Protein 3NIV (pdb70)

Foldseek 3Di:
DWEDELPDLLRLLLLLLCPVLVPDDDYHYDHDLPGWDADPNDIGGDNVSSVVCCVVRVSHQADPPPVSVLLVVLCLLVPLCVCLPPVNLVCCCVVPVQDPVRNLVSNLVSVCVSLVVLLVVLVVEDEPALESHYDDHHSNLSSLLSSVVVCVVSPHDPPRVSSVRNNVVVCPDCSNVCSHSVVVD/DEWADALLDLLRLLVLLLCLVLVPDYHYDDPPGWDQDPNDIDGGNVVSVVCCVVRVPAQADPPPVSVLLVVLCLQVPLVVCLDPVNLVVCCVVVVDDPVRNLVSNQVSVCVSLVVLLVSQVVEDDPALESHHDDHHSSLSSLLSSVVVCVVSPHDPPRVSSVRNNVVVCVDCSNVCSHSVVD/DEWADALLPLLQLLLLLLCLVLVPDYDYHYDDDPCQPGWDQDVNDIDDDNVSSVVCCVVRVVAQADPDPVSVLLVVLCLLVPLVVQLPPVNLVVCCVVPVDDPVRNLVSNLVSLCVSLVVVLVSQVVADDPALESHYDDHHSSLSSLQSSVVVCVVSPHDPPRVSSVRNNVVCCVDCSSVVSHSD/DEFAAELLDLLQLLLLLLCLQLVPDYHYDYDCSPRWDQDPNDIDHDNVVSVVCCVVRVSAQADPPPVSVLLVVLCLLRPLVVCLPPVNLVCCCVVVVDDPVRSLVSVQVSLCVSLVVLLVSQVVEDDPALESHYDDHHSNLSSLLSSVVVCVVSPHDPPRVSSVRNNVVVCVDCSSVCSHSVNVVD

CATH classification: 3.40.30.10 (+1 more: 1.20.1050.10)

Radius of gyration: 31.41 Å; Cα contacts (8 Å, |Δi|>4): 1091; chains: 4; bounding box: 71×65×87 Å

InterPro domains:
  IPR004045 Glutathione S-transferase, N-terminal [PF13417] (3-80)
  IPR004045 Glutathione S-transferase, N-terminal [PS50404] (1-82)
  IPR005955 Glutathione S-transferases, class Zeta [TIGR01262] (2-208)
  IPR010987 Glutathione S-transferase, C-terminal-like [PS50405] (87-212)
  IPR034330 Glutathione S-transferases, class Zeta , C-terminal [cd03191] (88-208)
  IPR034333 Glutathione S-transferases, class Zeta , N-terminal [cd03042] (1-75)
  IPR036249 Thioredoxin-like superfamily [SSF52833] (1-103)
  IPR036282 Glutathione S-transferase, C-terminal domain superfamily [SSF47616] (82-208)
  IPR040079 Glutathione transferase family [SFLDS00019] (1-189)

Solvent-accessible surface area: 33006 Å² total

Nearest PDB structures (foldseek):
  3niv-assembly1_B  TM=1.006E+00  e=6.495E-29  Legionella pneumophila subsp. pneumophila str. Philadelphia 1
  3niv-assembly2_D  TM=1.002E+00  e=9.962E-27  Legionella pneumophila subsp. pneumophila str. Philadelphia 1
  3niv-assembly2_C  TM=1.002E+00  e=4.136E-26  Legionella pneumophila subsp. pneumophila str. Philadelphia 1
  3niv-assembly1_A  TM=1.001E+00  e=1.203E-25  Legionella pneumophila subsp. pneumophila str. Philadelphia 1
  4pxo-assembly1_B  TM=9.476E-01  e=6.368E-14  Methylorubrum extorquens AM1

Organism: Legionella pneumophila subsp. pneumophila (strain Philadelphia 1 / ATCC 33152 / DSM 7513) (NCBI:txid272624)

B-factor: mean 34.85, std 8.25, range [18.04, 93.84]

Sequence (738 aa):
ILYDYFRSTACYRVRIALNLKKIAYEKIEVHLLVPSLDINGQILSQSAIIDYLEEIHHPEPLLPKDPFKATLKSALIVACDHPLNNLRVLNRLKEQFNANEEQVLEWYHHWLKTGFDAFEEKLGALERDKPVCFGSEVGLADVCLIPQVYNAHRFHFDASYPIINEINEYCLTLPAFHDAAPEAISLILYDYFRSTACYRVRIALNLKKIAYEKIEVVPSLDINGQILSQSAIIDYLEEIHPEPLLPKDPFKATLKSALIVACDHPLNNLRVLNRLKEQFNANEEQVLEWYHHWLKTGFDAFEEKLGALERDKPVCFGSEVGLADVCLIPQVYNAHRFHFDASYPIINEINEYCLTLPAFHDAAPEAILILYDYFRSTACYRVRIALNLKKIAYEKIEVHLVNLVPSLDINGQILSQSAIIDYLEEIHPEPLLPKDPFKATLKSALIVACDHPLNNLRVLNRLKEQFNANEEQVLEWYHHWLKTGFDAFEEKLGALERDKPVCFGSEVGLADVCLIPQVYNAHRFHFDASYPIINEINEYCLTLPAFHDAAPELILYDYFRSTACYRVRIALNLKKIAYEKIEVELVPSLDINGQILSQSAIIDYLEEIHHPEPLLPKDPFKATLKSALIVACDHPLNNLRVLNRLKEQFNANEEQVLEWYHHWLKTGFDAFEEKLGALERDKPVCFGSEVGLADVCLIPQVYNAHRFHFDASYPIINEINEYCLTLPAFHDAAPEAISS

Structure (mmCIF, N/CA/C/O backbone):
data_3NIV
#
_entry.id   3NIV
#
_cell.length_a   51.484
_cell.length_b   55.043
_cell.length_c   84.723
_cell.angle_alpha   71.99
_cell.angle_beta   84.33
_cell.angle_gamma   68.79
#
_symmetry.space_group_name_H-M   'P 1'
#
loop_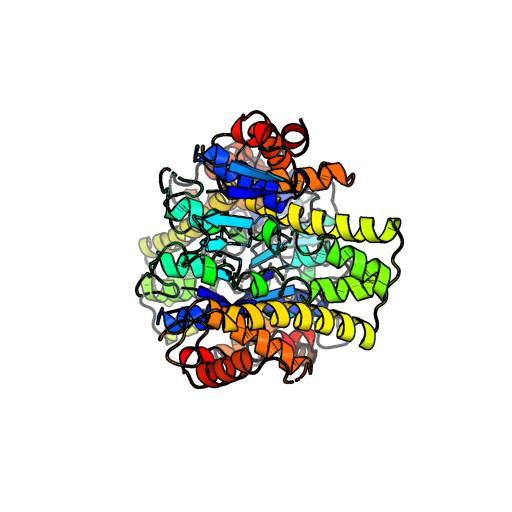
_entity.id
_entity.type
_entity.pdbx_description
1 polymer 'Glutathione S-transferase'
2 water water
#
loop_
_atom_site.group_PDB
_atom_site.id
_atom_site.type_symbol
_atom_site.label_atom_id
_atom_site.label_alt_id
_atom_site.label_comp_id
_atom_site.label_asym_id
_atom_site.label_entity_id
_atom_site.label_seq_id
_atom_site.pdbx_PDB_ins_code
_atom_site.Cartn_x
_atom_site.Cartn_y
_atom_site.Cartn_z
_atom_site.occupancy
_atom_site.B_iso_or_equiv
_atom_site.auth_seq_id
_atom_site.auth_comp_id
_atom_site.auth_asym_id
_atom_site.auth_atom_id
_atom_site.pdbx_PDB_model_num
ATOM 1 N N . ILE A 1 4 ? 10.158 32.654 42.669 1.00 44.10 2 ILE A N 1
ATOM 2 C CA . ILE A 1 4 ? 10.654 32.291 43.995 1.00 44.86 2 ILE A CA 1
ATOM 3 C C . ILE A 1 4 ? 11.832 31.318 43.984 1.00 40.45 2 ILE A C 1
ATOM 4 O O . ILE A 1 4 ? 11.683 30.153 43.624 1.00 42.14 2 ILE A O 1
ATOM 9 N N . LEU A 1 5 ? 12.998 31.798 44.402 1.00 42.15 3 LEU A N 1
ATOM 10 C CA . LEU A 1 5 ? 14.147 30.925 44.629 1.00 38.62 3 LEU A CA 1
ATOM 11 C C . LEU A 1 5 ? 14.237 30.544 46.104 1.00 37.02 3 LEU A C 1
ATOM 12 O O . LEU A 1 5 ? 14.198 31.414 46.971 1.00 37.54 3 LEU A O 1
ATOM 17 N N . TYR A 1 6 ? 14.333 29.250 46.390 1.00 35.51 4 TYR A N 1
ATOM 18 C CA . TYR A 1 6 ? 14.644 28.797 47.739 1.00 36.49 4 TYR A CA 1
ATOM 19 C C . TYR A 1 6 ? 16.154 28.631 47.833 1.00 38.42 4 TYR A C 1
ATOM 20 O O . TYR A 1 6 ? 16.770 27.939 47.018 1.00 35.83 4 TYR A O 1
ATOM 29 N N . ASP A 1 7 ? 16.747 29.294 48.820 1.00 37.84 5 ASP A N 1
ATOM 30 C CA . ASP A 1 7 ? 18.184 29.525 48.815 1.00 37.56 5 ASP A CA 1
ATOM 31 C C . ASP A 1 7 ? 18.886 29.183 50.130 1.00 36.74 5 ASP A C 1
ATOM 32 O O . ASP A 1 7 ? 18.415 29.528 51.216 1.00 35.62 5 ASP A O 1
ATOM 37 N N . TYR A 1 8 ? 20.022 28.503 50.007 1.00 35.89 6 TYR A N 1
ATOM 38 C CA . TYR A 1 8 ? 20.935 28.308 51.121 1.00 35.52 6 TYR A CA 1
ATOM 39 C C . TYR A 1 8 ? 22.255 29.018 50.840 1.00 39.33 6 TYR A C 1
ATOM 40 O O . TYR A 1 8 ? 22.900 28.771 49.818 1.00 37.22 6 TYR A O 1
ATOM 49 N N . PHE A 1 9 ? 22.673 29.888 51.749 1.00 37.00 7 PHE A N 1
ATOM 50 C CA . PHE A 1 9 ? 23.756 30.803 51.419 1.00 37.51 7 PHE A CA 1
ATOM 51 C C . PHE A 1 9 ? 25.131 30.133 51.313 1.00 36.74 7 PHE A C 1
ATOM 52 O O . PHE A 1 9 ? 26.022 30.634 50.637 1.00 35.81 7 PHE A O 1
ATOM 60 N N . ARG A 1 10 ? 25.296 28.988 51.957 1.00 37.12 8 ARG A N 1
ATOM 61 C CA . ARG A 1 10 ? 26.564 28.268 51.873 1.00 38.94 8 ARG A CA 1
ATOM 62 C C . ARG A 1 10 ? 26.627 27.288 50.700 1.00 37.07 8 ARG A C 1
ATOM 63 O O . ARG A 1 10 ? 27.610 26.554 50.545 1.00 36.37 8 ARG A O 1
ATOM 71 N N . SER A 1 11 ? 25.579 27.263 49.882 1.00 32.27 9 SER A N 1
ATOM 72 C CA . SER A 1 11 ? 25.503 26.285 48.814 1.00 28.46 9 SER A CA 1
ATOM 73 C C . SER A 1 11 ? 26.149 26.775 47.522 1.00 27.33 9 SER A C 1
ATOM 74 O O . SER A 1 11 ? 25.789 27.826 47.008 1.00 27.77 9 SER A O 1
ATOM 77 N N . THR A 1 12 ? 27.087 25.994 46.996 1.00 26.85 10 THR A N 1
ATOM 78 C CA . THR A 1 12 ? 27.678 26.247 45.682 1.00 26.56 10 THR A CA 1
ATOM 79 C C . THR A 1 12 ? 26.620 26.212 44.580 1.00 29.21 10 THR A C 1
ATOM 80 O O . THR A 1 12 ? 26.523 27.124 43.771 1.00 29.70 10 THR A O 1
ATOM 84 N N . ALA A 1 13 ? 25.832 25.145 44.546 1.00 27.00 11 ALA A N 1
ATOM 85 C CA . ALA A 1 13 ? 24.743 25.040 43.593 1.00 25.70 11 ALA A CA 1
ATOM 86 C C . ALA A 1 13 ? 23.924 26.322 43.609 1.00 28.99 11 ALA A C 1
ATOM 87 O O . ALA A 1 13 ? 23.608 26.874 42.552 1.00 29.92 11 ALA A O 1
ATOM 89 N N . CYS A 1 14 ? 23.596 26.805 44.807 1.00 26.59 12 CYS A N 1
ATOM 90 C CA . CYS A 1 14 ? 22.781 28.013 44.946 1.00 28.61 12 CYS A CA 1
ATOM 91 C C . CYS A 1 14 ? 23.494 29.256 44.435 1.00 29.06 12 CYS A C 1
ATOM 92 O O . CYS A 1 14 ? 22.868 30.204 43.972 1.00 29.35 12 CYS A O 1
ATOM 95 N N . TYR A 1 15 ? 24.811 29.255 44.546 1.00 29.42 13 TYR A N 1
ATOM 96 C CA . TYR A 1 15 ? 25.620 30.370 44.066 1.00 29.55 13 TYR A CA 1
ATOM 97 C C . TYR A 1 15 ? 25.482 30.453 42.539 1.00 26.93 13 TYR A C 1
ATOM 98 O O . TYR A 1 15 ? 25.202 31.512 41.990 1.00 28.29 13 TYR A O 1
ATOM 107 N N . ARG A 1 16 ? 25.621 29.323 41.857 1.00 28.75 14 ARG A N 1
ATOM 108 C CA . ARG A 1 16 ? 25.396 29.283 40.407 1.00 30.03 14 ARG A CA 1
ATOM 109 C C . ARG A 1 16 ? 24.062 29.896 40.023 1.00 29.08 14 ARG A C 1
ATOM 110 O O . ARG A 1 16 ? 23.986 30.777 39.166 1.00 29.29 14 ARG A O 1
ATOM 118 N N . VAL A 1 17 ? 22.998 29.395 40.635 1.00 26.24 15 VAL A N 1
ATOM 119 C CA . VAL A 1 17 ? 21.683 29.911 40.330 1.00 27.04 15 VAL A CA 1
ATOM 120 C C . VAL A 1 17 ? 21.618 31.412 40.552 1.00 26.86 15 VAL A C 1
ATOM 121 O O . VAL A 1 17 ? 21.114 32.135 39.711 1.00 31.18 15 VAL A O 1
ATOM 125 N N . ARG A 1 18 ? 22.136 31.882 41.680 1.00 30.32 16 ARG A N 1
ATOM 126 C CA . ARG A 1 18 ? 22.093 33.312 41.977 1.00 31.04 16 ARG A CA 1
ATOM 127 C C . ARG A 1 18 ? 22.771 34.155 40.902 1.00 31.12 16 ARG A C 1
ATOM 128 O O . ARG A 1 18 ? 22.208 35.161 40.469 1.00 32.40 16 ARG A O 1
ATOM 136 N N . ILE A 1 19 ? 23.955 33.735 40.453 1.00 30.41 17 ILE A N 1
ATOM 137 C CA . ILE A 1 19 ? 24.632 34.399 39.332 1.00 30.32 17 ILE A CA 1
ATOM 138 C C . ILE A 1 19 ? 23.787 34.393 38.048 1.00 32.92 17 ILE A C 1
ATOM 139 O O . ILE A 1 19 ? 23.609 35.424 37.396 1.00 32.87 17 ILE A O 1
ATOM 144 N N . ALA A 1 20 ? 23.287 33.217 37.682 1.00 31.75 18 ALA A N 1
ATOM 145 C CA . ALA A 1 20 ? 22.486 33.071 36.477 1.00 32.72 18 ALA A CA 1
ATOM 146 C C . ALA A 1 20 ? 21.307 34.034 36.482 1.00 34.71 18 ALA A C 1
ATOM 147 O O . ALA A 1 20 ? 20.990 34.643 35.460 1.00 34.13 18 ALA A O 1
ATOM 149 N N . LEU A 1 21 ? 20.650 34.158 37.631 1.00 29.96 19 LEU A N 1
ATOM 150 C CA . LEU A 1 21 ? 19.480 35.020 37.726 1.00 32.89 19 LEU A CA 1
ATOM 151 C C . LEU A 1 21 ? 19.846 36.490 37.531 1.00 34.54 19 LEU A C 1
ATOM 152 O O . LEU A 1 21 ? 19.071 37.265 36.972 1.00 39.67 19 LEU A O 1
ATOM 157 N N . ASN A 1 22 ? 21.033 36.868 37.982 1.00 32.35 20 ASN A N 1
ATOM 158 C CA . ASN A 1 22 ? 21.475 38.243 37.845 1.00 36.44 20 ASN A CA 1
ATOM 159 C C . ASN A 1 22 ? 21.875 38.535 36.412 1.00 38.68 20 ASN A C 1
ATOM 160 O O . ASN A 1 22 ? 21.370 39.469 35.803 1.00 43.75 20 ASN A O 1
ATOM 165 N N . LEU A 1 23 ? 22.788 37.729 35.883 1.00 37.10 21 LEU A N 1
ATOM 166 C CA . LEU A 1 23 ? 23.299 37.922 34.535 1.00 39.32 21 LEU A CA 1
ATOM 167 C C . LEU A 1 23 ? 22.204 38.224 33.513 1.00 43.05 21 LEU A C 1
ATOM 168 O O . LEU A 1 23 ? 22.327 39.156 32.711 1.00 49.66 21 LEU A O 1
ATOM 173 N N . LYS A 1 24 ? 21.136 37.441 33.542 1.00 39.55 22 LYS A N 1
ATOM 174 C CA . LYS A 1 24 ? 20.062 37.612 32.574 1.00 44.58 22 LYS A CA 1
ATOM 175 C C . LYS A 1 24 ? 18.977 38.512 33.146 1.00 40.48 22 LYS A C 1
ATOM 176 O O . LYS A 1 24 ? 17.848 38.532 32.670 1.00 41.68 22 LYS A O 1
ATOM 178 N N . LYS A 1 25 ? 19.341 39.250 34.184 1.00 42.49 23 LYS A N 1
ATOM 179 C CA . LYS A 1 25 ? 18.479 40.277 34.764 1.00 45.59 23 LYS A CA 1
ATOM 180 C C . LYS A 1 25 ? 17.040 39.823 34.964 1.00 45.82 23 LYS A C 1
ATOM 181 O O . LYS A 1 25 ? 16.102 40.569 34.690 1.00 47.43 23 LYS A O 1
ATOM 187 N N . ILE A 1 26 ? 16.868 38.607 35.460 1.00 44.51 24 ILE A N 1
ATOM 188 C CA . ILE A 1 26 ? 15.536 38.112 35.751 1.00 42.59 24 ILE A CA 1
ATOM 189 C C . ILE A 1 26 ? 15.080 38.562 37.125 1.00 45.63 24 ILE A C 1
ATOM 190 O O . ILE A 1 26 ? 15.768 38.345 38.114 1.00 45.95 24 ILE A O 1
ATOM 195 N N . ALA A 1 27 ? 13.906 39.178 37.183 1.00 48.40 25 ALA A N 1
ATOM 196 C CA . ALA A 1 27 ? 13.277 39.512 38.456 1.00 49.71 25 ALA A CA 1
ATOM 197 C C . ALA A 1 27 ? 12.789 38.257 39.173 1.00 51.71 25 ALA A C 1
ATOM 198 O O . ALA A 1 27 ? 11.935 37.516 38.665 1.00 47.42 25 ALA A O 1
ATOM 200 N N . TYR A 1 28 ? 13.335 38.025 40.360 1.00 48.04 26 TYR A N 1
ATOM 201 C CA . TYR A 1 28 ? 12.882 36.919 41.185 1.00 46.93 26 TYR A CA 1
ATOM 202 C C . TYR A 1 28 ? 12.760 37.326 42.634 1.00 52.20 26 TYR A C 1
ATOM 203 O O . TYR A 1 28 ? 12.768 38.506 42.963 1.00 56.37 26 TYR A O 1
ATOM 212 N N . GLU A 1 29 ? 12.679 36.322 43.498 1.00 57.76 27 GLU A N 1
ATOM 213 C CA . GLU A 1 29 ? 12.365 36.532 44.898 1.00 53.34 27 GLU A CA 1
ATOM 214 C C . GLU A 1 29 ? 12.977 35.426 45.750 1.00 50.10 27 GLU A C 1
ATOM 215 O O . GLU A 1 29 ? 12.637 34.248 45.599 1.00 48.05 27 GLU A O 1
ATOM 221 N N . LYS A 1 30 ? 13.871 35.822 46.650 1.00 47.05 28 LYS A N 1
ATOM 222 C CA . LYS A 1 30 ? 14.703 34.889 47.401 1.00 42.40 28 LYS A CA 1
ATOM 223 C C . LYS A 1 30 ? 14.052 34.455 48.714 1.00 40.41 28 LYS A C 1
ATOM 224 O O . LYS A 1 30 ? 13.320 35.214 49.341 1.00 43.29 28 LYS A O 1
ATOM 230 N N . ILE A 1 31 ? 14.317 33.218 49.109 1.00 38.13 29 ILE A N 1
ATOM 231 C CA . ILE A 1 31 ? 13.806 32.668 50.352 1.00 38.20 29 ILE A CA 1
ATOM 232 C C . ILE A 1 31 ? 14.905 31.874 51.037 1.00 37.08 29 ILE A C 1
ATOM 233 O O . ILE A 1 31 ? 15.215 30.754 50.631 1.00 34.60 29 ILE A O 1
ATOM 238 N N . GLU A 1 32 ? 15.486 32.456 52.080 1.00 36.56 30 GLU A N 1
ATOM 239 C CA . GLU A 1 32 ? 16.639 31.853 52.740 1.00 35.81 30 GLU A CA 1
ATOM 240 C C . GLU A 1 32 ? 16.250 30.808 53.763 1.00 34.67 30 GLU A C 1
ATOM 241 O O . GLU A 1 32 ? 15.523 31.096 54.709 1.00 35.12 30 GLU A O 1
ATOM 247 N N . VAL A 1 33 ? 16.746 29.592 53.555 1.00 37.64 31 VAL A N 1
ATOM 248 C CA . VAL A 1 33 ? 16.489 28.468 54.441 1.00 33.85 31 VAL A CA 1
ATOM 249 C C . VAL A 1 33 ? 17.793 27.781 54.828 1.00 34.88 31 VAL A C 1
ATOM 250 O O . VAL A 1 33 ? 18.864 28.191 54.392 1.00 32.18 31 VAL A O 1
ATOM 254 N N . HIS A 1 34 ? 17.689 26.719 55.625 1.00 39.10 32 HIS A N 1
ATOM 255 C CA . HIS A 1 34 ? 18.853 25.945 56.060 1.00 41.48 32 HIS A CA 1
ATOM 256 C C . HIS A 1 34 ? 19.156 24.715 55.194 1.00 41.96 32 HIS A C 1
ATOM 257 O O . HIS A 1 34 ? 19.537 24.848 54.035 1.00 48.35 32 HIS A O 1
ATOM 264 N N . LEU A 1 35 ? 18.998 23.521 55.753 1.00 48.14 33 LEU A N 1
ATOM 265 C CA . LEU A 1 35 ? 19.387 22.305 55.042 1.00 49.63 33 LEU A CA 1
ATOM 266 C C . LEU A 1 35 ? 18.458 21.117 55.302 1.00 52.19 33 LEU A C 1
ATOM 267 O O . LEU A 1 35 ? 17.892 20.976 56.388 1.00 54.06 33 LEU A O 1
ATOM 272 N N . LEU A 1 55 ? 14.845 20.940 49.146 1.00 37.67 53 LEU A N 1
ATOM 273 C CA . LEU A 1 55 ? 15.890 20.936 48.129 1.00 37.53 53 LEU A CA 1
ATOM 274 C C . LEU A 1 55 ? 16.371 22.339 47.777 1.00 36.28 53 LEU A C 1
ATOM 275 O O . LEU A 1 55 ? 15.577 23.221 47.439 1.00 33.78 53 LEU A O 1
ATOM 280 N N . VAL A 1 56 ? 17.681 22.536 47.876 1.00 32.89 54 VAL A N 1
ATOM 281 C CA . VAL A 1 56 ? 18.296 23.783 47.457 1.00 31.64 54 VAL A CA 1
ATOM 282 C C . VAL A 1 56 ? 19.410 23.475 46.468 1.00 31.66 54 VAL A C 1
ATOM 283 O O . VAL A 1 56 ? 20.175 22.531 46.658 1.00 31.67 54 VAL A O 1
ATOM 287 N N . PRO A 1 57 ? 19.483 24.255 45.386 1.00 31.37 55 PRO A N 1
ATOM 288 C CA . PRO A 1 57 ? 18.461 25.264 45.111 1.00 32.78 55 PRO A CA 1
ATOM 289 C C . PRO A 1 57 ? 17.207 24.615 44.554 1.00 31.36 55 PRO A C 1
ATOM 290 O O . PRO A 1 57 ? 17.247 23.506 44.034 1.00 33.00 55 PRO A O 1
ATOM 294 N N . SER A 1 58 ? 16.089 25.299 44.697 1.00 32.74 56 SER A N 1
ATOM 295 C CA . SER A 1 58 ? 14.872 24.884 44.037 1.00 34.06 56 SER A CA 1
ATOM 296 C C . SER A 1 58 ? 14.075 26.125 43.695 1.00 36.97 56 SER A C 1
ATOM 297 O O . SER A 1 58 ? 14.068 27.108 44.436 1.00 39.97 56 SER A O 1
ATOM 300 N N . LEU A 1 59 ? 13.422 26.078 42.548 1.00 36.02 57 LEU A N 1
ATOM 301 C CA . LEU A 1 59 ? 12.677 27.206 42.040 1.00 38.04 57 LEU A CA 1
ATOM 302 C C . LEU A 1 59 ? 11.187 26.902 42.142 1.00 40.79 57 LEU A C 1
ATOM 303 O O . LEU A 1 59 ? 10.742 25.823 41.756 1.00 40.45 57 LEU A O 1
ATOM 308 N N . ASP A 1 60 ? 10.418 27.832 42.694 1.00 42.04 58 ASP A N 1
ATOM 309 C CA . ASP A 1 60 ? 8.976 27.679 42.676 1.00 41.83 58 ASP A CA 1
ATOM 310 C C . ASP A 1 60 ? 8.374 28.573 41.616 1.00 43.75 58 ASP A C 1
ATOM 311 O O . ASP A 1 60 ? 8.531 29.790 41.657 1.00 42.42 58 ASP A O 1
ATOM 316 N N . ILE A 1 61 ? 7.678 27.942 40.675 1.00 47.82 59 ILE A N 1
ATOM 317 C CA . ILE A 1 61 ? 7.057 28.612 39.543 1.00 46.53 59 ILE A CA 1
ATOM 318 C C . ILE A 1 61 ? 5.546 28.453 39.645 1.00 49.29 59 ILE A C 1
ATOM 319 O O . ILE A 1 61 ? 4.978 27.472 39.163 1.00 46.38 59 ILE A O 1
ATOM 324 N N . ASN A 1 62 ? 4.902 29.422 40.287 1.00 47.93 60 ASN A N 1
ATOM 325 C CA . ASN A 1 62 ? 3.469 29.366 40.510 1.00 48.27 60 ASN A CA 1
ATOM 326 C C . ASN A 1 62 ? 3.037 28.003 41.043 1.00 53.58 60 ASN A C 1
ATOM 327 O O . ASN A 1 62 ? 2.153 27.353 40.480 1.00 50.90 60 ASN A O 1
ATOM 332 N N . GLY A 1 63 ? 3.668 27.567 42.128 1.00 51.76 61 GLY A N 1
ATOM 333 C CA . GLY A 1 63 ? 3.291 26.319 42.761 1.00 46.22 61 GLY A CA 1
ATOM 334 C C . GLY A 1 63 ? 4.135 25.159 42.280 1.00 50.91 61 GLY A C 1
ATOM 335 O O . GLY A 1 63 ? 4.331 24.183 43.008 1.00 50.33 61 GLY A O 1
ATOM 336 N N . GLN A 1 64 ? 4.644 25.264 41.053 1.00 51.25 62 GLN A N 1
ATOM 337 C CA . GLN A 1 64 ? 5.461 24.195 40.477 1.00 51.90 62 GLN A CA 1
ATOM 338 C C . GLN A 1 64 ? 6.940 24.306 40.863 1.00 49.88 62 GLN A C 1
ATOM 339 O O . GLN A 1 64 ? 7.595 25.309 40.577 1.00 44.79 62 GLN A O 1
ATOM 345 N N . ILE A 1 65 ? 7.455 23.262 41.508 1.00 47.50 63 ILE A N 1
ATOM 346 C CA . ILE A 1 65 ? 8.813 23.277 42.031 1.00 43.63 63 ILE A CA 1
ATOM 347 C C . ILE A 1 65 ? 9.798 22.508 41.161 1.00 41.57 63 ILE A C 1
ATOM 348 O O . ILE A 1 65 ? 9.510 21.403 40.706 1.00 39.63 63 ILE A O 1
ATOM 353 N N . LEU A 1 66 ? 10.970 23.109 40.962 1.00 39.01 64 LEU A N 1
ATOM 354 C CA . LEU A 1 66 ? 12.014 22.559 40.109 1.00 36.84 64 LEU A CA 1
ATOM 355 C C . LEU A 1 66 ? 13.392 22.583 40.789 1.00 34.89 64 LEU A C 1
ATOM 356 O O . LEU A 1 66 ? 13.846 23.625 41.255 1.00 35.31 64 LEU A O 1
ATOM 361 N N . SER A 1 67 ? 14.054 21.429 40.818 1.00 31.86 65 SER A N 1
ATOM 362 C CA . SER A 1 67 ? 15.354 21.271 41.457 1.00 30.04 65 SER A CA 1
ATOM 363 C C . SER A 1 67 ? 16.471 21.111 40.440 1.00 31.92 65 SER A C 1
ATOM 364 O O . SER A 1 67 ? 16.227 21.036 39.233 1.00 29.97 65 SER A O 1
ATOM 367 N N . GLN A 1 68 ? 17.693 21.022 40.963 1.00 30.35 66 GLN A N 1
ATOM 368 C CA . GLN A 1 68 ? 18.906 20.803 40.184 1.00 28.35 66 GLN A CA 1
ATOM 369 C C . GLN A 1 68 ? 19.350 22.075 39.480 1.00 29.92 66 GLN A C 1
ATOM 370 O O . GLN A 1 68 ? 18.735 22.513 38.507 1.00 32.25 66 GLN A O 1
ATOM 376 N N . SER A 1 69 ? 20.438 22.648 39.977 1.00 28.91 67 SER A N 1
ATOM 377 C CA . SER A 1 69 ? 20.934 23.937 39.506 1.00 26.68 67 SER A CA 1
ATOM 378 C C . SER A 1 69 ? 21.130 24.016 37.993 1.00 26.57 67 SER A C 1
ATOM 379 O O . SER A 1 69 ? 20.756 25.015 37.379 1.00 29.90 67 SER A O 1
ATOM 390 N N . ALA A 1 71 ? 19.580 22.180 35.741 1.00 26.67 69 ALA A N 1
ATOM 391 C CA . ALA A 1 71 ? 18.227 22.139 35.207 1.00 28.53 69 ALA A CA 1
ATOM 392 C C . ALA A 1 71 ? 17.530 23.472 35.384 1.00 28.21 69 ALA A C 1
ATOM 393 O O . ALA A 1 71 ? 16.863 23.948 34.480 1.00 27.91 69 ALA A O 1
ATOM 395 N N . ILE A 1 72 ? 17.675 24.063 36.564 1.00 29.34 70 ILE A N 1
ATOM 396 C CA . ILE A 1 72 ? 17.093 25.373 36.852 1.00 28.36 70 ILE A CA 1
ATOM 397 C C . ILE A 1 72 ? 17.594 26.422 35.862 1.00 29.06 70 ILE A C 1
ATOM 398 O O . ILE A 1 72 ? 16.826 27.234 35.330 1.00 28.57 70 ILE A O 1
ATOM 403 N N . ILE A 1 73 ? 18.889 26.384 35.601 1.00 26.27 71 ILE A N 1
ATOM 404 C CA . ILE A 1 73 ? 19.500 27.385 34.746 1.00 30.93 71 ILE A CA 1
ATOM 405 C C . ILE A 1 73 ? 19.012 27.251 33.303 1.00 33.25 71 ILE A C 1
ATOM 406 O O . ILE A 1 73 ? 18.696 28.247 32.649 1.00 33.24 71 ILE A O 1
ATOM 411 N N . ASP A 1 74 ? 18.926 26.015 32.825 1.00 32.61 72 ASP A N 1
ATOM 412 C CA . ASP A 1 74 ? 18.460 25.750 31.469 1.00 34.10 72 ASP A CA 1
ATOM 413 C C . ASP A 1 74 ? 17.012 26.199 31.269 1.00 34.10 72 ASP A C 1
ATOM 414 O O . ASP A 1 74 ? 16.641 26.674 30.194 1.00 36.33 72 ASP A O 1
ATOM 419 N N . TYR A 1 75 ? 16.205 26.059 32.316 1.00 35.69 73 TYR A N 1
ATOM 420 C CA . TYR A 1 75 ? 14.835 26.567 32.312 1.00 37.29 73 TYR A CA 1
ATOM 421 C C . TYR A 1 75 ? 14.840 28.084 32.122 1.00 34.89 73 TYR A C 1
ATOM 422 O O . TYR A 1 75 ? 14.202 28.609 31.214 1.00 37.00 73 TYR A O 1
ATOM 431 N N . LEU A 1 76 ? 15.572 28.785 32.977 1.00 33.81 74 LEU A N 1
ATOM 432 C CA . LEU A 1 76 ? 15.679 30.228 32.854 1.00 35.24 74 LEU A CA 1
ATOM 433 C C . LEU A 1 76 ? 16.090 30.577 31.436 1.00 37.92 74 LEU A C 1
ATOM 434 O O . LEU A 1 76 ? 15.433 31.365 30.765 1.00 41.43 74 LEU A O 1
ATOM 439 N N . GLU A 1 77 ? 17.173 29.962 30.985 1.00 36.76 75 GLU A N 1
ATOM 440 C CA . GLU A 1 77 ? 17.690 30.158 29.640 1.00 37.11 75 GLU A CA 1
ATOM 441 C C . GLU A 1 77 ? 16.613 29.986 28.558 1.00 40.84 75 GLU A C 1
ATOM 442 O O . GLU A 1 77 ? 16.652 30.648 27.524 1.00 41.85 75 GLU A O 1
ATOM 448 N N . GLU A 1 78 ? 15.651 29.106 28.807 1.00 38.97 76 GLU A N 1
ATOM 449 C CA . GLU A 1 78 ? 14.615 28.810 27.823 1.00 39.28 76 GLU A CA 1
ATOM 450 C C . GLU A 1 78 ? 13.479 29.836 27.834 1.00 40.32 76 GLU A C 1
ATOM 451 O O . GLU A 1 78 ? 13.046 30.302 26.780 1.00 37.17 76 GLU A O 1
ATOM 457 N N . ILE A 1 79 ? 13.011 30.202 29.024 1.00 40.20 77 ILE A N 1
ATOM 458 C CA . ILE A 1 79 ? 11.937 31.183 29.137 1.00 38.13 77 ILE A CA 1
ATOM 459 C C . ILE A 1 79 ? 12.461 32.619 29.012 1.00 42.33 77 ILE A C 1
ATOM 460 O O . ILE A 1 79 ? 11.713 33.532 28.652 1.00 45.32 77 ILE A O 1
ATOM 465 N N . HIS A 1 80 ? 13.741 32.822 29.309 1.00 39.28 78 HIS A N 1
ATOM 466 C CA A HIS A 1 80 ? 14.349 34.142 29.166 0.57 40.25 78 HIS A CA 1
ATOM 467 C CA B HIS A 1 80 ? 14.357 34.140 29.181 0.43 40.19 78 HIS A CA 1
ATOM 468 C C . HIS A 1 80 ? 15.599 34.055 28.302 1.00 41.18 78 HIS A C 1
ATOM 469 O O . HIS A 1 80 ? 16.723 34.138 28.801 1.00 38.10 78 HIS A O 1
ATOM 482 N N . PRO A 1 81 ? 15.395 33.884 26.986 1.00 43.30 79 PRO A N 1
ATOM 483 C CA . PRO A 1 81 ? 16.437 33.736 25.965 1.00 42.13 79 PRO A CA 1
ATOM 484 C C . PRO A 1 81 ? 17.384 34.928 25.900 1.00 42.44 79 PRO A C 1
ATOM 485 O O . PRO A 1 81 ? 18.521 34.752 25.466 1.00 42.63 79 PRO A O 1
ATOM 489 N N . GLU A 1 82 ? 16.926 36.111 26.305 1.00 42.49 80 GLU A N 1
ATOM 490 C CA . GLU A 1 82 ? 17.789 37.292 26.330 1.00 49.10 80 GLU A CA 1
ATOM 491 C C . GLU A 1 82 ? 18.919 37.103 27.335 1.00 44.60 80 GLU A C 1
ATOM 492 O O . GLU A 1 82 ? 18.763 36.375 28.318 1.00 45.44 80 GLU A O 1
ATOM 506 N N . PRO A 1 84 ? 21.883 35.574 26.614 1.00 43.15 82 PRO A N 1
ATOM 507 C CA . PRO A 1 84 ? 22.215 34.158 26.451 1.00 38.50 82 PRO A CA 1
ATOM 508 C C . PRO A 1 84 ? 23.434 33.804 27.289 1.00 39.23 82 PRO A C 1
ATOM 509 O O . PRO A 1 84 ? 24.406 34.566 27.332 1.00 33.22 82 PRO A O 1
ATOM 513 N N . LEU A 1 85 ? 23.378 32.656 27.952 1.00 37.55 83 LEU A N 1
ATOM 514 C CA . LEU A 1 85 ? 24.528 32.162 28.696 1.00 37.94 83 LEU A CA 1
ATOM 515 C C . LEU A 1 85 ? 25.350 31.222 27.828 1.00 37.40 83 LEU A C 1
ATOM 516 O O . LEU A 1 85 ? 26.385 30.708 28.243 1.00 34.86 83 LEU A O 1
ATOM 521 N N . LEU A 1 86 ? 24.888 31.024 26.600 1.00 41.00 84 LEU A N 1
ATOM 522 C CA . LEU A 1 86 ? 25.578 30.149 25.667 1.00 41.51 84 LEU A CA 1
ATOM 523 C C . LEU A 1 86 ? 25.555 30.700 24.251 1.00 39.35 84 LEU A C 1
ATOM 524 O O . LEU A 1 86 ? 24.580 31.332 23.845 1.00 42.98 84 LEU A O 1
ATOM 529 N N . PRO A 1 87 ? 26.625 30.436 23.489 1.00 36.50 85 PRO A N 1
ATOM 530 C CA . PRO A 1 87 ? 26.731 30.781 22.065 1.00 40.17 85 PRO A CA 1
ATOM 531 C C . PRO A 1 87 ? 25.644 30.092 21.226 1.00 42.82 85 PRO A C 1
ATOM 532 O O . PRO A 1 87 ? 24.979 29.167 21.706 1.00 43.35 85 PRO A O 1
ATOM 536 N N . LYS A 1 88 ? 25.469 30.531 19.983 1.00 44.77 86 LYS A N 1
ATOM 537 C CA . LYS A 1 88 ? 24.513 29.878 19.089 1.00 44.25 86 LYS A CA 1
ATOM 538 C C . LYS A 1 88 ? 25.071 28.610 18.432 1.00 40.05 86 LYS A C 1
ATOM 539 O O . LYS A 1 88 ? 24.370 27.606 18.320 1.00 39.23 86 LYS A O 1
ATOM 545 N N . ASP A 1 89 ? 26.330 28.657 18.010 1.00 40.97 87 ASP A N 1
ATOM 546 C CA . ASP A 1 89 ? 26.971 27.499 17.388 1.00 37.35 87 ASP A CA 1
ATOM 547 C C . ASP A 1 89 ? 26.780 26.228 18.222 1.00 37.55 87 ASP A C 1
ATOM 548 O O . ASP A 1 89 ? 27.304 26.111 19.334 1.00 35.64 87 ASP A O 1
ATOM 553 N N . PRO A 1 90 ? 26.022 25.269 17.682 1.00 39.96 88 PRO A N 1
ATOM 554 C CA . PRO A 1 90 ? 25.699 24.025 18.377 1.00 36.54 88 PRO A CA 1
ATOM 555 C C . PRO A 1 90 ? 26.917 23.353 18.987 1.00 35.75 88 PRO A C 1
ATOM 556 O O . PRO A 1 90 ? 26.808 22.818 20.079 1.00 33.45 88 PRO A O 1
ATOM 560 N N . PHE A 1 91 ? 28.054 23.375 18.303 1.00 33.48 89 PHE A N 1
ATOM 561 C CA . PHE A 1 91 ? 29.245 22.739 18.847 1.00 34.32 89 PHE A CA 1
ATOM 562 C C . PHE A 1 91 ? 29.858 23.513 20.028 1.00 37.10 89 PHE A C 1
ATOM 563 O O . PHE A 1 91 ? 30.207 22.922 21.054 1.00 32.30 89 PHE A O 1
ATOM 579 N N . LYS A 1 93 ? 28.307 25.641 21.910 1.00 33.82 91 LYS A N 1
ATOM 580 C CA . LYS A 1 93 ? 27.344 25.568 22.985 1.00 32.98 91 LYS A CA 1
ATOM 581 C C . LYS A 1 93 ? 27.567 24.296 23.786 1.00 32.79 91 LYS A C 1
ATOM 582 O O . LYS A 1 93 ? 27.600 24.328 25.012 1.00 31.95 91 LYS A O 1
ATOM 588 N N . ALA A 1 94 ? 27.740 23.179 23.091 1.00 31.49 92 ALA A N 1
ATOM 589 C CA . ALA A 1 94 ? 27.924 21.902 23.764 1.00 31.37 92 ALA A CA 1
ATOM 590 C C . ALA A 1 94 ? 29.280 21.850 24.467 1.00 30.64 92 ALA A C 1
ATOM 591 O O . ALA A 1 94 ? 29.445 21.197 25.498 1.00 27.93 92 ALA A O 1
ATOM 593 N N . THR A 1 95 ? 30.255 22.535 23.891 1.00 29.98 93 THR A N 1
ATOM 594 C CA . THR A 1 95 ? 31.609 22.493 24.406 1.00 29.71 93 THR A CA 1
ATOM 595 C C . THR A 1 95 ? 31.703 23.230 25.734 1.00 31.33 93 THR A C 1
ATOM 596 O O . THR A 1 95 ? 32.334 22.761 26.681 1.00 29.77 93 THR A O 1
ATOM 600 N N . LEU A 1 96 ? 31.071 24.395 25.788 1.00 29.25 94 LEU A N 1
ATOM 601 C CA . LEU A 1 96 ? 31.000 25.160 27.014 1.00 30.45 94 LEU A CA 1
ATOM 602 C C . LEU A 1 96 ? 30.208 24.403 28.087 1.00 27.62 94 LEU A C 1
ATOM 603 O O . LEU A 1 96 ? 30.594 24.356 29.252 1.00 28.40 94 LEU A O 1
ATOM 608 N N . LYS A 1 97 ? 29.107 23.798 27.672 1.00 30.60 95 LYS A N 1
ATOM 609 C CA . LYS A 1 97 ? 28.275 22.984 28.554 1.00 29.51 95 LYS A CA 1
ATOM 610 C C . LYS A 1 97 ? 29.090 21.909 29.245 1.00 25.69 95 LYS A C 1
ATOM 611 O O . LYS A 1 97 ? 28.998 21.720 30.459 1.00 26.00 95 LYS A O 1
ATOM 617 N N . SER A 1 98 ? 29.893 21.199 28.467 1.00 24.07 96 SER A N 1
ATOM 618 C CA . SER A 1 98 ? 30.666 20.108 29.016 1.00 25.96 96 SER A CA 1
ATOM 619 C C . SER A 1 98 ? 31.706 20.626 30.020 1.00 27.81 96 SER A C 1
ATOM 620 O O . SER A 1 98 ? 32.173 19.892 30.901 1.00 26.04 96 SER A O 1
ATOM 631 N N . ALA A 1 100 ? 31.121 23.268 32.034 1.00 24.84 98 ALA A N 1
ATOM 632 C CA . ALA A 1 100 ? 30.296 23.458 33.206 1.00 25.10 98 ALA A CA 1
ATOM 633 C C . ALA A 1 100 ? 30.027 22.113 33.895 1.00 25.63 98 ALA A C 1
ATOM 634 O O . ALA A 1 100 ? 29.914 22.050 35.110 1.00 25.33 98 ALA A O 1
ATOM 636 N N . LEU A 1 101 ? 29.947 21.039 33.117 1.00 23.62 99 LEU A N 1
ATOM 637 C CA . LEU A 1 101 ? 29.719 19.709 33.681 1.00 25.41 99 LEU A CA 1
ATOM 638 C C . LEU A 1 101 ? 30.951 19.178 34.407 1.00 26.50 99 LEU A C 1
ATOM 639 O O . LEU A 1 101 ? 30.846 18.479 35.419 1.00 23.63 99 LEU A O 1
ATOM 644 N N . ILE A 1 102 ? 32.125 19.507 33.883 1.00 25.20 100 ILE A N 1
ATOM 645 C CA . ILE A 1 102 ? 33.357 19.136 34.556 1.00 26.25 100 ILE A CA 1
ATOM 646 C C . ILE A 1 102 ? 33.308 19.581 36.022 1.00 26.40 100 ILE A C 1
ATOM 647 O O . ILE A 1 102 ? 33.776 18.885 36.910 1.00 25.20 100 ILE A O 1
ATOM 652 N N . VAL A 1 103 ? 32.725 20.747 36.261 1.00 22.87 101 VAL A N 1
ATOM 653 C CA . VAL A 1 103 ? 32.655 21.297 37.604 1.00 26.06 101 VAL A CA 1
ATOM 654 C C . VAL A 1 103 ? 31.507 20.657 38.340 1.00 26.95 101 VAL A C 1
ATOM 655 O O . VAL A 1 103 ? 31.660 20.161 39.441 1.00 29.48 101 VAL A O 1
ATOM 659 N N . ALA A 1 104 ? 30.350 20.660 37.699 1.00 27.75 102 ALA A N 1
ATOM 660 C CA . ALA A 1 104 ? 29.127 20.204 38.321 1.00 29.09 102 ALA A CA 1
ATOM 661 C C . ALA A 1 104 ? 28.986 18.679 38.394 1.00 29.11 102 ALA A C 1
ATOM 662 O O . ALA A 1 104 ? 28.148 18.187 39.133 1.00 32.63 102 ALA A O 1
ATOM 664 N N . CYS A 1 105 ? 29.794 17.937 37.645 1.00 27.13 103 CYS A N 1
ATOM 665 C CA . CYS A 1 105 ? 29.702 16.470 37.652 1.00 32.03 103 CYS A CA 1
ATOM 666 C C . CYS A 1 105 ? 30.972 15.805 38.143 1.00 33.68 103 CYS A C 1
ATOM 667 O O . CYS A 1 105 ? 30.920 14.801 38.845 1.00 33.70 103 CYS A O 1
ATOM 670 N N . ASP A 1 106 ? 32.114 16.360 37.750 1.00 31.31 104 ASP A N 1
ATOM 671 C CA . ASP A 1 106 ? 33.399 15.732 38.030 1.00 31.67 104 ASP A CA 1
ATOM 672 C C . ASP A 1 106 ? 34.114 16.366 39.202 1.00 29.41 104 ASP A C 1
ATOM 673 O O . ASP A 1 106 ? 35.236 15.980 39.510 1.00 33.71 104 ASP A O 1
ATOM 686 N N . HIS A 1 108 ? 32.227 19.077 41.994 1.00 28.04 106 HIS A N 1
ATOM 687 C CA . HIS A 1 108 ? 31.387 19.397 43.131 1.00 29.23 106 HIS A CA 1
ATOM 688 C C . HIS A 1 108 ? 30.801 18.176 43.849 1.00 30.16 106 HIS A C 1
ATOM 689 O O . HIS A 1 108 ? 30.885 18.093 45.065 1.00 29.35 106 HIS A O 1
ATOM 696 N N . PRO A 1 109 ? 30.212 17.226 43.101 1.00 31.16 107 PRO A N 1
ATOM 697 C CA . PRO A 1 109 ? 29.596 16.073 43.775 1.00 29.43 107 PRO A CA 1
ATOM 698 C C . PRO A 1 109 ? 30.524 15.389 44.773 1.00 29.05 107 PRO A C 1
ATOM 699 O O . PRO A 1 109 ? 30.075 15.010 45.858 1.00 27.45 107 PRO A O 1
ATOM 703 N N . LEU A 1 110 ? 31.796 15.238 44.413 1.00 29.09 108 LEU A N 1
ATOM 704 C CA . LEU A 1 110 ? 32.777 14.587 45.289 1.00 27.46 108 LEU A CA 1
ATOM 705 C C . LEU A 1 110 ? 33.047 15.320 46.613 1.00 27.03 108 LEU A C 1
ATOM 706 O O . LEU A 1 110 ? 33.438 14.693 47.596 1.00 26.34 108 LEU A O 1
ATOM 711 N N . ASN A 1 111 ? 32.860 16.637 46.630 1.00 25.97 109 ASN A N 1
ATOM 712 C CA . ASN A 1 111 ? 33.235 17.459 47.785 1.00 27.28 109 ASN A CA 1
ATOM 713 C C . ASN A 1 111 ? 32.050 17.989 48.585 1.00 27.90 109 ASN A C 1
ATOM 714 O O . ASN A 1 111 ? 32.211 18.768 49.531 1.00 29.24 109 ASN A O 1
ATOM 719 N N . ASN A 1 112 ? 30.857 17.575 48.193 1.00 29.41 110 ASN A N 1
ATOM 720 C CA . ASN A 1 112 ? 29.654 17.964 48.902 1.00 31.15 110 ASN A CA 1
ATOM 721 C C . ASN A 1 112 ? 29.774 17.566 50.368 1.00 30.89 110 ASN A C 1
ATOM 722 O O . ASN A 1 112 ? 30.433 16.581 50.693 1.00 28.95 110 ASN A O 1
ATOM 727 N N . LEU A 1 113 ? 29.143 18.343 51.243 1.00 30.55 111 LEU A N 1
ATOM 728 C CA . LEU A 1 113 ? 29.229 18.116 52.675 1.00 30.56 111 LEU A CA 1
ATOM 729 C C . LEU A 1 113 ? 28.900 16.667 52.995 1.00 30.25 111 LEU A C 1
ATOM 730 O O . LEU A 1 113 ? 29.564 16.038 53.822 1.00 28.98 111 LEU A O 1
ATOM 735 N N . ARG A 1 114 ? 27.887 16.152 52.300 1.00 29.18 112 ARG A N 1
ATOM 736 C CA . ARG A 1 114 ? 27.387 14.799 52.484 1.00 29.72 112 ARG A CA 1
ATOM 737 C C . ARG A 1 114 ? 28.486 13.784 52.218 1.00 28.57 112 ARG A C 1
ATOM 738 O O . ARG A 1 114 ? 28.539 12.736 52.857 1.00 29.55 112 ARG A O 1
ATOM 746 N N . VAL A 1 115 ? 29.367 14.085 51.273 1.00 25.44 113 VAL A N 1
ATOM 747 C CA . VAL A 1 115 ? 30.445 13.156 50.964 1.00 26.45 113 VAL A CA 1
ATOM 748 C C . VAL A 1 115 ? 31.557 13.229 52.008 1.00 30.77 113 VAL A C 1
ATOM 749 O O . VAL A 1 115 ? 32.114 12.212 52.422 1.00 30.44 113 VAL A O 1
ATOM 753 N N . LEU A 1 116 ? 31.865 14.440 52.453 1.00 29.73 114 LEU A N 1
ATOM 754 C CA . LEU A 1 116 ? 32.889 14.602 53.450 1.00 30.89 114 LEU A CA 1
ATOM 755 C C . LEU A 1 116 ? 32.457 13.887 54.722 1.00 31.46 114 LEU A C 1
ATOM 756 O O . LEU A 1 116 ? 33.274 13.286 55.410 1.00 32.76 114 LEU A O 1
ATOM 761 N N . ASN A 1 117 ? 31.167 13.944 55.020 1.00 28.37 115 ASN A N 1
ATOM 762 C CA . ASN A 1 117 ? 30.640 13.300 56.217 1.00 31.23 115 ASN A CA 1
ATOM 763 C C . ASN A 1 117 ? 30.654 11.779 56.129 1.00 33.50 115 ASN A C 1
ATOM 764 O O . ASN A 1 117 ? 30.861 11.095 57.126 1.00 34.50 115 ASN A O 1
ATOM 769 N N . ARG A 1 118 ? 30.437 11.252 54.933 1.00 31.83 116 ARG A N 1
ATOM 770 C CA . ARG A 1 118 ? 30.539 9.818 54.734 1.00 33.73 116 ARG A CA 1
ATOM 771 C C . ARG A 1 118 ? 31.973 9.351 54.971 1.00 34.13 116 ARG A C 1
ATOM 772 O O . ARG A 1 118 ? 32.200 8.256 55.479 1.00 35.74 116 ARG A O 1
ATOM 780 N N . LEU A 1 119 ? 32.942 10.174 54.585 1.00 32.49 117 LEU A N 1
ATOM 781 C CA . LEU A 1 119 ? 34.340 9.824 54.802 1.00 34.77 117 LEU A CA 1
ATOM 782 C C . LEU A 1 119 ? 34.617 9.767 56.289 1.00 34.84 117 LEU A C 1
ATOM 783 O O . LEU A 1 119 ? 35.342 8.903 56.764 1.00 33.28 117 LEU A O 1
ATOM 788 N N . LYS A 1 120 ? 34.016 10.697 57.019 1.00 36.11 118 LYS A N 1
ATOM 789 C CA . LYS A 1 120 ? 34.168 10.753 58.463 1.00 37.69 118 LYS A CA 1
ATOM 790 C C . LYS A 1 120 ? 33.434 9.602 59.158 1.00 38.93 118 LYS A C 1
ATOM 791 O O . LYS A 1 120 ? 33.979 8.974 60.058 1.00 40.73 118 LYS A O 1
ATOM 797 N N . GLU A 1 121 ? 32.209 9.318 58.739 1.00 35.56 119 GLU A N 1
ATOM 798 C CA . GLU A 1 121 ? 31.481 8.200 59.306 1.00 36.06 119 GLU A CA 1
ATOM 799 C C . GLU A 1 121 ? 32.210 6.888 58.996 1.00 40.19 119 GLU A C 1
ATOM 800 O O . GLU A 1 121 ? 32.762 6.244 59.886 1.00 43.01 119 GLU A O 1
ATOM 806 N N . GLN A 1 122 ? 32.224 6.506 57.725 1.00 39.91 120 GLN A N 1
ATOM 807 C CA . GLN A 1 122 ? 32.780 5.226 57.312 1.00 36.05 120 GLN A CA 1
ATOM 808 C C . GLN A 1 122 ? 34.236 5.056 57.669 1.00 36.22 120 GLN A C 1
ATOM 809 O O . GLN A 1 122 ? 34.678 3.954 57.993 1.00 36.60 120 GLN A O 1
ATOM 815 N N . PHE A 1 123 ? 35.000 6.131 57.564 1.00 35.76 121 PHE A N 1
ATOM 816 C CA . PHE A 1 123 ? 36.445 5.987 57.610 1.00 37.15 121 PHE A CA 1
ATOM 817 C C . PHE A 1 123 ? 37.077 6.840 58.700 1.00 36.81 121 PHE A C 1
ATOM 818 O O . PHE A 1 123 ? 38.297 6.868 58.845 1.00 40.58 121 PHE A O 1
ATOM 826 N N . ASN A 1 124 ? 36.240 7.516 59.477 1.00 37.20 122 ASN A N 1
ATOM 827 C CA . ASN A 1 124 ? 36.728 8.406 60.512 1.00 37.77 122 ASN A CA 1
ATOM 828 C C . ASN A 1 124 ? 37.858 9.252 59.971 1.00 38.89 122 ASN A C 1
ATOM 829 O O . ASN A 1 124 ? 38.898 9.383 60.612 1.00 41.39 122 ASN A O 1
ATOM 834 N N . ALA A 1 125 ? 37.666 9.801 58.776 1.00 36.71 123 ALA A N 1
ATOM 835 C CA . ALA A 1 125 ? 38.652 10.698 58.182 1.00 38.85 123 ALA A CA 1
ATOM 836 C C . ALA A 1 125 ? 38.995 11.880 59.106 1.00 36.17 123 ALA A C 1
ATOM 837 O O . ALA A 1 125 ? 38.111 12.620 59.548 1.00 34.26 123 ALA A O 1
ATOM 839 N N . ASN A 1 126 ? 40.279 12.039 59.409 1.00 34.16 124 ASN A N 1
ATOM 840 C CA . ASN A 1 126 ? 40.740 13.180 60.180 1.00 35.27 124 ASN A CA 1
ATOM 841 C C . ASN A 1 126 ? 40.765 14.388 59.256 1.00 36.00 124 ASN A C 1
ATOM 842 O O . ASN A 1 126 ? 40.490 14.266 58.064 1.00 38.00 124 ASN A O 1
ATOM 847 N N . GLU A 1 127 ? 41.120 15.545 59.798 1.00 35.98 125 GLU A N 1
ATOM 848 C CA . GLU A 1 127 ? 41.084 16.777 59.034 1.00 34.64 125 GLU A CA 1
ATOM 849 C C . GLU A 1 127 ? 42.033 16.798 57.829 1.00 37.12 125 GLU A C 1
ATOM 850 O O . GLU A 1 127 ? 41.639 17.232 56.753 1.00 38.58 125 GLU A O 1
ATOM 856 N N . GLU A 1 128 ? 43.264 16.319 57.979 1.00 35.70 126 GLU A N 1
ATOM 857 C CA . GLU A 1 128 ? 44.189 16.301 56.841 1.00 35.57 126 GLU A CA 1
ATOM 858 C C . GLU A 1 128 ? 43.698 15.379 55.728 1.00 40.47 126 GLU A C 1
ATOM 859 O O . GLU A 1 128 ? 43.923 15.639 54.538 1.00 39.07 126 GLU A O 1
ATOM 865 N N . GLN A 1 129 ? 43.017 14.305 56.120 1.00 40.66 127 GLN A N 1
ATOM 866 C CA . GLN A 1 129 ? 42.466 13.363 55.162 1.00 37.44 127 GLN A CA 1
ATOM 867 C C . GLN A 1 129 ? 41.346 13.993 54.337 1.00 36.18 127 GLN A C 1
ATOM 868 O O . GLN A 1 129 ? 41.350 13.912 53.111 1.00 36.92 127 GLN A O 1
ATOM 874 N N . VAL A 1 130 ? 40.393 14.636 54.996 1.00 34.03 128 VAL A N 1
ATOM 875 C CA . VAL A 1 130 ? 39.346 15.305 54.247 1.00 32.00 128 VAL A CA 1
ATOM 876 C C . VAL A 1 130 ? 39.943 16.342 53.291 1.00 35.52 128 VAL A C 1
ATOM 877 O O . VAL A 1 130 ? 39.474 16.494 52.162 1.00 32.93 128 VAL A O 1
ATOM 881 N N . LEU A 1 131 ? 40.987 17.037 53.733 1.00 34.55 129 LEU A N 1
ATOM 882 C CA . LEU A 1 131 ? 41.637 18.039 52.895 1.00 34.87 129 LEU A CA 1
ATOM 883 C C . LEU A 1 131 ? 42.354 17.444 51.691 1.00 35.30 129 LEU A C 1
ATOM 884 O O . LEU A 1 131 ? 42.348 18.020 50.600 1.00 33.65 129 LEU A O 1
ATOM 889 N N . GLU A 1 132 ? 42.995 16.302 51.892 1.00 34.40 130 GLU A N 1
ATOM 890 C CA . GLU A 1 132 ? 43.708 15.653 50.803 1.00 37.43 130 GLU A CA 1
ATOM 891 C C . GLU A 1 132 ? 42.737 15.157 49.723 1.00 36.14 130 GLU A C 1
ATOM 892 O O . GLU A 1 132 ? 42.966 15.348 48.529 1.00 32.48 130 GLU A O 1
ATOM 898 N N . TRP A 1 133 ? 41.653 14.525 50.163 1.00 33.72 131 TRP A N 1
ATOM 899 C CA . TRP A 1 133 ? 40.556 14.137 49.293 1.00 31.74 131 TRP A CA 1
ATOM 900 C C . TRP A 1 133 ? 40.056 15.359 48.535 1.00 31.48 131 TRP A C 1
ATOM 901 O O . TRP A 1 133 ? 40.039 15.391 47.294 1.00 28.56 131 TRP A O 1
ATOM 912 N N . TYR A 1 134 ? 39.656 16.364 49.301 1.00 28.92 132 TYR A N 1
ATOM 913 C CA . TYR A 1 134 ? 39.030 17.555 48.759 1.00 27.49 132 TYR A CA 1
ATOM 914 C C . TYR A 1 134 ? 39.925 18.236 47.726 1.00 29.88 132 TYR A C 1
ATOM 915 O O . TYR A 1 134 ? 39.459 18.679 46.671 1.00 26.46 132 TYR A O 1
ATOM 924 N N . HIS A 1 135 ? 41.214 18.299 48.034 1.00 29.69 133 HIS A N 1
ATOM 925 C CA . HIS A 1 135 ? 42.190 18.939 47.162 1.00 31.41 133 HIS A CA 1
ATOM 926 C C . HIS A 1 135 ? 42.454 18.087 45.927 1.00 30.30 133 HIS A C 1
ATOM 927 O O . HIS A 1 135 ? 42.794 18.603 44.851 1.00 28.42 133 HIS A O 1
ATOM 934 N N . HIS A 1 136 ? 42.298 16.777 46.087 1.00 29.77 134 HIS A N 1
ATOM 935 C CA . HIS A 1 136 ? 42.509 15.854 44.976 1.00 30.97 134 HIS A CA 1
ATOM 936 C C . HIS A 1 136 ? 41.557 16.115 43.809 1.00 29.25 134 HIS A C 1
ATOM 937 O O . HIS A 1 136 ? 41.966 16.129 42.653 1.00 26.89 134 HIS A O 1
ATOM 944 N N . TRP A 1 137 ? 40.284 16.325 44.116 1.00 27.95 135 TRP A N 1
ATOM 945 C CA . TRP A 1 137 ? 39.305 16.517 43.060 1.00 28.62 135 TRP A CA 1
ATOM 946 C C . TRP A 1 137 ? 39.412 17.925 42.518 1.00 27.93 135 TRP A C 1
ATOM 947 O O . TRP A 1 137 ? 39.071 18.175 41.358 1.00 27.34 135 TRP A O 1
ATOM 958 N N . LEU A 1 138 ? 39.906 18.845 43.342 1.00 28.93 136 LEU A N 1
ATOM 959 C CA . LEU A 1 138 ? 40.156 20.193 42.840 1.00 28.46 136 LEU A CA 1
ATOM 960 C C . LEU A 1 138 ? 41.228 20.154 41.749 1.00 27.57 136 LEU A C 1
ATOM 961 O O . LEU A 1 138 ? 41.029 20.694 40.659 1.00 30.00 136 LEU A O 1
ATOM 966 N N . LYS A 1 139 ? 42.330 19.464 42.018 1.00 26.58 137 LYS A N 1
ATOM 967 C CA . LYS A 1 139 ? 43.419 19.384 41.054 1.00 28.25 137 LYS A CA 1
ATOM 968 C C . LYS A 1 139 ? 42.940 18.743 39.758 1.00 31.39 137 LYS A C 1
ATOM 969 O O . LYS A 1 139 ? 43.188 19.258 38.669 1.00 30.99 137 LYS A O 1
ATOM 975 N N . THR A 1 140 ? 42.257 17.611 39.880 1.00 30.14 138 THR A N 1
ATOM 976 C CA . THR A 1 140 ? 41.803 16.885 38.710 1.00 29.29 138 THR A CA 1
ATOM 977 C C . THR A 1 140 ? 40.855 17.728 37.869 1.00 27.90 138 THR A C 1
ATOM 978 O O . THR A 1 140 ? 40.993 17.789 36.650 1.00 29.04 138 THR A O 1
ATOM 982 N N . GLY A 1 141 ? 39.902 18.376 38.536 1.00 26.11 139 GLY A N 1
ATOM 983 C CA . GLY A 1 141 ? 38.918 19.217 37.883 1.00 26.49 139 GLY A CA 1
ATOM 984 C C . GLY A 1 141 ? 39.471 20.493 37.277 1.00 28.96 139 GLY A C 1
ATOM 985 O O . GLY A 1 141 ? 39.076 20.899 36.187 1.00 27.52 139 GLY A O 1
ATOM 986 N N . PHE A 1 142 ? 40.394 21.139 37.973 1.00 29.66 140 PHE A N 1
ATOM 987 C CA . PHE A 1 142 ? 40.975 22.362 37.428 1.00 29.53 140 PHE A CA 1
ATOM 988 C C . PHE A 1 142 ? 41.979 22.070 36.308 1.00 29.95 140 PHE A C 1
ATOM 989 O O . PHE A 1 142 ? 42.075 22.828 35.349 1.00 29.17 140 PHE A O 1
ATOM 997 N N . ASP A 1 143 ? 42.711 20.967 36.425 1.00 30.05 141 ASP A N 1
ATOM 998 C CA . ASP A 1 143 ? 43.576 20.534 35.342 1.00 30.18 141 ASP A CA 1
ATOM 999 C C . ASP A 1 143 ? 42.733 20.439 34.077 1.00 33.51 141 ASP A C 1
ATOM 1000 O O . ASP A 1 143 ? 43.049 21.051 33.054 1.00 34.90 141 ASP A O 1
ATOM 1005 N N . ALA A 1 144 ? 41.649 19.671 34.147 1.00 30.58 142 ALA A N 1
ATOM 1006 C CA . ALA A 1 144 ? 40.848 19.413 32.957 1.00 31.59 142 ALA A CA 1
ATOM 1007 C C . ALA A 1 144 ? 40.247 20.708 32.438 1.00 34.00 142 ALA A C 1
ATOM 1008 O O . ALA A 1 144 ? 40.240 20.970 31.238 1.00 35.85 142 ALA A O 1
ATOM 1010 N N . PHE A 1 145 ? 39.757 21.531 33.352 1.00 32.60 143 PHE A N 1
ATOM 1011 C CA . PHE A 1 145 ? 39.129 22.784 32.964 1.00 31.12 143 PHE A CA 1
ATOM 1012 C C . PHE A 1 145 ? 40.099 23.766 32.285 1.00 32.33 143 PHE A C 1
ATOM 1013 O O . PHE A 1 145 ? 39.754 24.411 31.300 1.00 34.49 143 PHE A O 1
ATOM 1021 N N . GLU A 1 146 ? 41.307 23.884 32.819 1.00 33.84 144 GLU A N 1
ATOM 1022 C CA . GLU A 1 146 ? 42.264 24.852 32.303 1.00 33.28 144 GLU A CA 1
ATOM 1023 C C . GLU A 1 146 ? 42.775 24.360 30.961 1.00 38.64 144 GLU A C 1
ATOM 1024 O O . GLU A 1 146 ? 43.088 25.145 30.060 1.00 39.78 144 GLU A O 1
ATOM 1030 N N . GLU A 1 147 ? 42.851 23.042 30.852 1.00 38.10 145 GLU A N 1
ATOM 1031 C CA . GLU A 1 147 ? 43.127 22.359 29.602 1.00 40.54 145 GLU A CA 1
ATOM 1032 C C . GLU A 1 147 ? 42.270 22.870 28.450 1.00 39.67 145 GLU A C 1
ATOM 1033 O O . GLU A 1 147 ? 42.773 23.451 27.490 1.00 38.77 145 GLU A O 1
ATOM 1039 N N . LYS A 1 148 ? 40.970 22.628 28.537 1.00 39.12 146 LYS A N 1
ATOM 1040 C CA . LYS A 1 148 ? 40.080 22.973 27.440 1.00 39.08 146 LYS A CA 1
ATOM 1041 C C . LYS A 1 148 ? 40.043 24.490 27.303 1.00 39.08 146 LYS A C 1
ATOM 1042 O O . LYS A 1 148 ? 39.833 25.036 26.222 1.00 37.21 146 LYS A O 1
ATOM 1048 N N . LEU A 1 149 ? 40.280 25.162 28.418 1.00 36.28 147 LEU A N 1
ATOM 1049 C CA . LEU A 1 149 ? 40.330 26.611 28.453 1.00 37.57 147 LEU A CA 1
ATOM 1050 C C . LEU A 1 149 ? 41.389 27.086 27.459 1.00 37.31 147 LEU A C 1
ATOM 1051 O O . LEU A 1 149 ? 41.179 28.041 26.694 1.00 31.25 147 LEU A O 1
ATOM 1056 N N . GLY A 1 150 ? 42.519 26.382 27.469 1.00 36.49 148 GLY A N 1
ATOM 1057 C CA . GLY A 1 150 ? 43.648 26.709 26.625 1.00 36.13 148 GLY A CA 1
ATOM 1058 C C . GLY A 1 150 ? 43.440 26.521 25.132 1.00 39.23 148 GLY A C 1
ATOM 1059 O O . GLY A 1 150 ? 44.302 26.899 24.346 1.00 45.70 148 GLY A O 1
ATOM 1060 N N . ALA A 1 151 ? 42.315 25.942 24.726 1.00 36.22 149 ALA A N 1
ATOM 1061 C CA . ALA A 1 151 ? 42.064 25.739 23.300 1.00 39.44 149 ALA A CA 1
ATOM 1062 C C . ALA A 1 151 ? 41.089 26.778 22.748 1.00 39.54 149 ALA A C 1
ATOM 1063 O O . ALA A 1 151 ? 40.806 26.800 21.546 1.00 40.72 149 ALA A O 1
ATOM 1065 N N . LEU A 1 152 ? 40.586 27.642 23.626 1.00 35.00 150 LEU A N 1
ATOM 1066 C CA . LEU A 1 152 ? 39.625 28.658 23.218 1.00 35.49 150 LEU A CA 1
ATOM 1067 C C . LEU A 1 152 ? 40.223 30.067 23.188 1.00 38.58 150 LEU A C 1
ATOM 1068 O O . LEU A 1 152 ? 41.243 30.356 23.824 1.00 39.82 150 LEU A O 1
ATOM 1073 N N . GLU A 1 153 ? 39.560 30.944 22.450 1.00 37.75 151 GLU A N 1
ATOM 1074 C CA . GLU A 1 153 ? 39.982 32.323 22.326 1.00 42.31 151 GLU A CA 1
ATOM 1075 C C . GLU A 1 153 ? 38.963 33.194 23.026 1.00 40.92 151 GLU A C 1
ATOM 1076 O O . GLU A 1 153 ? 37.784 32.829 23.120 1.00 39.31 151 GLU A O 1
ATOM 1082 N N . ARG A 1 154 ? 39.418 34.339 23.521 1.00 35.32 152 ARG A N 1
ATOM 1083 C CA . ARG A 1 154 ? 38.572 35.241 24.289 1.00 33.86 152 ARG A CA 1
ATOM 1084 C C . ARG A 1 154 ? 39.057 36.677 24.089 1.00 35.97 152 ARG A C 1
ATOM 1085 O O . ARG A 1 154 ? 40.216 36.894 23.745 1.00 29.42 152 ARG A O 1
ATOM 1093 N N . ASP A 1 155 ? 38.162 37.640 24.295 1.00 37.43 153 ASP A N 1
ATOM 1094 C CA . ASP A 1 155 ? 38.483 39.061 24.198 1.00 43.59 153 ASP A CA 1
ATOM 1095 C C . ASP A 1 155 ? 38.750 39.645 25.577 1.00 46.24 153 ASP A C 1
ATOM 1096 O O . ASP A 1 155 ? 39.334 40.727 25.714 1.00 46.86 153 ASP A O 1
ATOM 1101 N N . LYS A 1 156 ? 38.302 38.918 26.592 1.00 39.59 154 LYS A N 1
ATOM 1102 C CA . LYS A 1 156 ? 38.494 39.304 27.977 1.00 41.29 154 LYS A CA 1
ATOM 1103 C C . LYS A 1 156 ? 38.711 38.039 28.790 1.00 41.52 154 LYS A C 1
ATOM 1104 O O . LYS A 1 156 ? 38.786 36.948 28.220 1.00 37.12 154 LYS A O 1
ATOM 1110 N N . PRO A 1 157 ? 38.848 38.177 30.119 1.00 40.33 155 PRO A N 1
ATOM 1111 C CA . PRO A 1 157 ? 38.948 36.996 30.986 1.00 38.41 155 PRO A CA 1
ATOM 1112 C C . PRO A 1 157 ? 37.578 36.373 31.301 1.00 37.28 155 PRO A C 1
ATOM 1113 O O . PRO A 1 157 ? 37.077 36.448 32.425 1.00 37.65 155 PRO A O 1
ATOM 1117 N N . VAL A 1 158 ? 36.983 35.783 30.272 1.00 36.23 156 VAL A N 1
ATOM 1118 C CA . VAL A 1 158 ? 35.836 34.899 30.393 1.00 33.39 156 VAL A CA 1
ATOM 1119 C C . VAL A 1 158 ? 36.250 33.590 29.737 1.00 32.86 156 VAL A C 1
ATOM 1120 O O . VAL A 1 158 ? 37.324 33.512 29.127 1.00 28.04 156 VAL A O 1
ATOM 1124 N N . CYS A 1 159 ? 35.412 32.565 29.869 1.00 29.97 157 CYS A N 1
ATOM 1125 C CA . CYS A 1 159 ? 35.775 31.233 29.407 1.00 28.08 157 CYS A CA 1
ATOM 1126 C C . CYS A 1 159 ? 35.980 31.207 27.898 1.00 27.77 157 CYS A C 1
ATOM 1127 O O . CYS A 1 159 ? 36.925 30.594 27.384 1.00 23.27 157 CYS A O 1
ATOM 1130 N N . PHE A 1 160 ? 35.093 31.899 27.193 1.00 31.05 158 PHE A N 1
ATOM 1131 C CA . PHE A 1 160 ? 35.108 31.902 25.743 1.00 31.24 158 PHE A CA 1
ATOM 1132 C C . PHE A 1 160 ? 34.461 33.157 25.172 1.00 32.58 158 PHE A C 1
ATOM 1133 O O . PHE A 1 160 ? 33.359 33.526 25.560 1.00 34.17 158 PHE A O 1
ATOM 1141 N N . GLY A 1 161 ? 35.136 33.801 24.230 1.00 32.65 159 GLY A N 1
ATOM 1142 C CA . GLY A 1 161 ? 34.517 34.896 23.515 1.00 34.04 159 GLY A CA 1
ATOM 1143 C C . GLY A 1 161 ? 34.625 36.217 24.238 1.00 38.68 159 GLY A C 1
ATOM 1144 O O . GLY A 1 161 ? 35.673 36.551 24.769 1.00 36.24 159 GLY A O 1
ATOM 1145 N N . SER A 1 162 ? 33.527 36.964 24.262 1.00 45.31 160 SER A N 1
ATOM 1146 C CA . SER A 1 162 ? 33.538 38.332 24.768 1.00 46.61 160 SER A CA 1
ATOM 1147 C C . SER A 1 162 ? 32.362 38.566 25.709 1.00 49.78 160 SER A C 1
ATOM 1148 O O . SER A 1 162 ? 32.108 39.691 26.145 1.00 49.56 160 SER A O 1
ATOM 1151 N N . GLU A 1 163 ? 31.627 37.501 25.999 1.00 46.70 161 GLU A N 1
ATOM 1152 C CA . GLU A 1 163 ? 30.609 37.563 27.037 1.00 48.57 161 GLU A CA 1
ATOM 1153 C C . GLU A 1 163 ? 30.744 36.426 28.040 1.00 42.07 161 GLU A C 1
ATOM 1154 O O . GLU A 1 163 ? 31.231 35.337 27.725 1.00 40.96 161 GLU A O 1
ATOM 1160 N N . VAL A 1 164 ? 30.325 36.706 29.262 1.00 41.43 162 VAL A N 1
ATOM 1161 C CA . VAL A 1 164 ? 30.314 35.713 30.318 1.00 36.21 162 VAL A CA 1
ATOM 1162 C C . VAL A 1 164 ? 29.238 34.665 30.024 1.00 33.49 162 VAL A C 1
ATOM 1163 O O . VAL A 1 164 ? 28.173 34.992 29.490 1.00 31.69 162 VAL A O 1
ATOM 1167 N N . GLY A 1 165 ? 29.513 33.407 30.356 1.00 30.70 163 GLY A N 1
ATOM 1168 C CA . GLY A 1 165 ? 28.563 32.355 30.053 1.00 32.00 163 GLY A CA 1
ATOM 1169 C C . GLY A 1 165 ? 28.393 31.309 31.133 1.00 34.06 163 GLY A C 1
ATOM 1170 O O . GLY A 1 165 ? 28.870 31.478 32.268 1.00 31.41 163 GLY A O 1
ATOM 1171 N N . LEU A 1 166 ? 27.715 30.221 30.765 1.00 28.94 164 LEU A N 1
ATOM 1172 C CA . LEU A 1 166 ? 27.431 29.112 31.666 1.00 29.04 164 LEU A CA 1
ATOM 1173 C C . LEU A 1 166 ? 28.677 28.562 32.339 1.00 28.30 164 LEU A C 1
ATOM 1174 O O . LEU A 1 166 ? 28.661 28.282 33.523 1.00 30.59 164 LEU A O 1
ATOM 1179 N N . ALA A 1 167 ? 29.748 28.383 31.581 1.00 25.63 165 ALA A N 1
ATOM 1180 C CA . ALA A 1 167 ? 30.997 27.911 32.155 1.00 27.34 165 ALA A CA 1
ATOM 1181 C C . ALA A 1 167 ? 31.521 28.866 33.232 1.00 31.66 165 ALA A C 1
ATOM 1182 O O . ALA A 1 167 ? 32.035 28.422 34.263 1.00 33.69 165 ALA A O 1
ATOM 1184 N N . ASP A 1 168 ? 31.411 30.172 32.999 1.00 28.35 166 ASP A N 1
ATOM 1185 C CA . ASP A 1 168 ? 31.886 31.138 33.990 1.00 30.65 166 ASP A CA 1
ATOM 1186 C C . ASP A 1 168 ? 30.971 31.087 35.218 1.00 30.04 166 ASP A C 1
ATOM 1187 O O . ASP A 1 168 ? 31.422 31.158 36.362 1.00 27.87 166 ASP A O 1
ATOM 1192 N N . VAL A 1 169 ? 29.676 30.951 34.962 1.00 29.55 167 VAL A N 1
ATOM 1193 C CA . VAL A 1 169 ? 28.700 30.872 36.027 1.00 28.42 167 VAL A CA 1
ATOM 1194 C C . VAL A 1 169 ? 29.013 29.711 36.974 1.00 30.76 167 VAL A C 1
ATOM 1195 O O . VAL A 1 169 ? 28.836 29.834 38.184 1.00 31.20 167 VAL A O 1
ATOM 1199 N N . CYS A 1 170 ? 29.487 28.593 36.430 1.00 28.05 168 CYS A N 1
ATOM 1200 C CA . CYS A 1 170 ? 29.809 27.434 37.263 1.00 29.67 168 CYS A CA 1
ATOM 1201 C C . CYS A 1 170 ? 31.220 27.490 37.836 1.00 26.31 168 CYS A C 1
ATOM 1202 O O . CYS A 1 170 ? 31.495 26.899 38.875 1.00 25.30 168 CYS A O 1
ATOM 1205 N N . LEU A 1 171 ? 32.106 28.209 37.157 1.00 25.86 169 LEU A N 1
ATOM 1206 C CA . LEU A 1 171 ? 33.511 28.279 37.553 1.00 25.30 169 LEU A CA 1
ATOM 1207 C C . LEU A 1 171 ? 33.731 29.090 38.827 1.00 26.76 169 LEU A C 1
ATOM 1208 O O . LEU A 1 171 ? 34.448 28.660 39.733 1.00 24.32 169 LEU A O 1
ATOM 1213 N N . ILE A 1 172 ? 33.111 30.262 38.895 1.00 25.08 170 ILE A N 1
ATOM 1214 C CA . ILE A 1 172 ? 33.321 31.153 40.030 1.00 24.76 170 ILE A CA 1
ATOM 1215 C C . ILE A 1 172 ? 33.018 30.486 41.381 1.00 24.46 170 ILE A C 1
ATOM 1216 O O . ILE A 1 172 ? 33.856 30.499 42.269 1.00 23.33 170 ILE A O 1
ATOM 1221 N N . PRO A 1 173 ? 31.833 29.870 41.529 1.00 27.75 171 PRO A N 1
ATOM 1222 C CA . PRO A 1 173 ? 31.551 29.170 42.794 1.00 26.11 171 PRO A CA 1
ATOM 1223 C C . PRO A 1 173 ? 32.564 28.062 43.115 1.00 25.31 171 PRO A C 1
ATOM 1224 O O . PRO A 1 173 ? 32.961 27.920 44.267 1.00 29.37 171 PRO A O 1
ATOM 1228 N N . GLN A 1 174 ? 33.007 27.314 42.116 1.00 23.43 172 GLN A N 1
ATOM 1229 C CA . GLN A 1 174 ? 34.008 26.279 42.355 1.00 25.89 172 GLN A CA 1
ATOM 1230 C C . GLN A 1 174 ? 35.338 26.831 42.891 1.00 26.41 172 GLN A C 1
ATOM 1231 O O . GLN A 1 174 ? 35.967 26.224 43.749 1.00 25.36 172 GLN A O 1
ATOM 1237 N N . VAL A 1 175 ? 35.761 27.977 42.364 1.00 26.13 173 VAL A N 1
ATOM 1238 C CA . VAL A 1 175 ? 37.017 28.595 42.751 1.00 23.86 173 VAL A CA 1
ATOM 1239 C C . VAL A 1 175 ? 36.887 29.159 44.170 1.00 28.47 173 VAL A C 1
ATOM 1240 O O . VAL A 1 175 ? 37.815 29.094 44.967 1.00 27.16 173 VAL A O 1
ATOM 1244 N N . TYR A 1 176 ? 35.715 29.694 44.477 1.00 26.06 174 TYR A N 1
ATOM 1245 C CA . TYR A 1 176 ? 35.385 30.111 45.826 1.00 28.42 174 TYR A CA 1
ATOM 1246 C C . TYR A 1 176 ? 35.630 28.971 46.832 1.00 32.13 174 TYR A C 1
ATOM 1247 O O . TYR A 1 176 ? 36.320 29.156 47.839 1.00 32.70 174 TYR A O 1
ATOM 1256 N N . ASN A 1 177 ? 35.073 27.794 46.548 1.00 32.16 175 ASN A N 1
ATOM 1257 C CA . ASN A 1 177 ? 35.302 26.607 47.370 1.00 29.82 175 ASN A CA 1
ATOM 1258 C C . ASN A 1 177 ? 36.773 26.280 47.567 1.00 29.01 175 ASN A C 1
ATOM 1259 O O . ASN A 1 177 ? 37.195 25.881 48.652 1.00 29.23 175 ASN A O 1
ATOM 1264 N N . ALA A 1 178 ? 37.546 26.434 46.498 1.00 28.54 176 ALA A N 1
ATOM 1265 C CA . ALA A 1 178 ? 38.962 26.095 46.511 1.00 29.12 176 ALA A CA 1
ATOM 1266 C C . ALA A 1 178 ? 39.764 26.967 47.498 1.00 33.76 176 ALA A C 1
ATOM 1267 O O . ALA A 1 178 ? 40.576 26.458 48.277 1.00 32.68 176 ALA A O 1
ATOM 1269 N N . HIS A 1 179 ? 39.533 28.275 47.463 1.00 28.94 177 HIS A N 1
ATOM 1270 C CA . HIS A 1 179 ? 40.228 29.171 48.373 1.00 36.93 177 HIS A CA 1
ATOM 1271 C C . HIS A 1 179 ? 39.787 28.868 49.796 1.00 35.19 177 HIS A C 1
ATOM 1272 O O . HIS A 1 179 ? 40.604 28.747 50.702 1.00 37.07 177 HIS A O 1
ATOM 1279 N N . ARG A 1 180 ? 38.481 28.731 49.970 1.00 35.71 178 ARG A N 1
ATOM 1280 C CA . ARG A 1 180 ? 37.898 28.326 51.239 1.00 37.96 178 ARG A CA 1
ATOM 1281 C C . ARG A 1 180 ? 38.567 27.086 51.846 1.00 36.90 178 ARG A C 1
ATOM 1282 O O . ARG A 1 180 ? 38.664 26.962 53.063 1.00 38.89 178 ARG A O 1
ATOM 1290 N N . PHE A 1 181 ? 39.014 26.162 51.006 1.00 35.56 179 PHE A N 1
ATOM 1291 C CA . PHE A 1 181 ? 39.707 24.980 51.499 1.00 32.49 179 PHE A CA 1
ATOM 1292 C C . PHE A 1 181 ? 41.183 25.128 51.233 1.00 34.76 179 PHE A C 1
ATOM 1293 O O . PHE A 1 181 ? 41.944 24.153 51.249 1.00 32.12 179 PHE A O 1
ATOM 1301 N N . HIS A 1 182 ? 41.559 26.385 51.005 1.00 32.77 180 HIS A N 1
ATOM 1302 C CA . HIS A 1 182 ? 42.934 26.815 50.752 1.00 35.44 180 HIS A CA 1
ATOM 1303 C C . HIS A 1 182 ? 43.744 25.912 49.824 1.00 34.93 180 HIS A C 1
ATOM 1304 O O . HIS A 1 182 ? 44.870 25.527 50.120 1.00 35.39 180 HIS A O 1
ATOM 1311 N N . PHE A 1 183 ? 43.146 25.594 48.688 1.00 33.42 181 PHE A N 1
ATOM 1312 C CA . PHE A 1 183 ? 43.850 24.928 47.619 1.00 34.19 181 PHE A CA 1
ATOM 1313 C C . PHE A 1 183 ? 44.605 26.014 46.862 1.00 32.76 181 PHE A C 1
ATOM 1314 O O . PHE A 1 183 ? 44.094 27.114 46.680 1.00 33.37 181 PHE A O 1
ATOM 1322 N N . ASP A 1 184 ? 45.820 25.716 46.423 1.00 34.17 182 ASP A N 1
ATOM 1323 C CA . ASP A 1 184 ? 46.638 26.724 45.762 1.00 35.64 182 ASP A CA 1
ATOM 1324 C C . ASP A 1 184 ? 46.397 26.743 44.269 1.00 32.16 182 ASP A C 1
ATOM 1325 O O . ASP A 1 184 ? 46.648 25.759 43.592 1.00 33.31 182 ASP A O 1
ATOM 1338 N N . ALA A 1 186 ? 47.897 28.425 41.867 1.00 35.15 184 ALA A N 1
ATOM 1339 C CA . ALA A 1 186 ? 49.032 28.828 41.026 1.00 35.57 184 ALA A CA 1
ATOM 1340 C C . ALA A 1 186 ? 49.054 28.177 39.634 1.00 36.06 184 ALA A C 1
ATOM 1341 O O . ALA A 1 186 ? 49.435 28.804 38.646 1.00 37.01 184 ALA A O 1
ATOM 1343 N N . SER A 1 187 ? 48.641 26.920 39.567 1.00 34.82 185 SER A N 1
ATOM 1344 C CA . SER A 1 187 ? 48.741 26.132 38.344 1.00 32.80 185 SER A CA 1
ATOM 1345 C C . SER A 1 187 ? 47.741 26.546 37.256 1.00 35.11 185 SER A C 1
ATOM 1346 O O . SER A 1 187 ? 47.839 26.095 36.111 1.00 32.65 185 SER A O 1
ATOM 1349 N N . TYR A 1 188 ? 46.806 27.424 37.606 1.00 33.09 186 TYR A N 1
ATOM 1350 C CA . TYR A 1 188 ? 45.675 27.719 36.736 1.00 33.14 186 TYR A CA 1
ATOM 1351 C C . TYR A 1 188 ? 45.510 29.202 36.395 1.00 36.33 186 TYR A C 1
ATOM 1352 O O . TYR A 1 188 ? 44.522 29.827 36.792 1.00 35.36 186 TYR A O 1
ATOM 1361 N N . PRO A 1 189 ? 46.467 29.760 35.633 1.00 35.64 187 PRO A N 1
ATOM 1362 C CA . PRO A 1 189 ? 46.520 31.192 35.312 1.00 34.23 187 PRO A CA 1
ATOM 1363 C C . PRO A 1 189 ? 45.262 31.712 34.610 1.00 33.48 187 PRO A C 1
ATOM 1364 O O . PRO A 1 189 ? 44.733 32.752 35.005 1.00 30.60 187 PRO A O 1
ATOM 1368 N N . ILE A 1 190 ? 44.797 31.006 33.580 1.00 33.86 188 ILE A N 1
ATOM 1369 C CA . ILE A 1 190 ? 43.641 31.478 32.823 1.00 33.37 188 ILE A CA 1
ATOM 1370 C C . ILE A 1 190 ? 42.426 31.518 33.726 1.00 31.10 188 ILE A C 1
ATOM 1371 O O . ILE A 1 190 ? 41.638 32.469 33.700 1.00 31.12 188 ILE A O 1
ATOM 1376 N N . ILE A 1 191 ? 42.288 30.474 34.533 1.00 30.01 189 ILE A N 1
ATOM 1377 C CA . ILE A 1 191 ? 41.203 30.400 35.498 1.00 33.24 189 ILE A CA 1
ATOM 1378 C C . ILE A 1 191 ? 41.304 31.518 36.529 1.00 29.86 189 ILE A C 1
ATOM 1379 O O . ILE A 1 191 ? 40.319 32.199 36.830 1.00 27.99 189 ILE A O 1
ATOM 1384 N N . ASN A 1 192 ? 42.502 31.696 37.069 1.00 30.32 190 ASN A N 1
ATOM 1385 C CA . ASN A 1 192 ? 42.755 32.772 38.021 1.00 34.35 190 ASN A CA 1
ATOM 1386 C C . ASN A 1 192 ? 42.385 34.144 37.443 1.00 33.41 190 ASN A C 1
ATOM 1387 O O . ASN A 1 192 ? 41.828 34.982 38.150 1.00 34.52 190 ASN A O 1
ATOM 1392 N N . GLU A 1 193 ? 42.667 34.352 36.156 1.00 33.67 191 GLU A N 1
ATOM 1393 C CA . GLU A 1 193 ? 42.307 35.598 35.479 1.00 33.76 191 GLU A CA 1
ATOM 1394 C C . GLU A 1 193 ? 40.806 35.760 35.339 1.00 35.26 191 GLU A C 1
ATOM 1395 O O . GLU A 1 193 ? 40.271 36.837 35.624 1.00 37.28 191 GLU A O 1
ATOM 1401 N N . ILE A 1 194 ? 40.138 34.703 34.870 1.00 31.67 192 ILE A N 1
ATOM 1402 C CA . ILE A 1 194 ? 38.695 34.738 34.635 1.00 30.77 192 ILE A CA 1
ATOM 1403 C C . ILE A 1 194 ? 37.947 35.008 35.924 1.00 31.63 192 ILE A C 1
ATOM 1404 O O . ILE A 1 194 ? 37.060 35.861 35.976 1.00 30.11 192 ILE A O 1
ATOM 1409 N N . ASN A 1 195 ? 38.307 34.263 36.968 1.00 33.96 193 ASN A N 1
ATOM 1410 C CA . ASN A 1 195 ? 37.722 34.465 38.289 1.00 32.58 193 ASN A CA 1
ATOM 1411 C C . ASN A 1 195 ? 37.880 35.905 38.763 1.00 33.92 193 ASN A C 1
ATOM 1412 O O . ASN A 1 195 ? 36.922 36.530 39.223 1.00 34.60 193 ASN A O 1
ATOM 1417 N N . GLU A 1 196 ? 39.098 36.423 38.656 1.00 33.47 194 GLU A N 1
ATOM 1418 C CA . GLU A 1 196 ? 39.361 37.813 39.021 1.00 37.42 194 GLU A CA 1
ATOM 1419 C C . GLU A 1 196 ? 38.451 38.744 38.238 1.00 36.75 194 GLU A C 1
ATOM 1420 O O . GLU A 1 196 ? 37.724 39.556 38.811 1.00 36.44 194 GLU A O 1
ATOM 1426 N N . TYR A 1 197 ? 38.494 38.626 36.919 1.00 35.05 195 TYR A N 1
ATOM 1427 C CA . TYR A 1 197 ? 37.615 39.443 36.098 1.00 35.89 195 TYR A CA 1
ATOM 1428 C C . TYR A 1 197 ? 36.163 39.351 36.565 1.00 36.78 195 TYR A C 1
ATOM 1429 O O . TYR A 1 197 ? 35.598 40.334 37.048 1.00 38.62 195 TYR A O 1
ATOM 1438 N N . CYS A 1 198 ? 35.564 38.171 36.434 1.00 34.33 196 CYS A N 1
ATOM 1439 C CA . CYS A 1 198 ? 34.168 37.997 36.794 1.00 30.97 196 CYS A CA 1
ATOM 1440 C C . CYS A 1 198 ? 33.824 38.606 38.141 1.00 31.18 196 CYS A C 1
ATOM 1441 O O . CYS A 1 198 ? 32.734 39.149 38.319 1.00 31.55 196 CYS A O 1
ATOM 1444 N N . LEU A 1 199 ? 34.750 38.531 39.092 1.00 33.13 197 LEU A N 1
ATOM 1445 C CA . LEU A 1 199 ? 34.453 38.993 40.443 1.00 31.64 197 LEU A CA 1
ATOM 1446 C C . LEU A 1 199 ? 34.212 40.499 40.556 1.00 33.55 197 LEU A C 1
ATOM 1447 O O . LEU A 1 199 ? 33.822 40.996 41.613 1.00 35.75 197 LEU A O 1
ATOM 1452 N N . THR A 1 200 ? 34.415 41.216 39.457 1.00 33.63 198 THR A N 1
ATOM 1453 C CA . THR A 1 200 ? 34.199 42.659 39.439 1.00 35.45 198 THR A CA 1
ATOM 1454 C C . THR A 1 200 ? 32.812 43.047 38.909 1.00 41.08 198 THR A C 1
ATOM 1455 O O . THR A 1 200 ? 32.412 44.212 38.986 1.00 44.70 198 THR A O 1
ATOM 1459 N N . LEU A 1 201 ? 32.082 42.079 38.364 1.00 37.30 199 LEU A N 1
ATOM 1460 C CA . LEU A 1 201 ? 30.719 42.332 37.920 1.00 34.64 199 LEU A CA 1
ATOM 1461 C C . LEU A 1 201 ? 29.750 42.221 39.100 1.00 38.46 199 LEU A C 1
ATOM 1462 O O . LEU A 1 201 ? 29.887 41.333 39.943 1.00 36.90 199 LEU A O 1
ATOM 1467 N N . PRO A 1 202 ? 28.784 43.150 39.178 1.00 38.61 200 PRO A N 1
ATOM 1468 C CA . PRO A 1 202 ? 27.716 43.124 40.178 1.00 36.93 200 PRO A CA 1
ATOM 1469 C C . PRO A 1 202 ? 26.982 41.789 40.184 1.00 42.55 200 PRO A C 1
ATOM 1470 O O . PRO A 1 202 ? 26.693 41.246 41.260 1.00 45.28 200 PRO A O 1
ATOM 1474 N N . ALA A 1 203 ? 26.674 41.269 38.998 1.00 40.39 201 ALA A N 1
ATOM 1475 C CA . ALA A 1 203 ? 25.950 40.007 38.888 1.00 38.57 201 ALA A CA 1
ATOM 1476 C C . ALA A 1 203 ? 26.666 38.898 39.654 1.00 37.90 201 ALA A C 1
ATOM 1477 O O . ALA A 1 203 ? 26.027 38.103 40.352 1.00 38.16 201 ALA A O 1
ATOM 1479 N N . PHE A 1 204 ? 27.989 38.849 39.538 1.00 34.91 202 PHE A N 1
ATOM 1480 C CA . PHE A 1 204 ? 28.762 37.881 40.316 1.00 36.15 202 PHE A CA 1
ATOM 1481 C C . PHE A 1 204 ? 28.887 38.318 41.768 1.00 36.13 202 PHE A C 1
ATOM 1482 O O . PHE A 1 204 ? 28.573 37.559 42.689 1.00 35.76 202 PHE A O 1
ATOM 1490 N N . HIS A 1 205 ? 29.331 39.554 41.960 1.00 38.81 203 HIS A N 1
ATOM 1491 C CA . HIS A 1 205 ? 29.607 40.084 43.287 1.00 37.86 203 HIS A CA 1
ATOM 1492 C C . HIS A 1 205 ? 28.411 39.957 44.228 1.00 39.86 203 HIS A C 1
ATOM 1493 O O . HIS A 1 205 ? 28.547 39.481 45.358 1.00 38.53 203 HIS A O 1
ATOM 1500 N N . ASP A 1 206 ? 27.238 40.362 43.748 1.00 41.00 204 ASP A N 1
ATOM 1501 C CA . ASP A 1 206 ? 26.030 40.408 44.576 1.00 40.98 204 ASP A CA 1
ATOM 1502 C C . ASP A 1 206 ? 25.448 39.027 44.884 1.00 38.36 204 ASP A C 1
ATOM 1503 O O . ASP A 1 206 ? 24.588 38.883 45.748 1.00 37.94 204 ASP A O 1
ATOM 1508 N N . ALA A 1 207 ? 25.926 38.015 44.172 1.00 39.43 205 ALA A N 1
ATOM 1509 C CA . ALA A 1 207 ? 25.435 36.657 44.342 1.00 33.61 205 ALA A CA 1
ATOM 1510 C C . ALA A 1 207 ? 26.315 35.881 45.313 1.00 34.26 205 ALA A C 1
ATOM 1511 O O . ALA A 1 207 ? 25.991 34.752 45.692 1.00 35.40 205 ALA A O 1
ATOM 1513 N N . ALA A 1 208 ? 27.436 36.482 45.700 1.00 31.98 206 ALA A N 1
ATOM 1514 C CA . ALA A 1 208 ? 28.369 35.843 46.625 1.00 33.16 206 ALA A CA 1
ATOM 1515 C C . ALA A 1 208 ? 27.663 35.546 47.928 1.00 30.97 206 ALA A C 1
ATOM 1516 O O . ALA A 1 208 ? 26.750 36.271 48.310 1.00 33.25 206 ALA A O 1
ATOM 1518 N N . PRO A 1 209 ? 28.076 34.470 48.609 1.00 30.71 207 PRO A N 1
A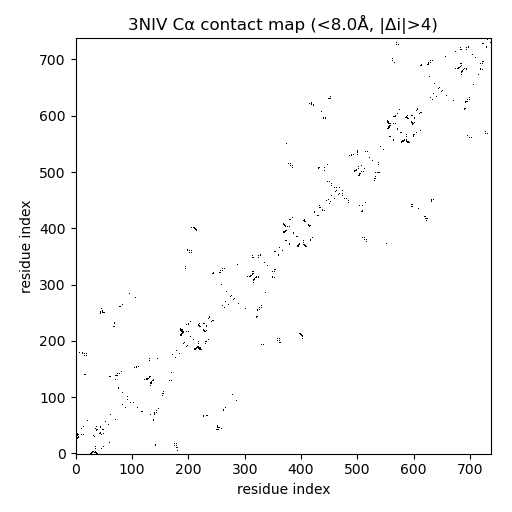TOM 1519 C CA . PRO A 1 209 ? 27.489 34.098 49.900 1.00 36.13 207 PRO A CA 1
ATOM 1520 C C . PRO A 1 209 ? 27.609 35.219 50.929 1.00 37.00 207 PRO A C 1
ATOM 1521 O O . PRO A 1 209 ? 26.696 35.407 51.730 1.00 35.22 207 PRO A O 1
ATOM 1525 N N . GLU A 1 210 ? 28.715 35.959 50.889 1.00 39.04 208 GLU A N 1
ATOM 1526 C CA . GLU A 1 210 ? 28.952 37.049 51.830 1.00 38.39 208 GLU A CA 1
ATOM 1527 C C . GLU A 1 210 ? 27.931 38.152 51.621 1.00 38.70 208 GLU A C 1
ATOM 1528 O O . GLU A 1 210 ? 27.509 38.808 52.572 1.00 40.74 208 GLU A O 1
ATOM 1534 N N . ALA A 1 211 ? 27.531 38.355 50.374 1.00 33.31 209 ALA A N 1
ATOM 1535 C CA . ALA A 1 211 ? 26.538 39.370 50.069 1.00 34.73 209 ALA A CA 1
ATOM 1536 C C . ALA A 1 211 ? 25.204 39.055 50.747 1.00 38.35 209 ALA A C 1
ATOM 1537 O O . ALA A 1 211 ? 24.435 39.961 51.083 1.00 37.23 209 ALA A O 1
ATOM 1539 N N . ILE A 1 212 ? 24.944 37.768 50.959 1.00 36.42 210 ILE A N 1
ATOM 1540 C CA . ILE A 1 212 ? 23.680 37.315 51.528 1.00 36.13 210 ILE A CA 1
ATOM 1541 C C . ILE A 1 212 ? 23.499 37.780 52.971 1.00 35.99 210 ILE A C 1
ATOM 1542 O O . ILE A 1 212 ? 22.427 38.252 53.347 1.00 38.36 210 ILE A O 1
ATOM 1547 N N . SER A 1 213 ? 24.547 37.640 53.778 1.00 38.69 211 SER A N 1
ATOM 1548 C CA . SER A 1 213 ? 24.534 38.157 55.154 1.00 41.42 211 SER A CA 1
ATOM 1549 C C . SER A 1 213 ? 25.146 39.560 55.246 1.00 40.99 211 SER A C 1
ATOM 1550 O O . SER A 1 213 ? 24.675 40.409 56.011 1.00 41.52 211 SER A O 1
ATOM 1553 N N . LEU B 1 3 ? 31.624 11.118 11.777 1.00 35.87 1 LEU B N 1
ATOM 1554 C CA . LEU B 1 3 ? 31.110 11.156 13.145 1.00 40.26 1 LEU B CA 1
ATOM 1555 C C . LEU B 1 3 ? 31.541 9.944 13.987 1.00 38.07 1 LEU B C 1
ATOM 1556 O O . LEU B 1 3 ? 31.036 8.833 13.794 1.00 38.33 1 LEU B O 1
ATOM 1561 N N . ILE B 1 4 ? 32.463 10.160 14.928 1.00 35.97 2 ILE B N 1
ATOM 1562 C CA . ILE B 1 4 ? 33.042 9.044 15.668 1.00 36.55 2 ILE B CA 1
ATOM 1563 C C . ILE B 1 4 ? 32.804 9.072 17.173 1.00 38.50 2 ILE B C 1
ATOM 1564 O O . ILE B 1 4 ? 32.890 10.117 17.810 1.00 37.29 2 ILE B O 1
ATOM 1569 N N . LEU B 1 5 ? 32.531 7.895 17.728 1.00 35.17 3 LEU B N 1
ATOM 1570 C CA . LEU B 1 5 ? 32.303 7.735 19.148 1.00 33.33 3 LEU B CA 1
ATOM 1571 C C . LEU B 1 5 ? 33.360 6.839 19.772 1.00 35.48 3 LEU B C 1
ATOM 1572 O O . LEU B 1 5 ? 33.411 5.634 19.523 1.00 35.00 3 LEU B O 1
ATOM 1577 N N . TYR B 1 6 ? 34.210 7.443 20.587 1.00 36.14 4 TYR B N 1
ATOM 1578 C CA . TYR B 1 6 ? 35.143 6.688 21.388 1.00 35.87 4 TYR B CA 1
ATOM 1579 C C . TYR B 1 6 ? 34.361 6.128 22.551 1.00 32.61 4 TYR B C 1
ATOM 1580 O O . TYR B 1 6 ? 33.758 6.867 23.327 1.00 33.42 4 TYR B O 1
ATOM 1589 N N . ASP B 1 7 ? 34.375 4.810 22.661 1.00 33.17 5 ASP B N 1
ATOM 1590 C CA . ASP B 1 7 ? 33.390 4.115 23.464 1.00 35.60 5 ASP B CA 1
ATOM 1591 C C . ASP B 1 7 ? 34.003 2.992 24.260 1.00 36.00 5 ASP B C 1
ATOM 1592 O O . ASP B 1 7 ? 34.940 2.339 23.814 1.00 36.52 5 ASP B O 1
ATOM 1597 N N . TYR B 1 8 ? 33.458 2.778 25.449 1.00 37.94 6 TYR B N 1
ATOM 1598 C CA . TYR B 1 8 ? 33.762 1.596 26.236 1.00 39.27 6 TYR B CA 1
ATOM 1599 C C . TYR B 1 8 ? 32.452 0.900 26.568 1.00 34.75 6 TYR B C 1
ATOM 1600 O O . TYR B 1 8 ? 31.515 1.535 27.042 1.00 31.72 6 TYR B O 1
ATOM 1609 N N . PHE B 1 9 ? 32.398 -0.406 26.327 1.00 38.91 7 PHE B N 1
ATOM 1610 C CA . PHE B 1 9 ? 31.137 -1.141 26.377 1.00 38.20 7 PHE B CA 1
ATOM 1611 C C . PHE B 1 9 ? 30.480 -1.161 27.748 1.00 35.58 7 PHE B C 1
ATOM 1612 O O . PHE B 1 9 ? 29.256 -1.211 27.836 1.00 35.93 7 PHE B O 1
ATOM 1620 N N . ARG B 1 10 ? 31.268 -1.117 28.819 1.00 33.90 8 ARG B N 1
ATOM 1621 C CA . ARG B 1 10 ? 30.656 -1.209 30.151 1.00 36.63 8 ARG B CA 1
ATOM 1622 C C . ARG B 1 10 ? 30.645 0.110 30.929 1.00 36.51 8 ARG B C 1
ATOM 1623 O O . ARG B 1 10 ? 30.286 0.149 32.112 1.00 37.53 8 ARG B O 1
ATOM 1631 N N . SER B 1 11 ? 31.026 1.187 30.247 1.00 33.89 9 SER B N 1
ATOM 1632 C CA . SER B 1 11 ? 30.905 2.529 30.786 1.00 28.50 9 SER B CA 1
ATOM 1633 C C . SER B 1 11 ? 29.472 3.025 30.636 1.00 29.86 9 SER B C 1
ATOM 1634 O O . SER B 1 11 ? 28.972 3.178 29.516 1.00 32.08 9 SER B O 1
ATOM 1637 N N . THR B 1 12 ? 28.818 3.292 31.762 1.00 28.98 10 THR B N 1
ATOM 1638 C CA . THR B 1 12 ? 27.417 3.713 31.764 1.00 27.54 10 THR B CA 1
ATOM 1639 C C . THR B 1 12 ? 27.198 5.089 31.116 1.00 28.90 10 THR B C 1
ATOM 1640 O O . THR B 1 12 ? 26.118 5.379 30.589 1.00 26.25 10 THR B O 1
ATOM 1644 N N . ALA B 1 13 ? 28.230 5.930 31.145 1.00 27.35 11 ALA B N 1
ATOM 1645 C CA . ALA B 1 13 ? 28.184 7.203 30.450 1.00 25.58 11 ALA B CA 1
ATOM 1646 C C . ALA B 1 13 ? 28.104 6.979 28.941 1.00 25.36 11 ALA B C 1
ATOM 1647 O O . ALA B 1 13 ? 27.308 7.610 28.257 1.00 23.77 11 ALA B O 1
ATOM 1649 N N . CYS B 1 14 ? 28.928 6.078 28.420 1.00 27.53 12 CYS B N 1
ATOM 1650 C CA . CYS B 1 14 ? 28.853 5.735 27.004 1.00 28.67 12 CYS B CA 1
ATOM 1651 C C . CYS B 1 14 ? 27.540 5.037 26.682 1.00 28.78 12 CYS B C 1
ATOM 1652 O O . CYS B 1 14 ? 26.989 5.198 25.588 1.00 28.53 12 CYS B O 1
ATOM 1655 N N . TYR B 1 15 ? 27.050 4.239 27.626 1.00 28.51 13 TYR B N 1
ATOM 1656 C CA . TYR B 1 15 ? 25.785 3.535 27.437 1.00 27.97 13 TYR B CA 1
ATOM 1657 C C . TYR B 1 15 ? 24.701 4.584 27.179 1.00 26.53 13 TYR B C 1
ATOM 1658 O O . TYR B 1 15 ? 23.929 4.477 26.218 1.00 26.51 13 TYR B O 1
ATOM 1667 N N . ARG B 1 16 ? 24.663 5.615 28.017 1.00 24.71 14 ARG B N 1
ATOM 1668 C CA . ARG B 1 16 ? 23.735 6.722 27.786 1.00 26.07 14 ARG B CA 1
ATOM 1669 C C . ARG B 1 16 ? 23.824 7.249 26.365 1.00 25.36 14 ARG B C 1
ATOM 1670 O O . ARG B 1 16 ? 22.809 7.477 25.711 1.00 27.62 14 ARG B O 1
ATOM 1678 N N . VAL B 1 17 ? 25.040 7.462 25.885 1.00 23.18 15 VAL B N 1
ATOM 1679 C CA . VAL B 1 17 ? 25.202 8.036 24.561 1.00 23.46 15 VAL B CA 1
ATOM 1680 C C . VAL B 1 17 ? 24.791 7.055 23.450 1.00 24.66 15 VAL B C 1
ATOM 1681 O O . VAL B 1 17 ? 24.108 7.431 22.497 1.00 25.01 15 VAL B O 1
ATOM 1685 N N . ARG B 1 18 ? 25.215 5.803 23.567 1.00 24.36 16 ARG B N 1
ATOM 1686 C CA . ARG B 1 18 ? 24.823 4.794 22.593 1.00 27.25 16 ARG B CA 1
ATOM 1687 C C . ARG B 1 18 ? 23.301 4.775 22.414 1.00 25.45 16 ARG B C 1
ATOM 1688 O O . ARG B 1 18 ? 22.795 4.761 21.299 1.00 26.36 16 ARG B O 1
ATOM 1696 N N . ILE B 1 19 ? 22.578 4.809 23.523 1.00 27.00 17 ILE B N 1
ATOM 1697 C CA . ILE B 1 19 ? 21.123 4.798 23.489 1.00 24.07 17 ILE B CA 1
ATOM 1698 C C . ILE B 1 19 ? 20.591 5.958 22.648 1.00 27.34 17 ILE B C 1
ATOM 1699 O O . ILE B 1 19 ? 19.834 5.756 21.689 1.00 28.93 17 ILE B O 1
ATOM 1704 N N . ALA B 1 20 ? 21.004 7.174 22.986 1.00 24.52 18 ALA B N 1
ATOM 1705 C CA . ALA B 1 20 ? 20.465 8.353 22.315 1.00 24.57 18 ALA B CA 1
ATOM 1706 C C . ALA B 1 20 ? 20.739 8.327 20.810 1.00 24.78 18 ALA B C 1
ATOM 1707 O O . ALA B 1 20 ? 19.919 8.750 20.015 1.00 26.34 18 ALA B O 1
ATOM 1709 N N . LEU B 1 21 ? 21.900 7.824 20.428 1.00 25.26 19 LEU B N 1
ATOM 1710 C CA . LEU B 1 21 ? 22.239 7.683 19.028 1.00 27.29 19 LEU B CA 1
ATOM 1711 C C . LEU B 1 21 ? 21.254 6.735 18.350 1.00 29.34 19 LEU B C 1
ATOM 1712 O O . LEU B 1 21 ? 20.864 6.950 17.209 1.00 28.31 19 LEU B O 1
ATOM 1717 N N . ASN B 1 22 ? 20.846 5.696 19.073 1.00 30.24 20 ASN B N 1
ATOM 1718 C CA . ASN B 1 22 ? 19.906 4.718 18.552 1.00 28.46 20 ASN B CA 1
ATOM 1719 C C . ASN B 1 22 ? 18.504 5.284 18.462 1.00 29.64 20 ASN B C 1
ATOM 1720 O O . ASN B 1 22 ? 17.827 5.094 17.464 1.00 30.43 20 ASN B O 1
ATOM 1725 N N . LEU B 1 23 ? 18.070 5.967 19.516 1.00 30.17 21 LEU B N 1
ATOM 1726 C CA . LEU B 1 23 ? 16.737 6.552 19.531 1.00 29.42 21 LEU B CA 1
ATOM 1727 C C . LEU B 1 23 ? 16.615 7.553 18.399 1.00 29.28 21 LEU B C 1
ATOM 1728 O O . LEU B 1 23 ? 15.552 7.725 17.813 1.00 33.27 21 LEU B O 1
ATOM 1733 N N . LYS B 1 24 ? 17.711 8.219 18.084 1.00 30.74 22 LYS B N 1
ATOM 1734 C CA . LYS B 1 24 ? 17.663 9.242 17.057 1.00 34.53 22 LYS B CA 1
ATOM 1735 C C . LYS B 1 24 ? 18.055 8.660 15.719 1.00 33.84 22 LYS B C 1
ATOM 1736 O O . LYS B 1 24 ? 18.141 9.384 14.733 1.00 34.30 22 LYS B O 1
ATOM 1742 N N . LYS B 1 25 ? 18.302 7.352 15.708 1.00 28.63 23 LYS B N 1
ATOM 1743 C CA . LYS B 1 25 ? 18.775 6.639 14.519 1.00 34.71 23 LYS B CA 1
ATOM 1744 C C . LYS B 1 25 ? 19.910 7.353 13.775 1.00 33.52 23 LYS B C 1
ATOM 1745 O O . LYS B 1 25 ? 19.943 7.388 12.554 1.00 34.57 23 LYS B O 1
ATOM 1751 N N . ILE B 1 26 ? 20.848 7.912 14.526 1.00 33.82 24 ILE B N 1
ATOM 1752 C CA . ILE B 1 26 ? 22.013 8.549 13.930 1.00 34.86 24 ILE B CA 1
ATOM 1753 C C . ILE B 1 26 ? 23.117 7.528 13.642 1.00 35.77 24 ILE B C 1
ATOM 1754 O O . ILE B 1 26 ? 23.513 6.756 14.508 1.00 37.10 24 ILE B O 1
ATOM 1759 N N . ALA B 1 27 ? 23.582 7.504 12.400 1.00 36.26 25 ALA B N 1
ATOM 1760 C CA . ALA B 1 27 ? 24.661 6.611 12.016 1.00 35.10 25 ALA B CA 1
ATOM 1761 C C . ALA B 1 27 ? 25.995 7.188 12.476 1.00 35.79 25 ALA B C 1
ATOM 1762 O O . ALA B 1 27 ? 26.208 8.408 12.461 1.00 34.36 25 ALA B O 1
ATOM 1764 N N . TYR B 1 28 ? 26.896 6.310 12.887 1.00 32.97 26 TYR B N 1
ATOM 1765 C CA . TYR B 1 28 ? 28.166 6.770 13.402 1.00 35.45 26 TYR B CA 1
ATOM 1766 C C . TYR B 1 28 ? 29.162 5.634 13.458 1.00 37.25 26 TYR B C 1
ATOM 1767 O O . TYR B 1 28 ? 28.788 4.464 13.539 1.00 35.83 26 TYR B O 1
ATOM 1776 N N . GLU B 1 29 ? 30.440 5.990 13.426 1.00 39.81 27 GLU B N 1
ATOM 1777 C CA . GLU B 1 29 ? 31.491 5.000 13.592 1.00 40.75 27 GLU B CA 1
ATOM 1778 C C . GLU B 1 29 ? 31.879 4.861 15.059 1.00 36.88 27 GLU B C 1
ATOM 1779 O O . GLU B 1 29 ? 32.080 5.851 15.757 1.00 37.08 27 GLU B O 1
ATOM 1785 N N . LYS B 1 30 ? 31.939 3.620 15.526 1.00 38.70 28 LYS B N 1
ATOM 1786 C CA . LYS B 1 30 ? 32.189 3.339 16.928 1.00 36.53 28 LYS B CA 1
ATOM 1787 C C . LYS B 1 30 ? 33.569 2.740 17.079 1.00 39.38 28 LYS B C 1
ATOM 1788 O O . LYS B 1 30 ? 33.913 1.804 16.354 1.00 37.72 28 LYS B O 1
ATOM 1794 N N . ILE B 1 31 ? 34.354 3.286 18.008 1.00 38.62 29 ILE B N 1
ATOM 1795 C CA . ILE B 1 31 ? 35.673 2.756 18.310 1.00 37.23 29 ILE B CA 1
ATOM 1796 C C . ILE B 1 31 ? 35.793 2.406 19.777 1.00 37.36 29 ILE B C 1
ATOM 1797 O O . ILE B 1 31 ? 35.663 3.275 20.646 1.00 35.36 29 ILE B O 1
ATOM 1802 N N . GLU B 1 32 ? 36.061 1.131 20.039 1.00 38.88 30 GLU B N 1
ATOM 1803 C CA . GLU B 1 32 ? 36.192 0.614 21.395 1.00 39.32 30 GLU B CA 1
ATOM 1804 C C . GLU B 1 32 ? 37.597 0.803 21.933 1.00 44.97 30 GLU B C 1
ATOM 1805 O O . GLU B 1 32 ? 38.492 0.016 21.625 1.00 50.01 30 GLU B O 1
ATOM 1811 N N . VAL B 1 33 ? 37.793 1.840 22.738 1.00 44.28 31 VAL B N 1
ATOM 1812 C CA . VAL B 1 33 ? 39.079 2.069 23.385 1.00 43.99 31 VAL B CA 1
ATOM 1813 C C . VAL B 1 33 ? 39.414 0.914 24.322 1.00 45.34 31 VAL B C 1
ATOM 1814 O O . VAL B 1 33 ? 38.583 0.030 24.543 1.00 48.67 31 VAL B O 1
ATOM 1818 N N . VAL B 1 56 ? 36.558 8.663 27.340 1.00 36.75 54 VAL B N 1
ATOM 1819 C CA . VAL B 1 56 ? 35.260 8.170 26.907 1.00 38.47 54 VAL B CA 1
ATOM 1820 C C . VAL B 1 56 ? 34.177 8.508 27.914 1.00 37.73 54 VAL B C 1
ATOM 1821 O O . VAL B 1 56 ? 34.424 8.535 29.123 1.00 30.14 54 VAL B O 1
ATOM 1825 N N . PRO B 1 57 ? 32.971 8.773 27.403 1.00 33.09 55 PRO B N 1
ATOM 1826 C CA . PRO B 1 57 ? 32.783 8.819 25.949 1.00 32.40 55 PRO B CA 1
ATOM 1827 C C . PRO B 1 57 ? 33.250 10.144 25.339 1.00 33.58 55 PRO B C 1
ATOM 1828 O O . PRO B 1 57 ? 33.217 11.179 26.012 1.00 31.84 55 PRO B O 1
ATOM 1832 N N . SER B 1 58 ? 33.693 10.105 24.085 1.00 32.85 56 SER B N 1
ATOM 1833 C CA . SER B 1 58 ? 33.951 11.323 23.317 1.00 35.96 56 SER B CA 1
ATOM 1834 C C . SER B 1 58 ? 33.319 11.212 21.933 1.00 35.02 56 SER B C 1
ATOM 1835 O O . SER B 1 58 ? 33.441 10.191 21.262 1.00 32.10 56 SER B O 1
ATOM 1838 N N . LEU B 1 59 ? 32.640 12.274 21.522 1.00 35.16 57 LEU B N 1
ATOM 1839 C CA . LEU B 1 59 ? 32.097 12.368 20.176 1.00 34.58 57 LEU B CA 1
ATOM 1840 C C . LEU B 1 59 ? 33.028 13.210 19.314 1.00 38.69 57 LEU B C 1
ATOM 1841 O O . LEU B 1 59 ? 33.395 14.323 19.699 1.00 36.18 57 LEU B O 1
ATOM 1846 N N . ASP B 1 60 ? 33.419 12.664 18.163 1.00 40.97 58 ASP B N 1
ATOM 1847 C CA . ASP B 1 60 ? 34.334 13.333 17.244 1.00 39.28 58 ASP B CA 1
ATOM 1848 C C . ASP B 1 60 ? 33.576 13.772 15.998 1.00 40.83 58 ASP B C 1
ATOM 1849 O O . ASP B 1 60 ? 33.298 12.968 15.109 1.00 41.29 58 ASP B O 1
ATOM 1854 N N . ILE B 1 61 ? 33.230 15.052 15.953 1.00 43.51 59 ILE B N 1
ATOM 1855 C CA . ILE B 1 61 ? 32.500 15.613 14.834 1.00 44.03 59 ILE B CA 1
ATOM 1856 C C . ILE B 1 61 ? 33.474 16.283 13.876 1.00 47.70 59 ILE B C 1
ATOM 1857 O O . ILE B 1 61 ? 33.992 17.365 14.155 1.00 47.80 59 ILE B O 1
ATOM 1862 N N . ASN B 1 62 ? 33.730 15.627 12.750 1.00 50.50 60 ASN B N 1
ATOM 1863 C CA . ASN B 1 62 ? 34.627 16.167 11.741 1.00 49.71 60 ASN B CA 1
ATOM 1864 C C . ASN B 1 62 ? 35.904 16.702 12.366 1.00 51.09 60 ASN B C 1
ATOM 1865 O O . ASN B 1 62 ? 36.205 17.891 12.240 1.00 51.35 60 ASN B O 1
ATOM 1870 N N . GLY B 1 63 ? 36.642 15.835 13.052 1.00 50.92 61 GLY B N 1
ATOM 1871 C CA . GLY B 1 63 ? 37.894 16.235 13.681 1.00 51.76 61 GLY B CA 1
ATOM 1872 C C . GLY B 1 63 ? 37.750 17.030 14.972 1.00 47.75 61 GLY B C 1
ATOM 1873 O O . GLY B 1 63 ? 38.672 17.063 15.785 1.00 49.45 61 GLY B O 1
ATOM 1874 N N . GLN B 1 64 ? 36.604 17.680 15.159 1.00 46.71 62 GLN B N 1
ATOM 1875 C CA . GLN B 1 64 ? 36.312 18.374 16.415 1.00 51.41 62 GLN B CA 1
ATOM 1876 C C . GLN B 1 64 ? 35.757 17.399 17.467 1.00 47.64 62 GLN B C 1
ATOM 1877 O O . GLN B 1 64 ? 34.800 16.666 17.197 1.00 44.05 62 GLN B O 1
ATOM 1883 N N . ILE B 1 65 ? 36.344 17.394 18.662 1.00 44.49 63 ILE B N 1
ATOM 1884 C CA . ILE B 1 65 ? 35.926 16.444 19.695 1.00 45.17 63 ILE B CA 1
ATOM 1885 C C . ILE B 1 65 ? 35.178 17.080 20.870 1.00 40.66 63 ILE B C 1
ATOM 1886 O O . ILE B 1 65 ? 35.507 18.173 21.323 1.00 41.61 63 ILE B O 1
ATOM 1891 N N . LEU B 1 66 ? 34.160 16.376 21.347 1.00 36.66 64 LEU B N 1
ATOM 1892 C CA . LEU B 1 66 ? 33.300 16.851 22.423 1.00 34.76 64 LEU B CA 1
ATOM 1893 C C . LEU B 1 66 ? 33.183 15.739 23.472 1.00 32.10 64 LEU B C 1
ATOM 1894 O O . LEU B 1 66 ? 33.079 14.561 23.110 1.00 33.28 64 LEU B O 1
ATOM 1899 N N . SER B 1 67 ? 33.178 16.097 24.759 1.00 31.54 65 SER B N 1
ATOM 1900 C CA . SER B 1 67 ? 33.516 15.116 25.794 1.00 27.20 65 SER B CA 1
ATOM 1901 C C . SER B 1 67 ? 32.567 14.834 26.955 1.00 30.77 65 SER B C 1
ATOM 1902 O O . SER B 1 67 ? 32.821 13.906 27.727 1.00 33.62 65 SER B O 1
ATOM 1905 N N . GLN B 1 68 ? 31.512 15.592 27.173 1.00 26.56 66 GLN B N 1
ATOM 1906 C CA . GLN B 1 68 ? 30.716 15.196 28.353 1.00 27.15 66 GLN B CA 1
ATOM 1907 C C . GLN B 1 68 ? 29.429 14.494 27.945 1.00 25.78 66 GLN B C 1
ATOM 1908 O O . GLN B 1 68 ? 28.689 15.041 27.141 1.00 23.55 66 GLN B O 1
ATOM 1914 N N . SER B 1 69 ? 29.163 13.297 28.485 1.00 25.52 67 SER B N 1
ATOM 1915 C CA . SER B 1 69 ? 28.003 12.520 28.034 1.00 23.17 67 SER B CA 1
ATOM 1916 C C . SER B 1 69 ? 26.729 13.363 27.983 1.00 24.22 67 SER B C 1
ATOM 1917 O O . SER B 1 69 ? 25.969 13.282 27.022 1.00 25.07 67 SER B O 1
ATOM 1928 N N . ALA B 1 71 ? 26.639 16.627 27.707 1.00 20.31 69 ALA B N 1
ATOM 1929 C CA . ALA B 1 71 ? 26.886 17.660 26.702 1.00 27.21 69 ALA B CA 1
ATOM 1930 C C . ALA B 1 71 ? 26.672 17.105 25.296 1.00 25.49 69 ALA B C 1
ATOM 1931 O O . ALA B 1 71 ? 26.077 17.753 24.440 1.00 27.17 69 ALA B O 1
ATOM 1933 N N . ILE B 1 72 ? 27.187 15.901 25.081 1.00 26.64 70 ILE B N 1
ATOM 1934 C CA . ILE B 1 72 ? 27.066 15.186 23.823 1.00 26.48 70 ILE B CA 1
ATOM 1935 C C . ILE B 1 72 ? 25.610 14.991 23.426 1.00 26.95 70 ILE B C 1
ATOM 1936 O O . ILE B 1 72 ? 25.214 15.292 22.309 1.00 28.21 70 ILE B O 1
ATOM 1941 N N . ILE B 1 73 ? 24.808 14.498 24.358 1.00 27.71 71 ILE B N 1
ATOM 1942 C CA . ILE B 1 73 ? 23.405 14.272 24.080 1.00 26.71 71 ILE B CA 1
ATOM 1943 C C . ILE B 1 73 ? 22.707 15.580 23.742 1.00 29.43 71 ILE B C 1
ATOM 1944 O O . ILE B 1 73 ? 21.969 15.649 22.764 1.00 34.70 71 ILE B O 1
ATOM 1949 N N . ASP B 1 74 ? 22.960 16.625 24.521 1.00 28.24 72 ASP B N 1
ATOM 1950 C CA . ASP B 1 74 ? 22.396 17.941 24.215 1.00 30.99 72 ASP B CA 1
ATOM 1951 C C . ASP B 1 74 ? 22.790 18.400 22.817 1.00 31.45 72 ASP B C 1
ATOM 1952 O O . ASP B 1 74 ? 22.031 19.107 22.140 1.00 26.39 72 ASP B O 1
ATOM 1957 N N . TYR B 1 75 ? 23.987 18.001 22.401 1.00 28.18 73 TYR B N 1
ATOM 1958 C CA . TYR B 1 75 ? 24.475 18.305 21.070 1.00 28.58 73 TYR B CA 1
ATOM 1959 C C . TYR B 1 75 ? 23.673 17.523 20.028 1.00 33.96 73 TYR B C 1
ATOM 1960 O O . TYR B 1 75 ? 23.264 18.072 19.002 1.00 34.58 73 TYR B O 1
ATOM 1969 N N . LEU B 1 76 ? 23.438 16.242 20.303 1.00 28.99 74 LEU B N 1
ATOM 1970 C CA . LEU B 1 76 ? 22.614 15.424 19.421 1.00 33.10 74 LEU B CA 1
ATOM 1971 C C . LEU B 1 76 ? 21.207 15.991 19.303 1.00 33.01 74 LEU B C 1
ATOM 1972 O O . LEU B 1 76 ? 20.634 16.001 18.216 1.00 32.72 74 LEU B O 1
ATOM 1977 N N . GLU B 1 77 ? 20.661 16.462 20.424 1.00 32.76 75 GLU B N 1
ATOM 1978 C CA . GLU B 1 77 ? 19.305 17.011 20.457 1.00 33.14 75 GLU B CA 1
ATOM 1979 C C . GLU B 1 77 ? 19.200 18.358 19.733 1.00 34.70 75 GLU B C 1
ATOM 1980 O O . GLU B 1 77 ? 18.149 18.707 19.197 1.00 33.58 75 GLU B O 1
ATOM 1986 N N . GLU B 1 78 ? 20.276 19.133 19.707 1.00 35.10 76 GLU B N 1
ATOM 1987 C CA . GLU B 1 78 ? 20.191 20.378 18.965 1.00 36.53 76 GLU B CA 1
ATOM 1988 C C . GLU B 1 78 ? 20.405 20.099 17.486 1.00 35.67 76 GLU B C 1
ATOM 1989 O O . GLU B 1 78 ? 19.651 20.562 16.635 1.00 34.62 76 GLU B O 1
ATOM 1995 N N . ILE B 1 79 ? 21.423 19.308 17.199 1.00 31.77 77 ILE B N 1
ATOM 1996 C CA . ILE B 1 79 ? 21.765 18.973 15.833 1.00 34.34 77 ILE B CA 1
ATOM 1997 C C . ILE B 1 79 ? 20.699 18.074 15.163 1.00 38.47 77 ILE B C 1
ATOM 1998 O O . ILE B 1 79 ? 20.455 18.165 13.958 1.00 37.55 77 ILE B O 1
ATOM 2003 N N . HIS B 1 80 ? 20.056 17.224 15.951 1.00 34.11 78 HIS B N 1
ATOM 2004 C CA . HIS B 1 80 ? 19.034 16.333 15.428 1.00 30.24 78 HIS B CA 1
ATOM 2005 C C . HIS B 1 80 ? 17.784 16.447 16.279 1.00 30.40 78 HIS B C 1
ATOM 2006 O O . HIS B 1 80 ? 17.500 15.578 17.083 1.00 32.96 78 HIS B O 1
ATOM 2013 N N . PRO B 1 81 ? 17.042 17.549 16.111 1.00 35.70 79 PRO B N 1
ATOM 2014 C CA . PRO B 1 81 ? 15.809 17.881 16.837 1.00 34.97 79 PRO B CA 1
ATOM 2015 C C . PRO B 1 81 ? 14.751 16.776 16.826 1.00 34.67 79 PRO B C 1
ATOM 2016 O O . PRO B 1 81 ? 13.994 16.639 17.784 1.00 34.22 79 PRO B O 1
ATOM 2020 N N . GLU B 1 82 ? 14.681 16.018 15.739 1.00 39.02 80 GLU B N 1
ATOM 2021 C CA . GLU B 1 82 ? 13.647 14.994 15.590 1.00 37.82 80 GLU B CA 1
ATOM 2022 C C . GLU B 1 82 ? 13.896 13.820 16.522 1.00 34.53 80 GLU B C 1
ATOM 2023 O O . GLU B 1 82 ? 15.029 13.533 16.874 1.00 35.88 80 GLU B O 1
ATOM 2037 N N . PRO B 1 84 ? 12.640 13.788 19.630 1.00 34.31 82 PRO B N 1
ATOM 2038 C CA . PRO B 1 84 ? 13.027 14.623 20.771 1.00 34.28 82 PRO B CA 1
ATOM 2039 C C . PRO B 1 84 ? 13.174 13.791 22.033 1.00 31.69 82 PRO B C 1
ATOM 2040 O O . PRO B 1 84 ? 12.336 12.936 22.311 1.00 30.74 82 PRO B O 1
ATOM 2044 N N . LEU B 1 85 ? 14.226 14.045 22.798 1.00 31.58 83 LEU B N 1
ATOM 2045 C CA . LEU B 1 85 ? 14.408 13.324 24.049 1.00 29.90 83 LEU B CA 1
ATOM 2046 C C . LEU B 1 85 ? 13.726 14.016 25.209 1.00 29.52 83 LEU B C 1
ATOM 2047 O O . LEU B 1 85 ? 13.741 13.507 26.332 1.00 32.44 83 LEU B O 1
ATOM 2052 N N . LEU B 1 86 ? 13.127 15.171 24.938 1.00 29.08 84 LEU B N 1
ATOM 2053 C CA . LEU B 1 86 ? 12.429 15.926 25.971 1.00 31.28 84 LEU B CA 1
ATOM 2054 C C . LEU B 1 86 ? 11.209 16.612 25.386 1.00 33.07 84 LEU B C 1
ATOM 2055 O O . LEU B 1 86 ? 11.207 16.972 24.212 1.00 32.88 84 LEU B O 1
ATOM 2060 N N . PRO B 1 87 ? 10.185 16.833 26.221 1.00 32.79 85 PRO B N 1
ATOM 2061 C CA . PRO B 1 87 ? 8.925 17.469 25.832 1.00 31.77 85 PRO B CA 1
ATOM 2062 C C . PRO B 1 87 ? 9.116 18.941 25.512 1.00 34.44 85 PRO B C 1
ATOM 2063 O O . PRO B 1 87 ? 10.181 19.497 25.785 1.00 37.83 85 PRO B O 1
ATOM 2067 N N . LYS B 1 88 ? 8.089 19.569 24.950 1.00 31.93 86 LYS B N 1
ATOM 2068 C CA . LYS B 1 88 ? 8.181 20.971 24.570 1.00 35.11 86 LYS B CA 1
ATOM 2069 C C . LYS B 1 88 ? 7.928 21.897 25.744 1.00 34.86 86 LYS B C 1
ATOM 2070 O O . LYS B 1 88 ? 8.553 22.948 25.843 1.00 39.78 86 LYS B O 1
ATOM 2076 N N . ASP B 1 89 ? 7.013 21.524 26.634 1.00 37.18 87 ASP B N 1
ATOM 2077 C CA . ASP B 1 89 ? 6.785 22.357 27.815 1.00 39.54 87 ASP B CA 1
ATOM 2078 C C . ASP B 1 89 ? 8.109 22.608 28.530 1.00 33.85 87 ASP B C 1
ATOM 2079 O O . ASP B 1 89 ? 8.841 21.676 28.842 1.00 32.78 87 ASP B O 1
ATOM 2084 N N . PRO B 1 90 ? 8.433 23.880 28.761 1.00 34.79 88 PRO B N 1
ATOM 2085 C CA . PRO B 1 90 ? 9.697 24.214 29.416 1.00 36.87 88 PRO B CA 1
ATOM 2086 C C . PRO B 1 90 ? 9.805 23.616 30.817 1.00 35.37 88 PRO B C 1
ATOM 2087 O O . PRO B 1 90 ? 10.884 23.145 31.187 1.00 32.75 88 PRO B O 1
ATOM 2091 N N . PHE B 1 91 ? 8.710 23.609 31.576 1.00 34.43 89 PHE B N 1
ATOM 2092 C CA . PHE B 1 91 ? 8.766 23.063 32.928 1.00 35.88 89 PHE B CA 1
ATOM 2093 C C . PHE B 1 91 ? 9.044 21.572 32.934 1.00 31.84 89 PHE B C 1
ATOM 2094 O O . PHE B 1 91 ? 9.899 21.100 33.677 1.00 30.28 89 PHE B O 1
ATOM 2110 N N . LYS B 1 93 ? 10.177 19.760 30.473 1.00 28.39 91 LYS B N 1
ATOM 2111 C CA . LYS B 1 93 ? 11.499 19.600 29.897 1.00 28.67 91 LYS B CA 1
ATOM 2112 C C . LYS B 1 93 ? 12.580 19.794 30.995 1.00 30.84 91 LYS B C 1
ATOM 2113 O O . LYS B 1 93 ? 13.494 18.970 31.149 1.00 26.75 91 LYS B O 1
ATOM 2119 N N . ALA B 1 94 ? 12.461 20.865 31.775 1.00 28.21 92 ALA B N 1
ATOM 2120 C CA . ALA B 1 94 ? 13.408 21.105 32.866 1.00 28.25 92 ALA B CA 1
ATOM 2121 C C . ALA B 1 94 ? 13.329 20.014 33.927 1.00 26.68 92 ALA B C 1
ATOM 2122 O O . ALA B 1 94 ? 14.347 19.544 34.427 1.00 25.31 92 ALA B O 1
ATOM 2124 N N . THR B 1 95 ? 12.105 19.618 34.253 1.00 26.57 93 THR B N 1
ATOM 2125 C CA . THR B 1 95 ? 11.834 18.602 35.261 1.00 25.54 93 THR B CA 1
ATOM 2126 C C . THR B 1 95 ? 12.485 17.261 34.932 1.00 26.52 93 THR B C 1
ATOM 2127 O O . THR B 1 95 ? 13.017 16.579 35.799 1.00 28.97 93 THR B O 1
ATOM 2131 N N . LEU B 1 96 ? 12.454 16.878 33.670 1.00 27.58 94 LEU B N 1
ATOM 2132 C CA . LEU B 1 96 ? 13.029 15.599 33.290 1.00 29.13 94 LEU B CA 1
ATOM 2133 C C . LEU B 1 96 ? 14.545 15.749 33.170 1.00 27.00 94 LEU B C 1
ATOM 2134 O O . LEU B 1 96 ? 15.309 14.809 33.395 1.00 24.85 94 LEU B O 1
ATOM 2139 N N . LYS B 1 97 ? 14.969 16.950 32.816 1.00 24.95 95 LYS B N 1
ATOM 2140 C CA . LYS B 1 97 ? 16.385 17.284 32.826 1.00 28.61 95 LYS B CA 1
ATOM 2141 C C . LYS B 1 97 ? 16.969 17.045 34.214 1.00 25.84 95 LYS B C 1
ATOM 2142 O O . LYS B 1 97 ? 18.034 16.445 34.358 1.00 26.94 95 LYS B O 1
ATOM 2148 N N . SER B 1 98 ? 16.247 17.497 35.234 1.00 25.15 96 SER B N 1
ATOM 2149 C CA . SER B 1 98 ? 16.711 17.412 36.611 1.00 25.04 96 SER B CA 1
ATOM 2150 C C . SER B 1 98 ? 16.743 15.982 37.136 1.00 28.95 96 SER B C 1
ATOM 2151 O O . SER B 1 98 ? 17.629 15.609 37.917 1.00 29.13 96 SER B O 1
ATOM 2162 N N . ALA B 1 100 ? 17.349 13.528 35.261 1.00 25.71 98 ALA B N 1
ATOM 2163 C CA . ALA B 1 100 ? 18.510 12.982 34.576 1.00 28.17 98 ALA B CA 1
ATOM 2164 C C . ALA B 1 100 ? 19.777 13.381 35.325 1.00 26.42 98 ALA B C 1
ATOM 2165 O O . ALA B 1 100 ? 20.735 12.612 35.426 1.00 24.67 98 ALA B O 1
ATOM 2167 N N . LEU B 1 101 ? 19.764 14.598 35.853 1.00 29.09 99 LEU B N 1
ATOM 2168 C CA . LEU B 1 101 ? 20.871 15.101 36.663 1.00 29.28 99 LEU B CA 1
ATOM 2169 C C . LEU B 1 101 ? 20.996 14.374 38.001 1.00 25.71 99 LEU B C 1
ATOM 2170 O O . LEU B 1 101 ? 22.102 14.191 38.491 1.00 25.85 99 LEU B O 1
ATOM 2175 N N . ILE B 1 102 ? 19.876 13.949 38.583 1.00 25.92 100 ILE B N 1
ATOM 2176 C CA . ILE B 1 102 ? 19.951 13.141 39.801 1.00 25.70 100 ILE B CA 1
ATOM 2177 C C . ILE B 1 102 ? 20.945 12.034 39.524 1.00 26.41 100 ILE B C 1
ATOM 2178 O O . ILE B 1 102 ? 21.842 11.776 40.320 1.00 27.61 100 ILE B O 1
ATOM 2183 N N . VAL B 1 103 ? 20.802 11.396 38.373 1.00 23.36 101 VAL B N 1
ATOM 2184 C CA . VAL B 1 103 ? 21.667 10.280 38.027 1.00 25.83 101 VAL B CA 1
ATOM 2185 C C . VAL B 1 103 ? 23.065 10.731 37.637 1.00 26.72 101 VAL B C 1
ATOM 2186 O O . VAL B 1 103 ? 24.059 10.246 38.169 1.00 27.61 101 VAL B O 1
ATOM 2190 N N . ALA B 1 104 ? 23.136 11.648 36.685 1.00 27.50 102 ALA B N 1
ATOM 2191 C CA . ALA B 1 104 ? 24.413 12.060 36.127 1.00 28.64 102 ALA B CA 1
ATOM 2192 C C . ALA B 1 104 ? 25.273 12.837 37.128 1.00 27.34 102 ALA B C 1
ATOM 2193 O O . ALA B 1 104 ? 26.487 12.874 36.997 1.00 31.07 102 ALA B O 1
ATOM 2195 N N . CYS B 1 105 ? 24.639 13.443 38.126 1.00 25.93 103 CYS B N 1
ATOM 2196 C CA . CYS B 1 105 ? 25.332 14.311 39.064 1.00 26.71 103 CYS B CA 1
ATOM 2197 C C . CYS B 1 105 ? 25.400 13.790 40.487 1.00 26.78 103 CYS B C 1
ATOM 2198 O O . CYS B 1 105 ? 26.433 13.887 41.129 1.00 31.05 103 CYS B O 1
ATOM 2201 N N . ASP B 1 106 ? 24.298 13.247 40.980 1.00 27.29 104 ASP B N 1
ATOM 2202 C CA . ASP B 1 106 ? 24.202 12.859 42.379 1.00 26.91 104 ASP B CA 1
ATOM 2203 C C . ASP B 1 106 ? 24.478 11.385 42.594 1.00 25.78 104 ASP B C 1
ATOM 2204 O O . ASP B 1 106 ? 24.439 10.911 43.722 1.00 28.61 104 ASP B O 1
ATOM 2217 N N . HIS B 1 108 ? 26.194 8.693 39.631 1.00 26.26 106 HIS B N 1
ATOM 2218 C CA . HIS B 1 108 ? 27.313 8.189 38.865 1.00 29.14 106 HIS B CA 1
ATOM 2219 C C . HIS B 1 108 ? 28.699 8.731 39.285 1.00 25.35 106 HIS B C 1
ATOM 2220 O O . HIS B 1 108 ? 29.652 7.971 39.378 1.00 26.07 106 HIS B O 1
ATOM 2227 N N . PRO B 1 109 ? 28.824 10.040 39.531 1.00 25.92 107 PRO B N 1
ATOM 2228 C CA . PRO B 1 109 ? 30.186 10.491 39.864 1.00 28.91 107 PRO B CA 1
ATOM 2229 C C . PRO B 1 109 ? 30.758 9.865 41.148 1.00 27.72 107 PRO B C 1
ATOM 2230 O O . PRO B 1 109 ? 31.940 9.519 41.162 1.00 26.97 107 PRO B O 1
ATOM 2234 N N . LEU B 1 110 ? 29.930 9.703 42.183 1.00 28.15 108 LEU B N 1
ATOM 2235 C CA . LEU B 1 110 ? 30.384 9.192 43.486 1.00 29.28 108 LEU B CA 1
ATOM 2236 C C . LEU B 1 110 ? 30.853 7.741 43.416 1.00 28.99 108 LEU B C 1
ATOM 2237 O O . LEU B 1 110 ? 31.640 7.280 44.248 1.00 27.36 108 LEU B O 1
ATOM 2242 N N . ASN B 1 111 ? 30.366 7.029 42.409 1.00 28.71 109 ASN B N 1
ATOM 2243 C CA . ASN B 1 111 ? 30.631 5.604 42.279 1.00 31.31 109 ASN B CA 1
ATOM 2244 C C . ASN B 1 111 ? 31.549 5.277 41.111 1.00 32.41 109 ASN B C 1
ATOM 2245 O O . ASN B 1 111 ? 31.803 4.113 40.818 1.00 32.82 109 ASN B O 1
ATOM 2250 N N . ASN B 1 112 ? 32.050 6.315 40.458 1.00 27.90 110 ASN B N 1
ATOM 2251 C CA . ASN B 1 112 ? 33.077 6.149 39.443 1.00 35.89 110 ASN B CA 1
ATOM 2252 C C . ASN B 1 112 ? 34.288 5.365 39.955 1.00 35.61 110 ASN B C 1
ATOM 2253 O O . ASN B 1 112 ? 34.716 5.524 41.109 1.00 35.50 110 ASN B O 1
ATOM 2258 N N . LEU B 1 113 ? 34.837 4.525 39.084 1.00 34.06 111 LEU B N 1
ATOM 2259 C CA . LEU B 1 113 ? 36.059 3.779 39.378 1.00 35.77 111 LEU B CA 1
ATOM 2260 C C . LEU B 1 113 ? 37.118 4.628 40.077 1.00 37.89 111 LEU B C 1
ATOM 2261 O O . LEU B 1 113 ? 37.681 4.203 41.088 1.00 38.95 111 LEU B O 1
ATOM 2266 N N . ARG B 1 114 ? 37.384 5.823 39.546 1.00 36.44 112 ARG B N 1
ATOM 2267 C CA . ARG B 1 114 ? 38.469 6.665 40.062 1.00 37.63 112 ARG B CA 1
ATOM 2268 C C . ARG B 1 114 ? 38.268 6.994 41.532 1.00 33.73 112 ARG B C 1
ATOM 2269 O O . ARG B 1 114 ? 39.225 7.111 42.289 1.00 35.48 112 ARG B O 1
ATOM 2277 N N . VAL B 1 115 ? 37.009 7.106 41.931 1.00 36.77 113 VAL B N 1
ATOM 2278 C CA . VAL B 1 115 ? 36.643 7.376 43.316 1.00 34.39 113 VAL B CA 1
ATOM 2279 C C . VAL B 1 115 ? 36.859 6.140 44.190 1.00 35.62 113 VAL B C 1
ATOM 2280 O O . VAL B 1 115 ? 37.481 6.206 45.257 1.00 32.89 113 VAL B O 1
ATOM 2284 N N . LEU B 1 116 ? 36.348 5.004 43.728 1.00 38.02 114 LEU B N 1
ATOM 2285 C CA . LEU B 1 116 ? 36.540 3.760 44.452 1.00 34.94 114 LEU B CA 1
ATOM 2286 C C . LEU B 1 116 ? 38.028 3.500 44.683 1.00 37.77 114 LEU B C 1
ATOM 2287 O O . LEU B 1 116 ? 38.445 3.186 45.798 1.00 38.57 114 LEU B O 1
ATOM 2292 N N . ASN B 1 117 ? 38.831 3.667 43.639 1.00 38.35 115 ASN B N 1
ATOM 2293 C CA . ASN B 1 117 ? 40.279 3.545 43.777 1.00 39.07 115 ASN B CA 1
ATOM 2294 C C . ASN B 1 117 ? 40.834 4.452 44.869 1.00 41.17 115 ASN B C 1
ATOM 2295 O O . ASN B 1 117 ? 41.657 4.034 45.691 1.00 39.13 115 ASN B O 1
ATOM 2300 N N . ARG B 1 118 ? 40.366 5.695 44.865 1.00 40.10 116 ARG B N 1
ATOM 2301 C CA . ARG B 1 118 ? 40.776 6.688 45.845 1.00 38.12 116 ARG B CA 1
ATOM 2302 C C . ARG B 1 118 ? 40.490 6.228 47.273 1.00 38.65 116 ARG B C 1
ATOM 2303 O O . ARG B 1 118 ? 41.296 6.467 48.167 1.00 40.44 116 ARG B O 1
ATOM 2311 N N . LEU B 1 119 ? 39.339 5.583 47.481 1.00 38.80 117 LEU B N 1
ATOM 2312 C CA . LEU B 1 119 ? 38.969 5.054 48.794 1.00 38.31 117 LEU B CA 1
ATOM 2313 C C . LEU B 1 119 ? 39.952 3.990 49.255 1.00 42.25 117 LEU B C 1
ATOM 2314 O O . LEU B 1 119 ? 40.334 3.945 50.427 1.00 40.84 117 LEU B O 1
ATOM 2319 N N . LYS B 1 120 ? 40.365 3.133 48.332 1.00 39.97 118 LYS B N 1
ATOM 2320 C CA . LYS B 1 120 ? 41.322 2.090 48.674 1.00 44.54 118 LYS B CA 1
ATOM 2321 C C . LYS B 1 120 ? 42.731 2.665 48.833 1.00 42.35 118 LYS B C 1
ATOM 2322 O O . LYS B 1 120 ? 43.527 2.170 49.616 1.00 45.33 118 LYS B O 1
ATOM 2328 N N . GLU B 1 121 ? 43.043 3.709 48.076 1.00 44.05 119 GLU B N 1
ATOM 2329 C CA . GLU B 1 121 ? 44.348 4.344 48.190 1.00 42.87 119 GLU B CA 1
ATOM 2330 C C . GLU B 1 121 ? 44.442 5.152 49.490 1.00 46.40 119 GLU B C 1
ATOM 2331 O O . GLU B 1 121 ? 45.347 4.944 50.299 1.00 47.41 119 GLU B O 1
ATOM 2337 N N . GLN B 1 122 ? 43.497 6.060 49.699 1.00 42.01 120 GLN B N 1
ATOM 2338 C CA . GLN B 1 122 ? 43.555 6.938 50.855 1.00 43.52 120 GLN B CA 1
ATOM 2339 C C . GLN B 1 122 ? 43.125 6.279 52.150 1.00 44.55 120 GLN B C 1
ATOM 2340 O O . GLN B 1 122 ? 43.646 6.607 53.219 1.00 43.68 120 GLN B O 1
ATOM 2346 N N . PHE B 1 123 ? 42.159 5.377 52.072 1.00 39.16 121 PHE B N 1
ATOM 2347 C CA . PHE B 1 123 ? 41.582 4.826 53.287 1.00 43.17 121 PHE B CA 1
ATOM 2348 C C . PHE B 1 123 ? 41.788 3.325 53.358 1.00 45.59 121 PHE B C 1
ATOM 2349 O O . PHE B 1 123 ? 41.239 2.635 54.228 1.00 41.37 121 PHE B O 1
ATOM 2357 N N . ASN B 1 124 ? 42.607 2.828 52.440 1.00 45.46 122 ASN B N 1
ATOM 2358 C CA . ASN B 1 124 ? 42.799 1.401 52.313 1.00 47.07 122 ASN B CA 1
ATOM 2359 C C . ASN B 1 124 ? 41.492 0.674 52.595 1.00 45.35 122 ASN B C 1
ATOM 2360 O O . ASN B 1 124 ? 41.446 -0.232 53.419 1.00 49.67 122 ASN B O 1
ATOM 2365 N N . ALA B 1 125 ? 40.425 1.097 51.924 1.00 46.22 123 ALA B N 1
ATOM 2366 C CA . ALA B 1 125 ? 39.110 0.498 52.124 1.00 45.86 123 ALA B CA 1
ATOM 2367 C C . ALA B 1 125 ? 39.129 -0.931 51.618 1.00 43.99 123 ALA B C 1
ATOM 2368 O O . ALA B 1 125 ? 39.906 -1.261 50.726 1.00 44.92 123 ALA B O 1
ATOM 2370 N N . ASN B 1 126 ? 38.286 -1.782 52.192 1.00 44.72 124 ASN B N 1
ATOM 2371 C CA . ASN B 1 126 ? 38.188 -3.162 51.728 1.00 49.84 124 ASN B CA 1
ATOM 2372 C C . ASN B 1 126 ? 36.947 -3.379 50.872 1.00 50.25 124 ASN B C 1
ATOM 2373 O O . ASN B 1 126 ? 36.100 -2.485 50.755 1.00 47.75 124 ASN B O 1
ATOM 2378 N N . GLU B 1 127 ? 36.842 -4.568 50.285 1.00 50.58 125 GLU B N 1
ATOM 2379 C CA . GLU B 1 127 ? 35.728 -4.880 49.406 1.00 49.95 125 GLU B CA 1
ATOM 2380 C C . GLU B 1 127 ? 34.417 -4.424 50.035 1.00 46.31 125 GLU B C 1
ATOM 2381 O O . GLU B 1 127 ? 33.684 -3.636 49.447 1.00 48.42 125 GLU B O 1
ATOM 2387 N N . GLU B 1 128 ? 34.141 -4.893 51.245 1.00 46.47 126 GLU B N 1
ATOM 2388 C CA . GLU B 1 128 ? 32.864 -4.620 51.907 1.00 49.05 126 GLU B CA 1
ATOM 2389 C C . GLU B 1 128 ? 32.642 -3.139 52.227 1.00 46.54 126 GLU B C 1
ATOM 2390 O O . GLU B 1 128 ? 31.506 -2.691 52.367 1.00 45.23 126 GLU B O 1
ATOM 2396 N N . GLN B 1 129 ? 33.725 -2.380 52.351 1.00 44.88 127 GLN B N 1
ATOM 2397 C CA . GLN B 1 129 ? 33.601 -0.950 52.597 1.00 43.97 127 GLN B CA 1
ATOM 2398 C C . GLN B 1 129 ? 33.265 -0.222 51.294 1.00 42.00 127 GLN B C 1
ATOM 2399 O O . GLN B 1 129 ? 32.427 0.686 51.265 1.00 37.47 127 GLN B O 1
ATOM 2405 N N . VAL B 1 130 ? 33.919 -0.634 50.215 1.00 41.39 128 VAL B N 1
ATOM 2406 C CA . VAL B 1 130 ? 33.620 -0.087 48.906 1.00 40.08 128 VAL B CA 1
ATOM 2407 C C . VAL B 1 130 ? 32.142 -0.319 48.578 1.00 39.47 128 VAL B C 1
ATOM 2408 O O . VAL B 1 130 ? 31.459 0.583 48.102 1.00 38.53 128 VAL B O 1
ATOM 2412 N N . LEU B 1 131 ? 31.643 -1.515 48.875 1.00 40.40 129 LEU B N 1
ATOM 2413 C CA . LEU B 1 131 ? 30.240 -1.850 48.619 1.00 38.78 129 LEU B CA 1
ATOM 2414 C C . LEU B 1 131 ? 29.253 -1.016 49.419 1.00 36.15 129 LEU B C 1
ATOM 2415 O O . LEU B 1 131 ? 28.210 -0.624 48.903 1.00 37.86 129 LEU B O 1
ATOM 2420 N N . GLU B 1 132 ? 29.562 -0.779 50.687 1.00 37.75 130 GLU B N 1
ATOM 2421 C CA . GLU B 1 132 ? 28.694 0.023 51.544 1.00 37.94 130 GLU B CA 1
ATOM 2422 C C . GLU B 1 132 ? 28.565 1.425 50.958 1.00 34.26 130 GLU B C 1
ATOM 2423 O O . GLU B 1 132 ? 27.472 1.993 50.910 1.00 32.48 130 GLU B O 1
ATOM 2429 N N . TRP B 1 133 ? 29.696 1.957 50.497 1.00 34.12 131 TRP B N 1
ATOM 2430 C CA . TRP B 1 133 ? 29.767 3.262 49.842 1.00 33.65 131 TRP B CA 1
ATOM 2431 C C . TRP B 1 133 ? 28.875 3.232 48.614 1.00 32.27 131 TRP B C 1
ATOM 2432 O O . TRP B 1 133 ? 27.878 3.950 48.536 1.00 31.27 131 TRP B O 1
ATOM 2443 N N . TYR B 1 134 ? 29.234 2.360 47.679 1.00 28.82 132 TYR B N 1
ATOM 2444 C CA . TYR B 1 134 ? 28.544 2.225 46.411 1.00 29.60 132 TYR B CA 1
ATOM 2445 C C . TYR B 1 134 ? 27.021 2.135 46.569 1.00 32.15 132 TYR B C 1
ATOM 2446 O O . TYR B 1 134 ? 26.274 2.787 45.828 1.00 30.73 132 TYR B O 1
ATOM 2455 N N . HIS B 1 135 ? 26.573 1.326 47.529 1.00 29.22 133 HIS B N 1
ATOM 2456 C CA . HIS B 1 135 ? 25.146 1.090 47.767 1.00 27.74 133 HIS B CA 1
ATOM 2457 C C . HIS B 1 135 ? 24.446 2.285 48.395 1.00 31.09 133 HIS B C 1
ATOM 2458 O O . HIS B 1 135 ? 23.254 2.512 48.159 1.00 31.96 133 HIS B O 1
ATOM 2465 N N . HIS B 1 136 ? 25.174 3.024 49.228 1.00 28.02 134 HIS B N 1
ATOM 2466 C CA . HIS B 1 136 ? 24.627 4.205 49.871 1.00 28.27 134 HIS B CA 1
ATOM 2467 C C . HIS B 1 136 ? 24.192 5.238 48.838 1.00 28.35 134 HIS B C 1
ATOM 2468 O O . HIS B 1 136 ? 23.113 5.830 48.935 1.00 27.88 134 HIS B O 1
ATOM 2475 N N . TRP B 1 137 ? 25.039 5.453 47.841 1.00 28.99 135 TRP B N 1
ATOM 2476 C CA . TRP B 1 137 ? 24.720 6.415 46.790 1.00 29.52 135 TRP B CA 1
ATOM 2477 C C . TRP B 1 137 ? 23.627 5.892 45.871 1.00 29.08 135 TRP B C 1
ATOM 2478 O O . TRP B 1 137 ? 22.807 6.670 45.380 1.00 28.01 135 TRP B O 1
ATOM 2489 N N . LEU B 1 138 ? 23.614 4.579 45.642 1.00 29.09 136 LEU B N 1
ATOM 2490 C CA . LEU B 1 138 ? 22.542 3.970 44.856 1.00 27.48 136 LEU B CA 1
ATOM 2491 C C . LEU B 1 138 ? 21.229 4.230 45.555 1.00 25.63 136 LEU B C 1
ATOM 2492 O O . LEU B 1 138 ? 20.280 4.734 44.950 1.00 25.83 136 LEU B O 1
ATOM 2497 N N . LYS B 1 139 ? 21.188 3.911 46.844 1.00 29.34 137 LYS B N 1
ATOM 2498 C CA . LYS B 1 139 ? 19.965 4.076 47.625 1.00 30.00 137 LYS B CA 1
ATOM 2499 C C . LYS B 1 139 ? 19.516 5.527 47.665 1.00 30.21 137 LYS B C 1
ATOM 2500 O O . LYS B 1 139 ? 18.346 5.837 47.451 1.00 30.45 137 LYS B O 1
ATOM 2506 N N . THR B 1 140 ? 20.456 6.417 47.955 1.00 30.22 138 THR B N 1
ATOM 2507 C CA . THR B 1 140 ? 20.141 7.830 48.052 1.00 28.36 138 THR B CA 1
ATOM 2508 C C . THR B 1 140 ? 19.539 8.388 46.762 1.00 28.40 138 THR B C 1
ATOM 2509 O O . THR B 1 140 ? 18.543 9.114 46.789 1.00 27.24 138 THR B O 1
ATOM 2513 N N . GLY B 1 141 ? 20.159 8.049 45.636 1.00 26.21 139 GLY B N 1
ATOM 2514 C CA . GLY B 1 141 ? 19.687 8.497 44.342 1.00 28.30 139 GLY B CA 1
ATOM 2515 C C . GLY B 1 141 ? 18.372 7.867 43.908 1.00 23.44 139 GLY B C 1
ATOM 2516 O O . GLY B 1 141 ? 17.439 8.561 43.546 1.00 23.25 139 GLY B O 1
ATOM 2517 N N . PHE B 1 142 ? 18.284 6.552 43.946 1.00 23.58 140 PHE B N 1
ATOM 2518 C CA . PHE B 1 142 ? 17.030 5.896 43.567 1.00 27.58 140 PHE B CA 1
ATOM 2519 C C . PHE B 1 142 ? 15.851 6.385 44.411 1.00 27.71 140 PHE B C 1
ATOM 2520 O O . PHE B 1 142 ? 14.754 6.591 43.899 1.00 27.18 140 PHE B O 1
ATOM 2528 N N . ASP B 1 143 ? 16.084 6.585 45.702 1.00 28.66 141 ASP B N 1
ATOM 2529 C CA . ASP B 1 143 ? 15.049 7.114 46.582 1.00 29.65 141 ASP B CA 1
ATOM 2530 C C . ASP B 1 143 ? 14.496 8.416 46.025 1.00 28.90 141 ASP B C 1
ATOM 2531 O O . ASP B 1 143 ? 13.286 8.594 45.917 1.00 31.79 141 ASP B O 1
ATOM 2536 N N . ALA B 1 144 ? 15.393 9.329 45.674 1.00 26.21 142 ALA B N 1
ATOM 2537 C CA . ALA B 1 144 ? 14.989 10.613 45.125 1.00 30.10 142 ALA B CA 1
ATOM 2538 C C . ALA B 1 144 ? 14.273 10.452 43.782 1.00 28.67 142 ALA B C 1
ATOM 2539 O O . ALA B 1 144 ? 13.207 11.032 43.558 1.00 28.42 142 ALA B O 1
ATOM 2541 N N . PHE B 1 145 ? 14.871 9.657 42.900 1.00 29.03 143 PHE B N 1
ATOM 2542 C CA . PHE B 1 145 ? 14.331 9.413 41.566 1.00 28.93 143 PHE B CA 1
ATOM 2543 C C . PHE B 1 145 ? 12.931 8.797 41.624 1.00 29.88 143 PHE B C 1
ATOM 2544 O O . PHE B 1 145 ? 11.989 9.328 41.046 1.00 30.63 143 PHE B O 1
ATOM 2552 N N . GLU B 1 146 ? 12.804 7.679 42.328 1.00 30.35 144 GLU B N 1
ATOM 2553 C CA . GLU B 1 146 ? 11.513 7.026 42.490 1.00 32.37 144 GLU B CA 1
ATOM 2554 C C . GLU B 1 146 ? 10.520 8.056 42.994 1.00 33.41 144 GLU B C 1
ATOM 2555 O O . GLU B 1 146 ? 9.383 8.149 42.522 1.00 34.28 144 GLU B O 1
ATOM 2561 N N . GLU B 1 147 ? 10.974 8.852 43.951 1.00 32.86 145 GLU B N 1
ATOM 2562 C CA . GLU B 1 147 ? 10.163 9.918 44.517 1.00 36.17 145 GLU B CA 1
ATOM 2563 C C . GLU B 1 147 ? 9.536 10.828 43.454 1.00 35.19 145 GLU B C 1
ATOM 2564 O O . GLU B 1 147 ? 8.312 10.983 43.393 1.00 34.87 145 GLU B O 1
ATOM 2570 N N . LYS B 1 148 ? 10.379 11.433 42.625 1.00 33.00 146 LYS B N 1
ATOM 2571 C CA . LYS B 1 148 ? 9.897 12.334 41.584 1.00 32.77 146 LYS B CA 1
ATOM 2572 C C . LYS B 1 148 ? 9.027 11.600 40.547 1.00 33.08 146 LYS B C 1
ATOM 2573 O O . LYS B 1 148 ? 8.121 12.191 39.959 1.00 31.47 146 LYS B O 1
ATOM 2579 N N . LEU B 1 149 ? 9.312 10.315 40.335 1.00 30.27 147 LEU B N 1
ATOM 2580 C CA . LEU B 1 149 ? 8.500 9.459 39.456 1.00 34.54 147 LEU B CA 1
ATOM 2581 C C . LEU B 1 149 ? 7.048 9.388 39.907 1.00 32.32 147 LEU B C 1
ATOM 2582 O O . LEU B 1 149 ? 6.132 9.378 39.091 1.00 32.17 147 LEU B O 1
ATOM 2587 N N . GLY B 1 150 ? 6.854 9.333 41.220 1.00 33.53 148 GLY B N 1
ATOM 2588 C CA . GLY B 1 150 ? 5.534 9.178 41.800 1.00 33.70 148 GLY B CA 1
ATOM 2589 C C . GLY B 1 150 ? 4.621 10.354 41.543 1.00 35.06 148 GLY B C 1
ATOM 2590 O O . GLY B 1 150 ? 3.407 10.234 41.639 1.00 40.68 148 GLY B O 1
ATOM 2591 N N . ALA B 1 151 ? 5.205 11.494 41.216 1.00 36.68 149 ALA B N 1
ATOM 2592 C CA . ALA B 1 151 ? 4.431 12.703 40.986 1.00 37.02 149 ALA B CA 1
ATOM 2593 C C . ALA B 1 151 ? 4.062 12.858 39.512 1.00 39.12 149 ALA B C 1
ATOM 2594 O O . ALA B 1 151 ? 3.366 13.804 39.134 1.00 37.88 149 ALA B O 1
ATOM 2596 N N . LEU B 1 152 ? 4.535 11.938 38.677 1.00 37.50 150 LEU B N 1
ATOM 2597 C CA . LEU B 1 152 ? 4.358 12.079 37.230 1.00 39.10 150 LEU B CA 1
ATOM 2598 C C . LEU B 1 152 ? 3.377 11.067 36.620 1.00 38.87 150 LEU B C 1
ATOM 2599 O O . LEU B 1 152 ? 3.177 9.964 37.141 1.00 36.33 150 LEU B O 1
ATOM 2604 N N . GLU B 1 153 ? 2.789 11.447 35.494 1.00 38.62 151 GLU B N 1
ATOM 2605 C CA . GLU B 1 153 ? 1.796 10.613 34.846 1.00 40.43 151 GLU B CA 1
ATOM 2606 C C . GLU B 1 153 ? 2.373 9.959 33.593 1.00 43.11 151 GLU B C 1
ATOM 2607 O O . GLU B 1 153 ? 3.216 10.551 32.903 1.00 39.87 151 GLU B O 1
ATOM 2613 N N . ARG B 1 154 ? 1.932 8.727 33.330 1.00 39.61 152 ARG B N 1
ATOM 2614 C CA . ARG B 1 154 ? 2.440 7.926 32.223 1.00 38.48 152 ARG B CA 1
ATOM 2615 C C . ARG B 1 154 ? 1.375 6.941 31.737 1.00 40.88 152 ARG B C 1
ATOM 2616 O O . ARG B 1 154 ? 0.482 6.567 32.494 1.00 37.50 152 ARG B O 1
ATOM 2624 N N . ASP B 1 155 ? 1.486 6.527 30.475 1.00 40.90 153 ASP B N 1
ATOM 2625 C CA . ASP B 1 155 ? 0.556 5.572 29.868 1.00 43.77 153 ASP B CA 1
ATOM 2626 C C . ASP B 1 155 ? 1.300 4.331 29.415 1.00 44.55 153 ASP B C 1
ATOM 2627 O O . ASP B 1 155 ? 0.794 3.534 28.619 1.00 43.40 153 ASP B O 1
ATOM 2632 N N . LYS B 1 156 ? 2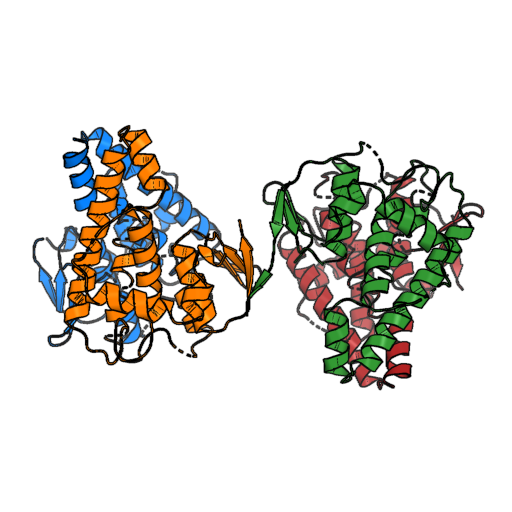.522 4.206 29.924 1.00 42.81 154 LYS B N 1
ATOM 2633 C CA . LYS B 1 156 ? 3.363 3.031 29.745 1.00 41.15 154 LYS B CA 1
ATOM 2634 C C . LYS B 1 156 ? 4.580 3.194 30.639 1.00 33.60 154 LYS B C 1
ATOM 2635 O O . LYS B 1 156 ? 4.747 4.236 31.271 1.00 31.99 154 LYS B O 1
ATOM 2641 N N . PRO B 1 157 ? 5.411 2.149 30.725 1.00 34.16 155 PRO B N 1
ATOM 2642 C CA . PRO B 1 157 ? 6.559 2.202 31.636 1.00 31.25 155 PRO B CA 1
ATOM 2643 C C . PRO B 1 157 ? 7.710 3.072 31.112 1.00 30.40 155 PRO B C 1
ATOM 2644 O O . PRO B 1 157 ? 8.791 2.587 30.794 1.00 30.71 155 PRO B O 1
ATOM 2648 N N . VAL B 1 158 ? 7.451 4.370 31.039 1.00 28.62 156 VAL B N 1
ATOM 2649 C CA . VAL B 1 158 ? 8.471 5.359 30.773 1.00 28.34 156 VAL B CA 1
ATOM 2650 C C . VAL B 1 158 ? 8.404 6.421 31.884 1.00 31.19 156 VAL B C 1
ATOM 2651 O O . VAL B 1 158 ? 7.386 6.528 32.579 1.00 29.30 156 VAL B O 1
ATOM 2655 N N . CYS B 1 159 ? 9.482 7.187 32.070 1.00 25.12 157 CYS B N 1
ATOM 2656 C CA . CYS B 1 159 ? 9.506 8.210 33.125 1.00 29.62 157 CYS B CA 1
ATOM 2657 C C . CYS B 1 159 ? 8.308 9.155 33.044 1.00 29.55 157 CYS B C 1
ATOM 2658 O O . CYS B 1 159 ? 7.712 9.496 34.065 1.00 29.45 157 CYS B O 1
ATOM 2661 N N . PHE B 1 160 ? 7.949 9.569 31.832 1.00 30.17 158 PHE B N 1
ATOM 2662 C CA . PHE B 1 160 ? 6.852 10.515 31.667 1.00 32.48 158 PHE B CA 1
ATOM 2663 C C . PHE B 1 160 ? 6.058 10.360 30.370 1.00 34.51 158 PHE B C 1
ATOM 2664 O O . PHE B 1 160 ? 6.638 10.294 29.290 1.00 35.67 158 PHE B O 1
ATOM 2672 N N . GLY B 1 161 ? 4.732 10.338 30.478 1.00 33.94 159 GLY B N 1
ATOM 2673 C CA . GLY B 1 161 ? 3.888 10.289 29.297 1.00 36.47 159 GLY B CA 1
ATOM 2674 C C . GLY B 1 161 ? 3.938 8.944 28.589 1.00 37.80 159 GLY B C 1
ATOM 2675 O O . GLY B 1 161 ? 3.883 7.890 29.222 1.00 35.90 159 GLY B O 1
ATOM 2676 N N . SER B 1 162 ? 4.061 8.977 27.266 1.00 42.20 160 SER B N 1
ATOM 2677 C CA . SER B 1 162 ? 3.967 7.753 26.472 1.00 46.27 160 SER B CA 1
ATOM 2678 C C . SER B 1 162 ? 5.149 7.534 25.550 1.00 47.23 160 SER B C 1
ATOM 2679 O O . SER B 1 162 ? 5.113 6.657 24.688 1.00 50.72 160 SER B O 1
ATOM 2682 N N . GLU B 1 163 ? 6.188 8.337 25.725 1.00 41.60 161 GLU B N 1
ATOM 2683 C CA . GLU B 1 163 ? 7.385 8.213 24.908 1.00 43.05 161 GLU B CA 1
ATOM 2684 C C . GLU B 1 163 ? 8.617 8.255 25.796 1.00 37.05 161 GLU B C 1
ATOM 2685 O O . GLU B 1 163 ? 8.656 8.968 26.793 1.00 38.23 161 GLU B O 1
ATOM 2691 N N . VAL B 1 164 ? 9.626 7.489 25.417 1.00 35.02 162 VAL B N 1
ATOM 2692 C CA . VAL B 1 164 ? 10.886 7.475 26.133 1.00 29.32 162 VAL B CA 1
ATOM 2693 C C . VAL B 1 164 ? 11.561 8.829 25.970 1.00 34.50 162 VAL B C 1
ATOM 2694 O O . VAL B 1 164 ? 11.395 9.494 24.930 1.00 30.31 162 VAL B O 1
ATOM 2698 N N . GLY B 1 165 ? 12.309 9.246 26.996 1.00 30.38 163 GLY B N 1
ATOM 2699 C CA . GLY B 1 165 ? 13.011 10.518 26.956 1.00 25.89 163 GLY B CA 1
ATOM 2700 C C . GLY B 1 165 ? 14.392 10.431 27.546 1.00 27.18 163 GLY B C 1
ATOM 2701 O O . GLY B 1 165 ? 14.914 9.338 27.752 1.00 27.40 163 GLY B O 1
ATOM 2702 N N . LEU B 1 166 ? 14.970 11.593 27.835 1.00 26.16 164 LEU B N 1
ATOM 2703 C CA . LEU B 1 166 ? 16.308 11.709 28.413 1.00 22.83 164 LEU B CA 1
ATOM 2704 C C . LEU B 1 166 ? 16.491 11.034 29.774 1.00 23.43 164 LEU B C 1
ATOM 2705 O O . LEU B 1 166 ? 17.538 10.426 30.038 1.00 24.54 164 LEU B O 1
ATOM 2710 N N . ALA B 1 167 ? 15.495 11.173 30.643 1.00 21.71 165 ALA B N 1
ATOM 2711 C CA . ALA B 1 167 ? 15.483 10.496 31.937 1.00 22.41 165 ALA B CA 1
ATOM 2712 C C . ALA B 1 167 ? 15.579 8.978 31.788 1.00 23.84 165 ALA B C 1
ATOM 2713 O O . ALA B 1 167 ? 16.286 8.310 32.546 1.00 23.96 165 ALA B O 1
ATOM 2715 N N . ASP B 1 168 ? 14.846 8.433 30.826 1.00 22.42 166 ASP B N 1
ATOM 2716 C CA . ASP B 1 168 ? 14.915 7.011 30.548 1.00 23.15 166 ASP B CA 1
ATOM 2717 C C . ASP B 1 168 ? 16.310 6.622 30.096 1.00 21.85 166 ASP B C 1
ATOM 2718 O O . ASP B 1 168 ? 16.866 5.626 30.553 1.00 20.25 166 ASP B O 1
ATOM 2723 N N . VAL B 1 169 ? 16.869 7.421 29.195 1.00 21.30 167 VAL B N 1
ATOM 2724 C CA . VAL B 1 169 ? 18.232 7.215 28.720 1.00 21.37 167 VAL B CA 1
ATOM 2725 C C . VAL B 1 169 ? 19.272 7.183 29.850 1.00 21.92 167 VAL B C 1
ATOM 2726 O O . VAL B 1 169 ? 20.267 6.458 29.760 1.00 22.20 167 VAL B O 1
ATOM 2730 N N . CYS B 1 170 ? 19.047 7.958 30.910 1.00 19.96 168 CYS B N 1
ATOM 2731 C CA . CYS B 1 170 ? 19.987 7.983 32.038 1.00 21.75 168 CYS B CA 1
ATOM 2732 C C . CYS B 1 170 ? 19.672 6.925 33.083 1.00 21.48 168 CYS B C 1
ATOM 2733 O O . CYS B 1 170 ? 20.575 6.364 33.704 1.00 22.90 168 CYS B O 1
ATOM 2736 N N . LEU B 1 171 ? 18.386 6.665 33.280 1.00 20.01 169 LEU B N 1
ATOM 2737 C CA . LEU B 1 171 ? 17.955 5.677 34.265 1.00 23.49 169 LEU B CA 1
ATOM 2738 C C . LEU B 1 171 ? 18.466 4.266 33.974 1.00 21.84 169 LEU B C 1
ATOM 2739 O O . LEU B 1 171 ? 19.079 3.645 34.828 1.00 23.67 169 LEU B O 1
ATOM 2744 N N . ILE B 1 172 ? 18.207 3.771 32.769 1.00 20.32 170 ILE B N 1
ATOM 2745 C CA . ILE B 1 172 ? 18.509 2.391 32.432 1.00 22.30 170 ILE B CA 1
ATOM 2746 C C . ILE B 1 172 ? 19.951 2.012 32.730 1.00 21.62 170 ILE B C 1
ATOM 2747 O O . ILE B 1 172 ? 20.202 1.002 33.369 1.00 21.68 170 ILE B O 1
ATOM 2752 N N . PRO B 1 173 ? 20.907 2.820 32.260 1.00 23.52 171 PRO B N 1
ATOM 2753 C CA . PRO B 1 173 ? 22.314 2.492 32.514 1.00 22.38 171 PRO B CA 1
ATOM 2754 C C . PRO B 1 173 ? 22.697 2.547 34.007 1.00 25.55 171 PRO B C 1
ATOM 2755 O O . PRO B 1 173 ? 23.559 1.790 34.453 1.00 26.03 171 PRO B O 1
ATOM 2759 N N . GLN B 1 174 ? 22.061 3.422 34.773 1.00 23.87 172 GLN B N 1
ATOM 2760 C CA . GLN B 1 174 ? 22.324 3.480 36.199 1.00 25.26 172 GLN B CA 1
ATOM 2761 C C . GLN B 1 174 ? 21.811 2.195 36.848 1.00 26.38 172 GLN B C 1
ATOM 2762 O O . GLN B 1 174 ? 22.466 1.611 37.735 1.00 22.37 172 GLN B O 1
ATOM 2768 N N . VAL B 1 175 ? 20.632 1.766 36.398 1.00 25.04 173 VAL B N 1
ATOM 2769 C CA . VAL B 1 175 ? 19.995 0.548 36.907 1.00 24.09 173 VAL B CA 1
ATOM 2770 C C . VAL B 1 175 ? 20.906 -0.644 36.645 1.00 22.96 173 VAL B C 1
ATOM 2771 O O . VAL B 1 175 ? 21.148 -1.457 37.530 1.00 27.34 173 VAL B O 1
ATOM 2775 N N . TYR B 1 176 ? 21.429 -0.722 35.430 1.00 22.92 174 TYR B N 1
ATOM 2776 C CA . TYR B 1 176 ? 22.411 -1.736 35.068 1.00 25.08 174 TYR B CA 1
ATOM 2777 C C . TYR B 1 176 ? 23.572 -1.782 36.056 1.00 26.24 174 TYR B C 1
ATOM 2778 O O . TYR B 1 176 ? 24.040 -2.859 36.423 1.00 27.16 174 TYR B O 1
ATOM 2787 N N . ASN B 1 177 ? 24.052 -0.611 36.465 1.00 28.06 175 ASN B N 1
ATOM 2788 C CA . ASN B 1 177 ? 25.133 -0.550 37.443 1.00 28.85 175 ASN B CA 1
ATOM 2789 C C . ASN B 1 177 ? 24.680 -1.097 38.780 1.00 27.04 175 ASN B C 1
ATOM 2790 O O . ASN B 1 177 ? 25.457 -1.723 39.498 1.00 26.36 175 ASN B O 1
ATOM 2795 N N . ALA B 1 178 ? 23.413 -0.861 39.106 1.00 23.34 176 ALA B N 1
ATOM 2796 C CA . ALA B 1 178 ? 22.877 -1.342 40.365 1.00 24.45 176 ALA B CA 1
ATOM 2797 C C . ALA B 1 178 ? 22.862 -2.879 40.398 1.00 27.64 176 ALA B C 1
ATOM 2798 O O . ALA B 1 178 ? 23.321 -3.489 41.358 1.00 29.39 176 ALA B O 1
ATOM 2800 N N . HIS B 1 179 ? 22.353 -3.508 39.344 1.00 26.56 177 HIS B N 1
ATOM 2801 C CA . HIS B 1 179 ? 22.378 -4.962 39.303 1.00 30.42 177 HIS B CA 1
ATOM 2802 C C . HIS B 1 179 ? 23.800 -5.474 39.302 1.00 30.17 177 HIS B C 1
ATOM 2803 O O . HIS B 1 179 ? 24.153 -6.364 40.071 1.00 29.52 177 HIS B O 1
ATOM 2810 N N . ARG B 1 180 ? 24.619 -4.880 38.448 1.00 28.87 178 ARG B N 1
ATOM 2811 C CA . ARG B 1 180 ? 25.998 -5.297 38.325 1.00 28.83 178 ARG B CA 1
ATOM 2812 C C . ARG B 1 180 ? 26.665 -5.345 39.695 1.00 32.15 178 ARG B C 1
ATOM 2813 O O . ARG B 1 180 ? 27.547 -6.164 39.924 1.00 37.21 178 ARG B O 1
ATOM 2821 N N . PHE B 1 181 ? 26.231 -4.483 40.611 1.00 30.78 179 PHE B N 1
ATOM 2822 C CA . PHE B 1 181 ? 26.819 -4.439 41.953 1.00 30.41 179 PHE B CA 1
ATOM 2823 C C . PHE B 1 181 ? 25.901 -4.986 43.022 1.00 31.94 179 PHE B C 1
ATOM 2824 O O . PHE B 1 181 ? 26.048 -4.676 44.206 1.00 33.88 179 PHE B O 1
ATOM 2832 N N . HIS B 1 182 ? 24.940 -5.789 42.592 1.00 32.57 180 HIS B N 1
ATOM 2833 C CA . HIS B 1 182 ? 24.173 -6.600 43.514 1.00 32.10 180 HIS B CA 1
ATOM 2834 C C . HIS B 1 182 ? 23.443 -5.748 44.522 1.00 30.94 180 HIS B C 1
ATOM 2835 O O . HIS B 1 182 ? 23.439 -6.054 45.709 1.00 35.08 180 HIS B O 1
ATOM 2842 N N . PHE B 1 183 ? 22.831 -4.673 44.040 1.00 29.72 181 PHE B N 1
ATOM 2843 C CA . PHE B 1 183 ? 22.000 -3.818 44.876 1.00 30.54 181 PHE B CA 1
ATOM 2844 C C . PHE B 1 183 ? 20.510 -4.116 44.682 1.00 32.67 181 PHE B C 1
ATOM 2845 O O . PHE B 1 183 ? 20.004 -4.099 43.558 1.00 31.02 181 PHE B O 1
ATOM 2853 N N . ASP B 1 184 ? 19.804 -4.361 45.782 1.00 34.89 182 ASP B N 1
ATOM 2854 C CA . ASP B 1 184 ? 18.404 -4.773 45.712 1.00 33.50 182 ASP B CA 1
ATOM 2855 C C . ASP B 1 184 ? 17.474 -3.629 45.351 1.00 31.15 182 ASP B C 1
ATOM 2856 O O . ASP B 1 184 ? 17.343 -2.673 46.103 1.00 30.09 182 ASP B O 1
ATOM 2869 N N . ALA B 1 186 ? 14.228 -3.774 45.090 1.00 32.10 184 ALA B N 1
ATOM 2870 C CA . ALA B 1 186 ? 12.879 -4.048 45.579 1.00 31.66 184 ALA B CA 1
ATOM 2871 C C . ALA B 1 186 ? 12.054 -2.799 45.901 1.00 33.31 184 ALA B C 1
ATOM 2872 O O . ALA B 1 186 ? 10.837 -2.789 45.724 1.00 33.92 184 ALA B O 1
ATOM 2874 N N . SER B 1 187 ? 12.706 -1.740 46.363 1.00 29.75 185 SER B N 1
ATOM 2875 C CA . SER B 1 187 ? 11.969 -0.577 46.841 1.00 30.68 185 SER B CA 1
ATOM 2876 C C . SER B 1 187 ? 11.580 0.418 45.751 1.00 31.18 185 SER B C 1
ATOM 2877 O O . SER B 1 187 ? 10.961 1.438 46.034 1.00 28.58 185 SER B O 1
ATOM 2880 N N . TYR B 1 188 ? 11.924 0.107 44.503 1.00 33.33 186 TYR B N 1
ATOM 2881 C CA . TYR B 1 188 ? 11.696 1.028 43.393 1.00 32.54 186 TYR B CA 1
ATOM 2882 C C . TYR B 1 188 ? 10.872 0.425 42.258 1.00 33.36 186 TYR B C 1
ATOM 2883 O O . TYR B 1 188 ? 11.369 0.295 41.136 1.00 35.24 186 TYR B O 1
ATOM 2892 N N . PRO B 1 189 ? 9.604 0.065 42.546 1.00 36.37 187 PRO B N 1
ATOM 2893 C CA . PRO B 1 189 ? 8.683 -0.636 41.634 1.00 32.36 187 PRO B CA 1
ATOM 2894 C C . PRO B 1 189 ? 8.567 0.034 40.284 1.00 33.32 187 PRO B C 1
ATOM 2895 O O . PRO B 1 189 ? 8.645 -0.622 39.254 1.00 34.18 187 PRO B O 1
ATOM 2899 N N . ILE B 1 190 ? 8.364 1.342 40.298 1.00 36.56 188 ILE B N 1
ATOM 2900 C CA . ILE B 1 190 ? 8.246 2.095 39.063 1.00 35.53 188 ILE B CA 1
ATOM 2901 C C . ILE B 1 190 ? 9.527 2.034 38.233 1.00 33.28 188 ILE B C 1
ATOM 2902 O O . ILE B 1 190 ? 9.499 1.711 37.038 1.00 33.42 188 ILE B O 1
ATOM 2907 N N . ILE B 1 191 ? 10.651 2.335 38.871 1.00 31.53 189 ILE B N 1
ATOM 2908 C CA . ILE B 1 191 ? 11.926 2.282 38.183 1.00 31.67 189 ILE B CA 1
ATOM 2909 C C . ILE B 1 191 ? 12.091 0.923 37.521 1.00 31.32 189 ILE B C 1
ATOM 2910 O O . ILE B 1 191 ? 12.528 0.819 36.363 1.00 30.44 189 ILE B O 1
ATOM 2915 N N . ASN B 1 192 ? 11.732 -0.118 38.262 1.00 30.18 190 ASN B N 1
ATOM 2916 C CA . ASN B 1 192 ? 11.913 -1.483 37.780 1.00 31.60 190 ASN B CA 1
ATOM 2917 C C . ASN B 1 192 ? 11.027 -1.791 36.581 1.00 31.84 190 ASN B C 1
ATOM 2918 O O . ASN B 1 192 ? 11.443 -2.500 35.666 1.00 32.98 190 ASN B O 1
ATOM 2923 N N . GLU B 1 193 ? 9.821 -1.231 36.578 1.00 31.20 191 GLU B N 1
ATOM 2924 C CA . GLU B 1 193 ? 8.921 -1.362 35.438 1.00 34.70 191 GLU B CA 1
ATOM 2925 C C . GLU B 1 193 ? 9.497 -0.656 34.222 1.00 32.21 191 GLU B C 1
ATOM 2926 O O . GLU B 1 193 ? 9.470 -1.192 33.113 1.00 32.86 191 GLU B O 1
ATOM 2932 N N . ILE B 1 194 ? 10.004 0.556 34.434 1.00 31.27 192 ILE B N 1
ATOM 2933 C CA . ILE B 1 194 ? 10.563 1.335 33.336 1.00 30.03 192 ILE B CA 1
ATOM 2934 C C . ILE B 1 194 ? 11.757 0.627 32.713 1.00 27.15 192 ILE B C 1
ATOM 2935 O O . ILE B 1 194 ? 11.813 0.457 31.504 1.00 24.91 192 ILE B O 1
ATOM 2940 N N . ASN B 1 195 ? 12.720 0.237 33.545 1.00 28.72 193 ASN B N 1
ATOM 2941 C CA . ASN B 1 195 ? 13.883 -0.510 33.070 1.00 28.55 193 ASN B CA 1
ATOM 2942 C C . ASN B 1 195 ? 13.431 -1.699 32.225 1.00 28.97 193 ASN B C 1
ATOM 2943 O O . ASN B 1 195 ? 13.954 -1.944 31.140 1.00 28.80 193 ASN B O 1
ATOM 2948 N N . GLU B 1 196 ? 12.444 -2.437 32.721 1.00 29.71 194 GLU B N 1
ATOM 2949 C CA . GLU B 1 196 ? 11.994 -3.615 31.999 1.00 31.66 194 GLU B CA 1
ATOM 2950 C C . GLU B 1 196 ? 11.429 -3.222 30.642 1.00 30.54 194 GLU B C 1
ATOM 2951 O O . GLU B 1 196 ? 11.793 -3.795 29.614 1.00 33.31 194 GLU B O 1
ATOM 2957 N N . TYR B 1 197 ? 10.542 -2.241 30.632 1.00 26.57 195 TYR B N 1
ATOM 2958 C CA . TYR B 1 197 ? 9.947 -1.826 29.379 1.00 24.99 195 TYR B CA 1
ATOM 2959 C C . TYR B 1 197 ? 11.006 -1.409 28.363 1.00 29.04 195 TYR B C 1
ATOM 2960 O O . TYR B 1 197 ? 11.114 -1.996 27.286 1.00 27.80 195 TYR B O 1
ATOM 2969 N N . CYS B 1 198 ? 11.794 -0.404 28.731 1.00 28.25 196 CYS B N 1
ATOM 2970 C CA . CYS B 1 198 ? 12.815 0.167 27.864 1.00 26.18 196 CYS B CA 1
ATOM 2971 C C . CYS B 1 198 ? 13.766 -0.857 27.284 1.00 26.10 196 CYS B C 1
ATOM 2972 O O . CYS B 1 198 ? 14.172 -0.743 26.133 1.00 26.50 196 CYS B O 1
ATOM 2975 N N . LEU B 1 199 ? 14.143 -1.842 28.085 1.00 23.54 197 LEU B N 1
ATOM 2976 C CA . LEU B 1 199 ? 15.020 -2.886 27.593 1.00 24.71 197 LEU B CA 1
ATOM 2977 C C . LEU B 1 199 ? 14.317 -3.829 26.607 1.00 30.44 197 LEU B C 1
ATOM 2978 O O . LEU B 1 199 ? 14.977 -4.671 25.997 1.00 34.56 197 LEU B O 1
ATOM 2983 N N . THR B 1 200 ? 12.996 -3.705 26.449 1.00 27.14 198 THR B N 1
ATOM 2984 C CA . THR B 1 200 ? 12.313 -4.431 25.377 1.00 29.72 198 THR B CA 1
ATOM 2985 C C . THR B 1 200 ? 12.536 -3.748 24.027 1.00 30.99 198 THR B C 1
ATOM 2986 O O . THR B 1 200 ? 12.412 -4.380 22.988 1.00 36.43 198 THR B O 1
ATOM 2990 N N . LEU B 1 201 ? 12.861 -2.458 24.040 1.00 30.58 199 LEU B N 1
ATOM 2991 C CA . LEU B 1 201 ? 13.038 -1.709 22.802 1.00 26.32 199 LEU B CA 1
ATOM 2992 C C . LEU B 1 201 ? 14.458 -1.843 22.274 1.00 31.13 199 LEU B C 1
ATOM 2993 O O . LEU B 1 201 ? 15.423 -1.734 23.029 1.00 30.19 199 LEU B O 1
ATOM 2998 N N . PRO B 1 202 ? 14.592 -2.078 20.964 1.00 32.66 200 PRO B N 1
ATOM 2999 C CA . PRO B 1 202 ? 15.897 -2.241 20.309 1.00 31.22 200 PRO B CA 1
ATOM 3000 C C . PRO B 1 202 ? 16.900 -1.137 20.645 1.00 29.37 200 PRO B C 1
ATOM 3001 O O . PRO B 1 202 ? 18.079 -1.431 20.873 1.00 27.77 200 PRO B O 1
ATOM 3005 N N . ALA B 1 203 ? 16.446 0.112 20.670 1.00 29.84 201 ALA B N 1
ATOM 3006 C CA . ALA B 1 203 ? 17.355 1.236 20.922 1.00 29.14 201 ALA B CA 1
ATOM 3007 C C . ALA B 1 203 ? 18.141 1.103 22.240 1.00 29.38 201 ALA B C 1
A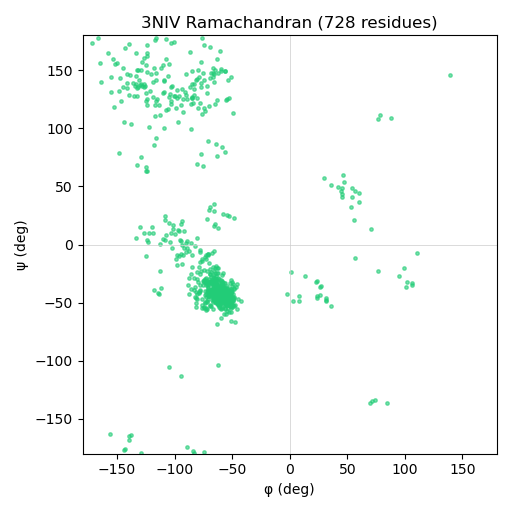TOM 3008 O O . ALA B 1 203 ? 19.320 1.468 22.303 1.00 25.77 201 ALA B O 1
ATOM 3010 N N . PHE B 1 204 ? 17.480 0.599 23.283 1.00 26.43 202 PHE B N 1
ATOM 3011 C CA . PHE B 1 204 ? 18.135 0.302 24.554 1.00 23.78 202 PHE B CA 1
ATOM 3012 C C . PHE B 1 204 ? 18.854 -1.040 24.520 1.00 29.54 202 PHE B C 1
ATOM 3013 O O . PHE B 1 204 ? 20.038 -1.148 24.847 1.00 30.32 202 PHE B O 1
ATOM 3021 N N . HIS B 1 205 ? 18.118 -2.077 24.147 1.00 28.49 203 HIS B N 1
ATOM 3022 C CA . HIS B 1 205 ? 18.669 -3.415 24.134 1.00 27.53 203 HIS B CA 1
ATOM 3023 C C . HIS B 1 205 ? 19.993 -3.469 23.360 1.00 28.85 203 HIS B C 1
ATOM 3024 O O . HIS B 1 205 ? 20.979 -4.022 23.844 1.00 29.54 203 HIS B O 1
ATOM 3031 N N . ASP B 1 206 ? 20.012 -2.885 22.163 1.00 29.61 204 ASP B N 1
ATOM 3032 C CA . ASP B 1 206 ? 21.188 -2.934 21.290 1.00 27.60 204 ASP B CA 1
ATOM 3033 C C . ASP B 1 206 ? 22.346 -2.041 21.755 1.00 28.29 204 ASP B C 1
ATOM 3034 O O . ASP B 1 206 ? 23.448 -2.129 21.222 1.00 29.55 204 ASP B O 1
ATOM 3039 N N . ALA B 1 207 ? 22.101 -1.180 22.736 1.00 27.79 205 ALA B N 1
ATOM 3040 C CA . ALA B 1 207 ? 23.158 -0.303 23.259 1.00 28.65 205 ALA B CA 1
ATOM 3041 C C . ALA B 1 207 ? 23.791 -0.858 24.554 1.00 31.21 205 ALA B C 1
ATOM 3042 O O . ALA B 1 207 ? 24.805 -0.350 25.029 1.00 30.16 205 ALA B O 1
ATOM 3044 N N . ALA B 1 208 ? 23.189 -1.911 25.102 1.00 30.40 206 ALA B N 1
ATOM 3045 C CA . ALA B 1 208 ? 23.656 -2.524 26.340 1.00 30.77 206 ALA B CA 1
ATOM 3046 C C . ALA B 1 208 ? 25.037 -3.136 26.174 1.00 31.77 206 ALA B C 1
ATOM 3047 O O . ALA B 1 208 ? 25.397 -3.576 25.081 1.00 31.50 206 ALA B O 1
ATOM 3049 N N . PRO B 1 209 ? 25.820 -3.163 27.267 1.00 32.77 207 PRO B N 1
ATOM 3050 C CA . PRO B 1 209 ? 27.205 -3.655 27.258 1.00 35.62 207 PRO B CA 1
ATOM 3051 C C . PRO B 1 209 ? 27.310 -5.109 26.785 1.00 40.54 207 PRO B C 1
ATOM 3052 O O . PRO B 1 209 ? 28.293 -5.474 26.143 1.00 38.08 207 PRO B O 1
ATOM 3056 N N . GLU B 1 210 ? 26.317 -5.929 27.120 1.00 39.51 208 GLU B N 1
ATOM 3057 C CA . GLU B 1 210 ? 26.295 -7.318 26.676 1.00 44.14 208 GLU B CA 1
ATOM 3058 C C . GLU B 1 210 ? 26.275 -7.369 25.151 1.00 44.47 208 GLU B C 1
ATOM 3059 O O . GLU B 1 210 ? 26.977 -8.169 24.531 1.00 44.70 208 GLU B O 1
ATOM 3065 N N . ALA B 1 211 ? 25.475 -6.492 24.552 1.00 42.38 209 ALA B N 1
ATOM 3066 C CA . ALA B 1 211 ? 25.372 -6.409 23.102 1.00 41.94 209 ALA B CA 1
ATOM 3067 C C . ALA B 1 211 ? 26.716 -6.044 22.480 1.00 46.18 209 ALA B C 1
ATOM 3068 O O . ALA B 1 211 ? 27.009 -6.430 21.348 1.00 43.60 209 ALA B O 1
ATOM 3070 N N . ILE B 1 212 ? 27.530 -5.304 23.233 1.00 47.35 210 ILE B N 1
ATOM 3071 C CA . ILE B 1 212 ? 28.794 -4.766 22.719 1.00 47.10 210 ILE B CA 1
ATOM 3072 C C . ILE B 1 212 ? 29.945 -5.767 22.887 1.00 48.78 210 ILE B C 1
ATOM 3073 O O . ILE B 1 212 ? 30.466 -5.973 23.990 1.00 50.72 210 ILE B O 1
ATOM 3078 N N . LEU C 1 3 ? 51.737 -0.894 20.135 1.00 48.06 1 LEU C N 1
ATOM 3079 C CA . LEU C 1 3 ? 51.125 -0.616 18.833 1.00 44.61 1 LEU C CA 1
ATOM 3080 C C . LEU C 1 3 ? 49.623 -0.849 18.813 1.00 43.10 1 LEU C C 1
ATOM 3081 O O . LEU C 1 3 ? 49.132 -1.939 19.126 1.00 44.02 1 LEU C O 1
ATOM 3086 N N . ILE C 1 4 ? 48.894 0.182 18.421 1.00 42.14 2 ILE C N 1
ATOM 3087 C CA . ILE C 1 4 ? 47.454 0.062 18.287 1.00 42.52 2 ILE C CA 1
ATOM 3088 C C . ILE C 1 4 ? 47.032 0.201 16.830 1.00 40.01 2 ILE C C 1
ATOM 3089 O O . ILE C 1 4 ? 47.292 1.224 16.194 1.00 39.47 2 ILE C O 1
ATOM 3094 N N . LEU C 1 5 ? 46.390 -0.841 16.304 1.00 39.76 3 LEU C N 1
ATOM 3095 C CA . LEU C 1 5 ? 45.869 -0.802 14.945 1.00 36.74 3 LEU C CA 1
ATOM 3096 C C . LEU C 1 5 ? 44.358 -0.706 14.942 1.00 38.34 3 LEU C C 1
ATOM 3097 O O . LEU C 1 5 ? 43.666 -1.612 15.407 1.00 39.37 3 LEU C O 1
ATOM 3102 N N . TYR C 1 6 ? 43.854 0.404 14.423 1.00 34.71 4 TYR C N 1
ATOM 3103 C CA . TYR C 1 6 ? 42.435 0.536 14.177 1.00 35.42 4 TYR C CA 1
ATOM 3104 C C . TYR C 1 6 ? 42.098 -0.309 12.952 1.00 36.46 4 TYR C C 1
ATOM 3105 O O . TYR C 1 6 ? 42.609 -0.086 11.849 1.00 33.52 4 TYR C O 1
ATOM 3114 N N . ASP C 1 7 ? 41.260 -1.313 13.162 1.00 38.35 5 ASP C N 1
ATOM 3115 C CA . ASP C 1 7 ? 41.091 -2.350 12.163 1.00 39.74 5 ASP C CA 1
ATOM 3116 C C . ASP C 1 7 ? 39.634 -2.599 11.811 1.00 41.88 5 ASP C C 1
ATOM 3117 O O . ASP C 1 7 ? 38.727 -2.278 12.577 1.00 43.65 5 ASP C O 1
ATOM 3122 N N . TYR C 1 8 ? 39.428 -3.158 10.626 1.00 41.08 6 TYR C N 1
ATOM 3123 C CA . TYR C 1 8 ? 38.152 -3.737 10.248 1.00 41.11 6 TYR C CA 1
ATOM 3124 C C . TYR C 1 8 ? 38.470 -5.016 9.499 1.00 41.11 6 TYR C C 1
ATOM 3125 O O . TYR C 1 8 ? 39.283 -5.012 8.575 1.00 38.92 6 TYR C O 1
ATOM 3134 N N . PHE C 1 9 ? 37.842 -6.111 9.909 1.00 41.92 7 PHE C N 1
ATOM 3135 C CA . PHE C 1 9 ? 38.265 -7.436 9.467 1.00 40.62 7 PHE C CA 1
ATOM 3136 C C . PHE C 1 9 ? 38.331 -7.592 7.945 1.00 39.31 7 PHE C C 1
ATOM 3137 O O . PHE C 1 9 ? 39.206 -8.295 7.434 1.00 37.10 7 PHE C O 1
ATOM 3145 N N . ARG C 1 10 ? 37.423 -6.949 7.218 1.00 37.07 8 ARG C N 1
ATOM 3146 C CA . ARG C 1 10 ? 37.370 -7.168 5.771 1.00 38.94 8 ARG C CA 1
ATOM 3147 C C . ARG C 1 10 ? 37.949 -6.030 4.912 1.00 37.87 8 ARG C C 1
ATOM 3148 O O . ARG C 1 10 ? 37.925 -6.101 3.689 1.00 34.45 8 ARG C O 1
ATOM 3156 N N . SER C 1 11 ? 38.469 -4.985 5.540 1.00 38.71 9 SER C N 1
ATOM 3157 C CA . SER C 1 11 ? 39.207 -3.973 4.786 1.00 32.79 9 SER C CA 1
ATOM 3158 C C . SER C 1 11 ? 40.441 -4.599 4.165 1.00 31.11 9 SER C C 1
ATOM 3159 O O . SER C 1 11 ? 41.271 -5.186 4.849 1.00 31.87 9 SER C O 1
ATOM 3162 N N . THR C 1 12 ? 40.553 -4.463 2.853 1.00 33.90 10 THR C N 1
ATOM 3163 C CA . THR C 1 12 ? 41.688 -4.986 2.108 1.00 29.69 10 THR C CA 1
ATOM 3164 C C . THR C 1 12 ? 42.982 -4.273 2.513 1.00 28.37 10 THR C C 1
ATOM 3165 O O . THR C 1 12 ? 44.027 -4.900 2.661 1.00 26.41 10 THR C O 1
ATOM 3169 N N . ALA C 1 13 ? 42.900 -2.963 2.700 1.00 26.71 11 ALA C N 1
ATOM 3170 C CA . ALA C 1 13 ? 44.044 -2.196 3.186 1.00 29.22 11 ALA C CA 1
ATOM 3171 C C . ALA C 1 13 ? 44.526 -2.705 4.551 1.00 26.89 11 ALA C C 1
ATOM 3172 O O . ALA C 1 13 ? 45.722 -2.912 4.761 1.00 23.58 11 ALA C O 1
ATOM 3174 N N . CYS C 1 14 ? 43.590 -2.915 5.471 1.00 28.50 12 CYS C N 1
ATOM 3175 C CA . CYS C 1 14 ? 43.923 -3.432 6.796 1.00 27.06 12 CYS C CA 1
ATOM 3176 C C . CYS C 1 14 ? 44.591 -4.805 6.704 1.00 26.85 12 CYS C C 1
ATOM 3177 O O . CYS C 1 14 ? 45.535 -5.097 7.439 1.00 27.06 12 CYS C O 1
ATOM 3180 N N . TYR C 1 15 ? 44.096 -5.642 5.800 1.00 24.69 13 TYR C N 1
ATOM 3181 C CA . TYR C 1 15 ? 44.711 -6.939 5.523 1.00 26.39 13 TYR C CA 1
ATOM 3182 C C . TYR C 1 15 ? 46.213 -6.784 5.243 1.00 25.13 13 TYR C C 1
ATOM 3183 O O . TYR C 1 15 ? 47.037 -7.484 5.826 1.00 25.76 13 TYR C O 1
ATOM 3192 N N . ARG C 1 16 ? 46.560 -5.863 4.346 1.00 27.05 14 ARG C N 1
ATOM 3193 C CA . ARG C 1 16 ? 47.958 -5.559 4.043 1.00 23.87 14 ARG C CA 1
ATOM 3194 C C . ARG C 1 16 ? 48.760 -5.321 5.297 1.00 24.06 14 ARG C C 1
ATOM 3195 O O . ARG C 1 16 ? 49.829 -5.899 5.488 1.00 25.00 14 ARG C O 1
ATOM 3203 N N . VAL C 1 17 ? 48.259 -4.438 6.142 1.00 21.63 15 VAL C N 1
ATOM 3204 C CA . VAL C 1 17 ? 48.991 -4.102 7.336 1.00 23.32 15 VAL C CA 1
ATOM 3205 C C . VAL C 1 17 ? 49.065 -5.316 8.264 1.00 27.62 15 VAL C C 1
ATOM 3206 O O . VAL C 1 17 ? 50.140 -5.660 8.754 1.00 27.01 15 VAL C O 1
ATOM 3210 N N . ARG C 1 18 ? 47.936 -5.988 8.470 1.00 26.24 16 ARG C N 1
ATOM 3211 C CA . ARG C 1 18 ? 47.923 -7.155 9.342 1.00 26.79 16 ARG C CA 1
ATOM 3212 C C . ARG C 1 18 ? 48.993 -8.145 8.919 1.00 24.73 16 ARG C C 1
ATOM 3213 O O . ARG C 1 18 ? 49.717 -8.676 9.745 1.00 24.61 16 ARG C O 1
ATOM 3221 N N . ILE C 1 19 ? 49.119 -8.364 7.619 1.00 25.27 17 ILE C N 1
ATOM 3222 C CA . ILE C 1 19 ? 50.150 -9.267 7.134 1.00 25.47 17 ILE C CA 1
ATOM 3223 C C . ILE C 1 19 ? 51.552 -8.757 7.465 1.00 26.97 17 ILE C C 1
ATOM 3224 O O . ILE C 1 19 ? 52.374 -9.500 7.991 1.00 25.74 17 ILE C O 1
ATOM 3229 N N . ALA C 1 20 ? 51.819 -7.490 7.152 1.00 23.70 18 ALA C N 1
ATOM 3230 C CA . ALA C 1 20 ? 53.134 -6.907 7.381 1.00 24.85 18 ALA C CA 1
ATOM 3231 C C . ALA C 1 20 ? 53.565 -7.060 8.840 1.00 28.79 18 ALA C C 1
ATOM 3232 O O . ALA C 1 20 ? 54.666 -7.534 9.128 1.00 29.30 18 ALA C O 1
ATOM 3234 N N . LEU C 1 21 ? 52.691 -6.646 9.753 1.00 28.65 19 LEU C N 1
ATOM 3235 C CA . LEU C 1 21 ? 52.912 -6.823 11.184 1.00 26.63 19 LEU C CA 1
ATOM 3236 C C . LEU C 1 21 ? 53.319 -8.260 11.512 1.00 32.13 19 LEU C C 1
ATOM 3237 O O . LEU C 1 21 ? 54.281 -8.488 12.240 1.00 32.34 19 LEU C O 1
ATOM 3242 N N . ASN C 1 22 ? 52.590 -9.235 10.976 1.00 32.26 20 ASN C N 1
ATOM 3243 C CA . ASN C 1 22 ? 52.909 -10.633 11.258 1.00 32.67 20 ASN C CA 1
ATOM 3244 C C . ASN C 1 22 ? 54.303 -11.026 10.786 1.00 34.32 20 ASN C C 1
ATOM 3245 O O . ASN C 1 22 ? 55.066 -11.630 11.531 1.00 37.20 20 ASN C O 1
ATOM 3250 N N . LEU C 1 23 ? 54.627 -10.684 9.545 1.00 34.70 21 LEU C N 1
ATOM 3251 C CA . LEU C 1 23 ? 55.924 -11.023 8.971 1.00 34.55 21 LEU C CA 1
ATOM 3252 C C . LEU C 1 23 ? 57.051 -10.430 9.803 1.00 39.02 21 LEU C C 1
ATOM 3253 O O . LEU C 1 23 ? 58.124 -11.019 9.926 1.00 42.59 21 LEU C O 1
ATOM 3258 N N . LYS C 1 24 ? 56.800 -9.258 10.374 1.00 37.94 22 LYS C N 1
ATOM 3259 C CA . LYS C 1 24 ? 57.788 -8.599 11.218 1.00 39.95 22 LYS C CA 1
ATOM 3260 C C . LYS C 1 24 ? 57.640 -9.003 12.689 1.00 40.21 22 LYS C C 1
ATOM 3261 O O . LYS C 1 24 ? 58.387 -8.531 13.542 1.00 43.41 22 LYS C O 1
ATOM 3267 N N . LYS C 1 25 ? 56.683 -9.878 12.982 1.00 39.16 23 LYS C N 1
ATOM 3268 C CA . LYS C 1 25 ? 56.518 -10.390 14.343 1.00 43.74 23 LYS C CA 1
ATOM 3269 C C . LYS C 1 25 ? 56.345 -9.261 15.353 1.00 44.19 23 LYS C C 1
ATOM 3270 O O . LYS C 1 25 ? 56.588 -9.428 16.551 1.00 41.46 23 LYS C O 1
ATOM 3276 N N . ILE C 1 26 ? 55.938 -8.099 14.866 1.00 44.08 24 ILE C N 1
ATOM 3277 C CA . ILE C 1 26 ? 55.751 -6.960 15.745 1.00 42.29 24 ILE C CA 1
ATOM 3278 C C . ILE C 1 26 ? 54.518 -7.182 16.591 1.00 41.09 24 ILE C C 1
ATOM 3279 O O . ILE C 1 26 ? 53.459 -7.517 16.072 1.00 41.33 24 ILE C O 1
ATOM 3284 N N . ALA C 1 27 ? 54.651 -6.993 17.895 1.00 42.73 25 ALA C N 1
ATOM 3285 C CA . ALA C 1 27 ? 53.499 -7.071 18.779 1.00 42.88 25 ALA C CA 1
ATOM 3286 C C . ALA C 1 27 ? 52.603 -5.862 18.568 1.00 42.19 25 ALA C C 1
ATOM 3287 O O . ALA C 1 27 ? 53.089 -4.735 18.461 1.00 43.34 25 ALA C O 1
ATOM 3289 N N . TYR C 1 28 ? 51.297 -6.102 18.512 1.00 44.50 26 TYR C N 1
ATOM 3290 C CA . TYR C 1 28 ? 50.311 -5.029 18.375 1.00 46.01 26 TYR C CA 1
ATOM 3291 C C . TYR C 1 28 ? 48.954 -5.409 18.958 1.00 44.86 26 TYR C C 1
ATOM 3292 O O . TYR C 1 28 ? 48.645 -6.594 19.131 1.00 42.59 26 TYR C O 1
ATOM 3301 N N . GLU C 1 29 ? 48.150 -4.393 19.258 1.00 43.25 27 GLU C N 1
ATOM 3302 C CA . GLU C 1 29 ? 46.804 -4.611 19.765 1.00 44.89 27 GLU C CA 1
ATOM 3303 C C . GLU C 1 29 ? 45.780 -4.064 18.750 1.00 45.07 27 GLU C C 1
ATOM 3304 O O . GLU C 1 29 ? 45.995 -3.026 18.112 1.00 42.06 27 GLU C O 1
ATOM 3310 N N . LYS C 1 30 ? 44.679 -4.787 18.587 1.00 44.06 28 LYS C N 1
ATOM 3311 C CA . LYS C 1 30 ? 43.764 -4.552 17.480 1.00 41.20 28 LYS C CA 1
ATOM 3312 C C . LYS C 1 30 ? 42.419 -4.022 17.943 1.00 41.93 28 LYS C C 1
ATOM 3313 O O . LYS C 1 30 ? 41.653 -4.739 18.583 1.00 48.25 28 LYS C O 1
ATOM 3319 N N . ILE C 1 31 ? 42.134 -2.768 17.611 1.00 39.62 29 ILE C N 1
ATOM 3320 C CA . ILE C 1 31 ? 40.840 -2.170 17.900 1.00 39.99 29 ILE C CA 1
ATOM 3321 C C . ILE C 1 31 ? 39.946 -2.234 16.659 1.00 42.85 29 ILE C C 1
ATOM 3322 O O . ILE C 1 31 ? 40.342 -1.781 15.586 1.00 41.15 29 ILE C O 1
ATOM 3327 N N . GLU C 1 32 ? 38.748 -2.797 16.791 1.00 40.64 30 GLU C N 1
ATOM 3328 C CA . GLU C 1 32 ? 37.829 -2.828 15.658 1.00 43.37 30 GLU C CA 1
ATOM 3329 C C . GLU C 1 32 ? 37.013 -1.544 15.548 1.00 43.64 30 GLU C C 1
ATOM 3330 O O . GLU C 1 32 ? 36.730 -0.881 16.547 1.00 43.73 30 GLU C O 1
ATOM 3336 N N . VAL C 1 33 ? 36.662 -1.191 14.316 1.00 40.70 31 VAL C N 1
ATOM 3337 C CA . VAL C 1 33 ? 35.885 0.003 14.037 1.00 41.20 31 VAL C CA 1
ATOM 3338 C C . VAL C 1 33 ? 34.651 -0.412 13.266 1.00 43.97 31 VAL C C 1
ATOM 3339 O O . VAL C 1 33 ? 34.760 -1.071 12.236 1.00 48.65 31 VAL C O 1
ATOM 3343 N N . HIS C 1 34 ? 33.479 -0.037 13.770 1.00 45.79 32 HIS C N 1
ATOM 3344 C CA . HIS C 1 34 ? 32.209 -0.500 13.211 1.00 48.49 32 HIS C CA 1
ATOM 3345 C C . HIS C 1 34 ? 31.303 0.685 12.936 1.00 46.24 32 HIS C C 1
ATOM 3346 O O . HIS C 1 34 ? 31.189 1.589 13.764 1.00 45.09 32 HIS C O 1
ATOM 3353 N N . LEU C 1 35 ? 30.650 0.684 11.783 1.00 43.52 33 LEU C N 1
ATOM 3354 C CA . LEU C 1 35 ? 29.623 1.678 11.538 1.00 45.34 33 LEU C CA 1
ATOM 3355 C C . LEU C 1 35 ? 28.353 1.201 12.248 1.00 44.48 33 LEU C C 1
ATOM 3356 O O . LEU C 1 35 ? 28.086 -0.002 12.297 1.00 44.68 33 LEU C O 1
ATOM 3361 N N . VAL C 1 36 ? 27.597 2.132 12.832 1.00 44.43 34 VAL C N 1
ATOM 3362 C CA . VAL C 1 36 ? 26.368 1.789 13.550 1.00 40.37 34 VAL C CA 1
ATOM 3363 C C . VAL C 1 36 ? 25.153 2.500 12.954 1.00 39.67 34 VAL C C 1
ATOM 3364 O O . VAL C 1 36 ? 25.186 3.705 12.699 1.00 41.07 34 VAL C O 1
ATOM 3368 N N . ASN C 1 37 ? 24.092 1.727 12.729 1.00 43.88 35 ASN C N 1
ATOM 3369 C CA . ASN C 1 37 ? 22.854 2.220 12.124 1.00 46.28 35 ASN C CA 1
ATOM 3370 C C . ASN C 1 37 ? 23.068 2.872 10.757 1.00 44.62 35 ASN C C 1
ATOM 3371 O O . ASN C 1 37 ? 23.468 2.216 9.792 1.00 49.03 35 ASN C O 1
ATOM 3376 N N . LEU C 1 55 ? 38.671 5.370 7.599 1.00 37.70 53 LEU C N 1
ATOM 3377 C CA . LEU C 1 55 ? 39.326 5.610 8.883 1.00 38.88 53 LEU C CA 1
ATOM 3378 C C . LEU C 1 55 ? 40.259 4.463 9.296 1.00 37.56 53 LEU C C 1
ATOM 3379 O O . LEU C 1 55 ? 40.991 4.570 10.284 1.00 37.36 53 LEU C O 1
ATOM 3381 N N . VAL C 1 56 ? 40.228 3.373 8.535 1.00 33.07 54 VAL C N 1
ATOM 3382 C CA . VAL C 1 56 ? 41.099 2.225 8.782 1.00 32.01 54 VAL C CA 1
ATOM 3383 C C . VAL C 1 56 ? 41.731 1.814 7.458 1.00 32.37 54 VAL C C 1
ATOM 3384 O O . VAL C 1 56 ? 41.112 1.973 6.418 1.00 32.86 54 VAL C O 1
ATOM 3388 N N . PRO C 1 57 ? 42.950 1.256 7.494 1.00 29.18 55 PRO C N 1
ATOM 3389 C CA . PRO C 1 57 ? 43.738 0.977 8.698 1.00 29.94 55 PRO C CA 1
ATOM 3390 C C . PRO C 1 57 ? 44.350 2.244 9.306 1.00 31.75 55 PRO C C 1
ATOM 3391 O O . PRO C 1 57 ? 44.790 3.116 8.563 1.00 28.79 55 PRO C O 1
ATOM 3395 N N . SER C 1 58 ? 44.371 2.332 10.635 1.00 29.67 56 SER C N 1
ATOM 3396 C CA . SER C 1 58 ? 45.107 3.386 11.316 1.00 33.83 56 SER C CA 1
ATOM 3397 C C . SER C 1 58 ? 46.017 2.813 12.383 1.00 35.17 56 SER C C 1
ATOM 3398 O O . SER C 1 58 ? 45.638 1.902 13.128 1.00 35.51 56 SER C O 1
ATOM 3401 N N . LEU C 1 59 ? 47.226 3.351 12.453 1.00 32.06 57 LEU C N 1
ATOM 3402 C CA . LEU C 1 59 ? 48.169 2.950 13.486 1.00 36.69 57 LEU C CA 1
ATOM 3403 C C . LEU C 1 59 ? 48.222 4.012 14.564 1.00 36.75 57 LEU C C 1
ATOM 3404 O O . LEU C 1 59 ? 48.476 5.187 14.277 1.00 39.24 57 LEU C O 1
ATOM 3409 N N . ASP C 1 60 ? 47.960 3.608 15.802 1.00 41.69 58 ASP C N 1
ATOM 3410 C CA . ASP C 1 60 ? 48.119 4.516 16.934 1.00 42.68 58 ASP C CA 1
ATOM 3411 C C . ASP C 1 60 ? 49.498 4.328 17.550 1.00 42.00 58 ASP C C 1
ATOM 3412 O O . ASP C 1 60 ? 49.861 3.226 17.970 1.00 40.21 58 ASP C O 1
ATOM 3417 N N . ILE C 1 61 ? 50.272 5.408 17.557 1.00 43.36 59 ILE C N 1
ATOM 3418 C CA . ILE C 1 61 ? 51.603 5.401 18.138 1.00 48.97 59 ILE C CA 1
ATOM 3419 C C . ILE C 1 61 ? 51.649 6.460 19.214 1.00 48.58 59 ILE C C 1
ATOM 3420 O O . ILE C 1 61 ? 51.760 7.651 18.918 1.00 44.65 59 ILE C O 1
ATOM 3425 N N . ASN C 1 62 ? 51.543 6.019 20.463 1.00 50.71 60 ASN C N 1
ATOM 3426 C CA . ASN C 1 62 ? 51.547 6.936 21.588 1.00 48.14 60 ASN C CA 1
ATOM 3427 C C . ASN C 1 62 ? 50.638 8.126 21.302 1.00 47.13 60 ASN C C 1
ATOM 3428 O O . ASN C 1 62 ? 51.029 9.279 21.477 1.00 50.23 60 ASN C O 1
ATOM 3433 N N . GLY C 1 63 ? 49.423 7.835 20.845 1.00 45.75 61 GLY C N 1
ATOM 3434 C CA . GLY C 1 63 ? 48.427 8.869 20.611 1.00 47.02 61 GLY C CA 1
ATOM 3435 C C . GLY C 1 63 ? 48.711 9.774 19.426 1.00 45.54 61 GLY C C 1
ATOM 3436 O O . GLY C 1 63 ? 48.103 10.833 19.280 1.00 42.55 61 GLY C O 1
ATOM 3437 N N . GLN C 1 64 ? 49.658 9.372 18.589 1.00 46.51 62 GLN C N 1
ATOM 3438 C CA . GLN C 1 64 ? 49.832 10.023 17.301 1.00 46.77 62 GLN C CA 1
ATOM 3439 C C . GLN C 1 64 ? 49.301 9.078 16.236 1.00 43.18 62 GLN C C 1
ATOM 3440 O O . GLN C 1 64 ? 49.832 7.984 16.051 1.00 44.73 62 GLN C O 1
ATOM 3446 N N . ILE C 1 65 ? 48.261 9.493 15.527 1.00 40.86 63 ILE C N 1
ATOM 3447 C CA . ILE C 1 65 ? 47.647 8.615 14.539 1.00 39.03 63 ILE C CA 1
ATOM 3448 C C . ILE C 1 65 ? 48.262 8.746 13.150 1.00 35.47 63 ILE C C 1
ATOM 3449 O O . ILE C 1 65 ? 48.405 9.845 12.623 1.00 36.53 63 ILE C O 1
ATOM 3454 N N . LEU C 1 66 ? 48.641 7.605 12.581 1.00 33.84 64 LEU C N 1
ATOM 3455 C CA . LEU C 1 66 ? 49.199 7.535 11.236 1.00 30.63 64 LEU C CA 1
ATOM 3456 C C . LEU C 1 66 ? 48.296 6.669 10.348 1.00 30.98 64 LEU C C 1
ATOM 3457 O O . LEU C 1 66 ? 47.984 5.533 10.710 1.00 29.89 64 LEU C O 1
ATOM 3462 N N . SER C 1 67 ? 47.872 7.203 9.200 1.00 26.00 65 SER C N 1
ATOM 3463 C CA . SER C 1 67 ? 46.996 6.453 8.291 1.00 28.37 65 SER C CA 1
ATOM 3464 C C . SER C 1 67 ? 47.643 6.184 6.946 1.00 27.85 65 SER C C 1
ATOM 3465 O O . SER C 1 67 ? 48.768 6.638 6.688 1.00 23.72 65 SER C O 1
ATOM 3468 N N . GLN C 1 68 ? 46.931 5.429 6.105 1.00 24.23 66 GLN C N 1
ATOM 3469 C CA . GLN C 1 68 ? 47.401 5.112 4.765 1.00 23.50 66 GLN C CA 1
ATOM 3470 C C . GLN C 1 68 ? 48.261 3.846 4.801 1.00 26.36 66 GLN C C 1
ATOM 3471 O O . GLN C 1 68 ? 49.387 3.859 5.302 1.00 25.53 66 GLN C O 1
ATOM 3477 N N . SER C 1 69 ? 47.723 2.751 4.264 1.00 25.86 67 SER C N 1
ATOM 3478 C CA . SER C 1 69 ? 48.340 1.429 4.423 1.00 25.42 67 SER C CA 1
ATOM 3479 C C . SER C 1 69 ? 49.810 1.337 3.975 1.00 27.05 67 SER C C 1
ATOM 3480 O O . SER C 1 69 ? 50.593 0.630 4.602 1.00 24.92 67 SER C O 1
ATOM 3491 N N . ALA C 1 71 ? 52.033 3.908 3.859 1.00 25.86 69 ALA C N 1
ATOM 3492 C CA . ALA C 1 71 ? 52.843 4.758 4.730 1.00 27.11 69 ALA C CA 1
ATOM 3493 C C . ALA C 1 71 ? 53.082 4.039 6.045 1.00 28.26 69 ALA C C 1
ATOM 3494 O O . ALA C 1 71 ? 54.203 4.010 6.569 1.00 26.88 69 ALA C O 1
ATOM 3496 N N . ILE C 1 72 ? 51.999 3.481 6.573 1.00 24.41 70 ILE C N 1
ATOM 3497 C CA . ILE C 1 72 ? 52.041 2.630 7.744 1.00 24.68 70 ILE C CA 1
ATOM 3498 C C . ILE C 1 72 ? 53.102 1.553 7.574 1.00 26.07 70 ILE C C 1
ATOM 3499 O O . ILE C 1 72 ? 53.945 1.348 8.445 1.00 27.41 70 ILE C O 1
ATOM 3504 N N . ILE C 1 73 ? 53.081 0.879 6.435 1.00 24.63 71 ILE C N 1
ATOM 3505 C CA . ILE C 1 73 ? 54.059 -0.166 6.195 1.00 25.40 71 ILE C CA 1
ATOM 3506 C C . ILE C 1 73 ? 55.501 0.354 6.094 1.00 29.39 71 ILE C C 1
ATOM 3507 O O . ILE C 1 73 ? 56.427 -0.278 6.594 1.00 30.68 71 ILE C O 1
ATOM 3512 N N . ASP C 1 74 ? 55.704 1.495 5.446 1.00 29.01 72 ASP C N 1
ATOM 3513 C CA . ASP C 1 74 ? 57.045 2.048 5.381 1.00 30.59 72 ASP C CA 1
ATOM 3514 C C . ASP C 1 74 ? 57.502 2.344 6.807 1.00 32.10 72 ASP C C 1
ATOM 3515 O O . ASP C 1 74 ? 58.635 2.057 7.191 1.00 34.82 72 ASP C O 1
ATOM 3520 N N . TYR C 1 75 ? 56.605 2.920 7.591 1.00 28.33 73 TYR C N 1
ATOM 3521 C CA . TYR C 1 75 ? 56.889 3.194 8.983 1.00 29.27 73 TYR C CA 1
ATOM 3522 C C . TYR C 1 75 ? 57.408 1.941 9.683 1.00 32.32 73 TYR C C 1
ATOM 3523 O O . TYR C 1 75 ? 58.444 1.982 10.333 1.00 35.54 73 TYR C O 1
ATOM 3532 N N . LEU C 1 76 ? 56.694 0.829 9.538 1.00 29.72 74 LEU C N 1
ATOM 3533 C CA . LEU C 1 76 ? 57.123 -0.445 10.109 1.00 32.02 74 LEU C CA 1
ATOM 3534 C C . LEU C 1 76 ? 58.501 -0.887 9.623 1.00 32.39 74 LEU C C 1
ATOM 3535 O O . LEU C 1 76 ? 59.267 -1.472 10.382 1.00 34.96 74 LEU C O 1
ATOM 3540 N N . GLU C 1 77 ? 58.811 -0.642 8.356 1.00 33.22 75 GLU C N 1
ATOM 3541 C CA . GLU C 1 77 ? 60.097 -1.065 7.806 1.00 34.09 75 GLU C CA 1
ATOM 3542 C C . GLU C 1 77 ? 61.228 -0.238 8.409 1.00 38.48 75 GLU C C 1
ATOM 3543 O O . GLU C 1 77 ? 62.375 -0.676 8.481 1.00 39.98 75 GLU C O 1
ATOM 3549 N N . GLU C 1 78 ? 60.886 0.965 8.846 1.00 36.40 76 GLU C N 1
ATOM 3550 C CA . GLU C 1 78 ? 61.864 1.914 9.360 1.00 40.73 76 GLU C CA 1
ATOM 3551 C C . GLU C 1 78 ? 62.077 1.693 10.859 1.00 41.44 76 GLU C C 1
ATOM 3552 O O . GLU C 1 78 ? 63.200 1.682 11.344 1.00 43.80 76 GLU C O 1
ATOM 3558 N N . ILE C 1 79 ? 60.984 1.483 11.577 1.00 40.63 77 ILE C N 1
ATOM 3559 C CA . ILE C 1 79 ? 61.022 1.312 13.016 1.00 37.34 77 ILE C CA 1
ATOM 3560 C C . ILE C 1 79 ? 61.465 -0.108 13.371 1.00 37.75 77 ILE C C 1
ATOM 3561 O O . ILE C 1 79 ? 61.912 -0.365 14.477 1.00 33.95 77 ILE C O 1
ATOM 3566 N N . HIS C 1 80 ? 61.349 -1.031 12.423 1.00 39.13 78 HIS C N 1
ATOM 3567 C CA . HIS C 1 80 ? 61.705 -2.417 12.685 1.00 38.92 78 HIS C CA 1
ATOM 3568 C C . HIS C 1 80 ? 62.229 -3.066 11.413 1.00 40.15 78 HIS C C 1
ATOM 3569 O O . HIS C 1 80 ? 61.503 -3.808 10.751 1.00 38.38 78 HIS C O 1
ATOM 3576 N N . PRO C 1 81 ? 63.498 -2.783 11.068 1.00 40.15 79 PRO C N 1
ATOM 3577 C CA . PRO C 1 81 ? 64.156 -3.185 9.814 1.00 39.51 79 PRO C CA 1
ATOM 3578 C C . PRO C 1 81 ? 64.419 -4.678 9.757 1.00 39.84 79 PRO C C 1
ATOM 3579 O O . PRO C 1 81 ? 64.710 -5.219 8.689 1.00 33.71 79 PRO C O 1
ATOM 3583 N N . GLU C 1 82 ? 64.341 -5.328 10.912 1.00 42.07 80 GLU C N 1
ATOM 3584 C CA . GLU C 1 82 ? 64.394 -6.776 10.966 1.00 44.41 80 GLU C CA 1
ATOM 3585 C C . GLU C 1 82 ? 63.284 -7.325 10.074 1.00 40.46 80 GLU C C 1
ATOM 3586 O O . GLU C 1 82 ? 62.184 -6.784 10.055 1.00 37.38 80 GLU C O 1
ATOM 3600 N N . PRO C 1 84 ? 63.280 -7.640 6.515 1.00 36.82 82 PRO C N 1
ATOM 3601 C CA . PRO C 1 84 ? 63.069 -6.682 5.428 1.00 35.22 82 PRO C CA 1
ATOM 3602 C C . PRO C 1 84 ? 61.975 -7.152 4.460 1.00 35.12 82 PRO C C 1
ATOM 3603 O O . PRO C 1 84 ? 61.951 -8.325 4.086 1.00 36.28 82 PRO C O 1
ATOM 3607 N N . LEU C 1 85 ? 61.077 -6.254 4.072 1.00 32.45 83 LEU C N 1
ATOM 3608 C CA . LEU C 1 85 ? 60.049 -6.583 3.088 1.00 35.08 83 LEU C CA 1
ATOM 3609 C C . LEU C 1 85 ? 60.538 -6.282 1.676 1.00 33.06 83 LEU C C 1
ATOM 3610 O O . LEU C 1 85 ? 59.868 -6.599 0.702 1.00 28.40 83 LEU C O 1
ATOM 3615 N N . LEU C 1 86 ? 61.711 -5.667 1.582 1.00 30.92 84 LEU C N 1
ATOM 3616 C CA . LEU C 1 86 ? 62.266 -5.274 0.301 1.00 32.80 84 LEU C CA 1
ATOM 3617 C C . LEU C 1 86 ? 63.721 -5.687 0.163 1.00 36.01 84 LEU C C 1
ATOM 3618 O O . LEU C 1 86 ? 64.453 -5.764 1.150 1.00 38.21 84 LEU C O 1
ATOM 3623 N N . PRO C 1 87 ? 64.151 -5.951 -1.075 1.00 38.64 85 PRO C N 1
ATOM 3624 C CA . PRO C 1 87 ? 65.559 -6.272 -1.321 1.00 38.68 85 PRO C CA 1
ATOM 3625 C C . PRO C 1 87 ? 66.403 -5.074 -0.945 1.00 38.73 85 PRO C C 1
ATOM 3626 O O . PRO C 1 87 ? 65.860 -3.971 -0.871 1.00 38.41 85 PRO C O 1
ATOM 3630 N N . LYS C 1 88 ? 67.694 -5.282 -0.703 1.00 42.53 86 LYS C N 1
ATOM 3631 C CA . LYS C 1 88 ? 68.600 -4.181 -0.355 1.00 44.38 86 LYS C CA 1
ATOM 3632 C C . LYS C 1 88 ? 68.900 -3.289 -1.560 1.00 40.49 86 LYS C C 1
ATOM 3633 O O . LYS C 1 88 ? 68.919 -2.061 -1.454 1.00 44.06 86 LYS C O 1
ATOM 3639 N N . ASP C 1 89 ? 69.131 -3.925 -2.703 1.00 39.56 87 ASP C N 1
ATOM 3640 C CA . ASP C 1 89 ? 69.469 -3.231 -3.936 1.00 37.10 87 ASP C CA 1
ATOM 3641 C C . ASP C 1 89 ? 68.442 -2.166 -4.316 1.00 38.34 87 ASP C C 1
ATOM 3642 O O . ASP C 1 89 ? 67.249 -2.450 -4.446 1.00 39.88 87 ASP C O 1
ATOM 3647 N N . PRO C 1 90 ? 68.912 -0.930 -4.507 1.00 36.24 88 PRO C N 1
ATOM 3648 C CA . PRO C 1 90 ? 68.065 0.203 -4.895 1.00 35.23 88 PRO C CA 1
ATOM 3649 C C . PRO C 1 90 ? 67.110 -0.077 -6.076 1.00 33.76 88 PRO C C 1
ATOM 3650 O O . PRO C 1 90 ? 65.914 0.167 -5.952 1.00 28.22 88 PRO C O 1
ATOM 3654 N N . PHE C 1 91 ? 67.621 -0.569 -7.197 1.00 33.69 89 PHE C N 1
ATOM 3655 C CA . PHE C 1 91 ? 66.764 -0.771 -8.354 1.00 33.46 89 PHE C CA 1
ATOM 3656 C C . PHE C 1 91 ? 65.692 -1.830 -8.096 1.00 32.99 89 PHE C C 1
ATOM 3657 O O . PHE C 1 91 ? 64.510 -1.609 -8.347 1.00 28.45 89 PHE C O 1
ATOM 3673 N N .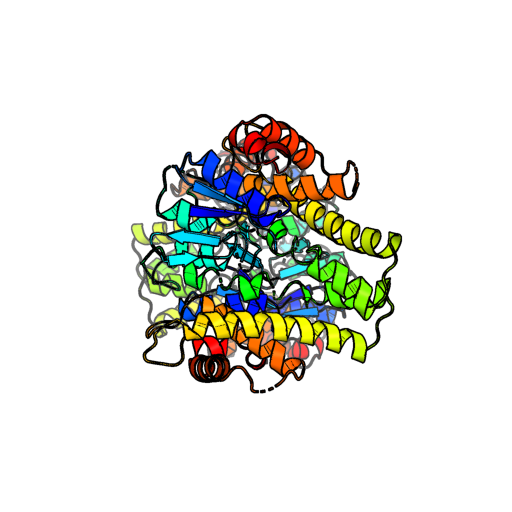 LYS C 1 93 ? 64.649 -3.008 -5.217 1.00 32.56 91 LYS C N 1
ATOM 3674 C CA . LYS C 1 93 ? 63.765 -2.506 -4.181 1.00 32.41 91 LYS C CA 1
ATOM 3675 C C . LYS C 1 93 ? 62.679 -1.633 -4.806 1.00 31.03 91 LYS C C 1
ATOM 3676 O O . LYS C 1 93 ? 61.486 -1.808 -4.524 1.00 27.61 91 LYS C O 1
ATOM 3682 N N . ALA C 1 94 ? 63.093 -0.720 -5.683 1.00 27.63 92 ALA C N 1
ATOM 3683 C CA . ALA C 1 94 ? 62.151 0.179 -6.338 1.00 29.03 92 ALA C CA 1
ATOM 3684 C C . ALA C 1 94 ? 61.212 -0.570 -7.301 1.00 26.43 92 ALA C C 1
ATOM 3685 O O . ALA C 1 94 ? 60.022 -0.280 -7.375 1.00 24.95 92 ALA C O 1
ATOM 3687 N N . THR C 1 95 ? 61.762 -1.529 -8.037 1.00 28.72 93 THR C N 1
ATOM 3688 C CA . THR C 1 95 ? 60.975 -2.361 -8.953 1.00 31.41 93 THR C CA 1
ATOM 3689 C C . THR C 1 95 ? 59.844 -3.082 -8.214 1.00 28.92 93 THR C C 1
ATOM 3690 O O . THR C 1 95 ? 58.681 -3.067 -8.635 1.00 24.15 93 THR C O 1
ATOM 3694 N N . LEU C 1 96 ? 60.196 -3.707 -7.100 1.00 27.83 94 LEU C N 1
ATOM 3695 C CA . LEU C 1 96 ? 59.205 -4.382 -6.278 1.00 26.43 94 LEU C CA 1
ATOM 3696 C C . LEU C 1 96 ? 58.193 -3.389 -5.713 1.00 26.60 94 LEU C C 1
ATOM 3697 O O . LEU C 1 96 ? 57.009 -3.688 -5.617 1.00 28.35 94 LEU C O 1
ATOM 3702 N N . LYS C 1 97 ? 58.654 -2.202 -5.344 1.00 25.23 95 LYS C N 1
ATOM 3703 C CA . LYS C 1 97 ? 57.753 -1.200 -4.800 1.00 26.34 95 LYS C CA 1
ATOM 3704 C C . LYS C 1 97 ? 56.760 -0.744 -5.870 1.00 26.73 95 LYS C C 1
ATOM 3705 O O . LYS C 1 97 ? 55.585 -0.505 -5.582 1.00 26.33 95 LYS C O 1
ATOM 3711 N N . SER C 1 98 ? 57.228 -0.632 -7.108 1.00 25.29 96 SER C N 1
ATOM 3712 C CA . SER C 1 98 ? 56.361 -0.180 -8.181 1.00 24.04 96 SER C CA 1
ATOM 3713 C C . SER C 1 98 ? 55.253 -1.201 -8.433 1.00 26.40 96 SER C C 1
ATOM 3714 O O . SER C 1 98 ? 54.132 -0.843 -8.780 1.00 26.33 96 SER C O 1
ATOM 3725 N N . ALA C 1 100 ? 53.886 -3.320 -6.147 1.00 22.48 98 ALA C N 1
ATOM 3726 C CA . ALA C 1 100 ? 52.933 -3.109 -5.087 1.00 24.52 98 ALA C CA 1
ATOM 3727 C C . ALA C 1 100 ? 52.077 -1.884 -5.377 1.00 27.62 98 ALA C C 1
ATOM 3728 O O . ALA C 1 100 ? 50.918 -1.826 -4.980 1.00 27.41 98 ALA C O 1
ATOM 3730 N N . LEU C 1 101 ? 52.644 -0.894 -6.063 1.00 28.24 99 LEU C N 1
ATOM 3731 C CA . LEU C 1 101 ? 51.901 0.346 -6.305 1.00 28.58 99 LEU C CA 1
ATOM 3732 C C . LEU C 1 101 ? 50.825 0.132 -7.372 1.00 25.52 99 LEU C C 1
ATOM 3733 O O . LEU C 1 101 ? 49.776 0.758 -7.329 1.00 25.23 99 LEU C O 1
ATOM 3738 N N . ILE C 1 102 ? 51.089 -0.766 -8.314 1.00 25.09 100 ILE C N 1
ATOM 3739 C CA . ILE C 1 102 ? 50.056 -1.240 -9.239 1.00 29.59 100 ILE C CA 1
ATOM 3740 C C . ILE C 1 102 ? 48.783 -1.699 -8.511 1.00 27.85 100 ILE C C 1
ATOM 3741 O O . ILE C 1 102 ? 47.674 -1.364 -8.909 1.00 25.55 100 ILE C O 1
ATOM 3746 N N . VAL C 1 103 ? 48.949 -2.463 -7.439 1.00 26.88 101 VAL C N 1
ATOM 3747 C CA . VAL C 1 103 ? 47.801 -2.863 -6.641 1.00 28.56 101 VAL C CA 1
ATOM 3748 C C . VAL C 1 103 ? 47.277 -1.692 -5.841 1.00 26.14 101 VAL C C 1
ATOM 3749 O O . VAL C 1 103 ? 46.111 -1.334 -5.942 1.00 27.87 101 VAL C O 1
ATOM 3753 N N . ALA C 1 104 ? 48.154 -1.110 -5.039 1.00 24.57 102 ALA C N 1
ATOM 3754 C CA . ALA C 1 104 ? 47.779 -0.062 -4.095 1.00 27.96 102 ALA C CA 1
ATOM 3755 C C . ALA C 1 104 ? 47.389 1.256 -4.748 1.00 26.73 102 ALA C C 1
ATOM 3756 O O . ALA C 1 104 ? 46.658 2.034 -4.166 1.00 31.71 102 ALA C O 1
ATOM 3758 N N . CYS C 1 105 ? 47.875 1.527 -5.948 1.00 24.36 103 CYS C N 1
ATOM 3759 C CA . CYS C 1 105 ? 47.444 2.744 -6.625 1.00 29.24 103 CYS C CA 1
ATOM 3760 C C . CYS C 1 105 ? 46.587 2.525 -7.865 1.00 28.24 103 CYS C C 1
ATOM 3761 O O . CYS C 1 105 ? 45.652 3.277 -8.097 1.00 32.92 103 CYS C O 1
ATOM 3764 N N . ASP C 1 106 ? 46.883 1.494 -8.646 1.00 26.85 104 ASP C N 1
ATOM 3765 C CA . ASP C 1 106 ? 46.239 1.338 -9.953 1.00 31.71 104 ASP C CA 1
ATOM 3766 C C . ASP C 1 106 ? 45.016 0.400 -9.982 1.00 31.85 104 ASP C C 1
ATOM 3767 O O . ASP C 1 106 ? 44.307 0.321 -10.992 1.00 29.56 104 ASP C O 1
ATOM 3780 N N . HIS C 1 108 ? 43.287 -0.960 -6.407 1.00 24.84 106 HIS C N 1
ATOM 3781 C CA . HIS C 1 108 ? 42.456 -0.789 -5.227 1.00 26.98 106 HIS C CA 1
ATOM 3782 C C . HIS C 1 108 ? 41.654 0.507 -5.211 1.00 27.08 106 HIS C C 1
ATOM 3783 O O . HIS C 1 108 ? 40.463 0.492 -4.941 1.00 28.52 106 HIS C O 1
ATOM 3790 N N . PRO C 1 109 ? 42.300 1.648 -5.478 1.00 29.02 107 PRO C N 1
ATOM 3791 C CA . PRO C 1 109 ? 41.449 2.841 -5.346 1.00 29.16 107 PRO C CA 1
ATOM 3792 C C . PRO C 1 109 ? 40.273 2.870 -6.345 1.00 27.86 107 PRO C C 1
ATOM 3793 O O . PRO C 1 109 ? 39.268 3.517 -6.060 1.00 27.36 107 PRO C O 1
ATOM 3797 N N . LEU C 1 110 ? 40.390 2.188 -7.485 1.00 26.37 108 LEU C N 1
ATOM 3798 C CA . LEU C 1 110 ? 39.325 2.220 -8.498 1.00 27.65 108 LEU C CA 1
ATOM 3799 C C . LEU C 1 110 ? 38.092 1.443 -8.055 1.00 27.03 108 LEU C C 1
ATOM 3800 O O . LEU C 1 110 ? 36.974 1.801 -8.396 1.00 29.15 108 LEU C O 1
ATOM 3805 N N . ASN C 1 111 ? 38.302 0.394 -7.276 1.00 24.46 109 ASN C N 1
ATOM 3806 C CA . ASN C 1 111 ? 37.217 -0.487 -6.869 1.00 27.78 109 ASN C CA 1
ATOM 3807 C C . ASN C 1 111 ? 36.771 -0.239 -5.439 1.00 30.04 109 ASN C C 1
ATOM 3808 O O . ASN C 1 111 ? 36.007 -1.011 -4.870 1.00 30.96 109 ASN C O 1
ATOM 3813 N N . ASN C 1 112 ? 37.264 0.841 -4.858 1.00 29.25 110 ASN C N 1
ATOM 3814 C CA . ASN C 1 112 ? 36.923 1.176 -3.489 1.00 32.64 110 ASN C CA 1
ATOM 3815 C C . ASN C 1 112 ? 35.428 1.443 -3.341 1.00 32.06 110 ASN C C 1
ATOM 3816 O O . ASN C 1 112 ? 34.786 1.959 -4.257 1.00 32.51 110 ASN C O 1
ATOM 3821 N N . LEU C 1 113 ? 34.888 1.112 -2.176 1.00 32.56 111 LEU C N 1
ATOM 3822 C CA . LEU C 1 113 ? 33.459 1.232 -1.925 1.00 31.50 111 LEU C CA 1
ATOM 3823 C C . LEU C 1 113 ? 32.895 2.597 -2.283 1.00 33.17 111 LEU C C 1
ATOM 3824 O O . LEU C 1 113 ? 31.799 2.693 -2.827 1.00 35.84 111 LEU C O 1
ATOM 3829 N N . ARG C 1 114 ? 33.638 3.657 -1.979 1.00 33.37 112 ARG C N 1
ATOM 3830 C CA . ARG C 1 114 ? 33.157 5.011 -2.238 1.00 31.75 112 ARG C CA 1
ATOM 3831 C C . ARG C 1 114 ? 33.073 5.311 -3.737 1.00 29.55 112 ARG C C 1
ATOM 3832 O O . ARG C 1 114 ? 32.280 6.131 -4.179 1.00 29.26 112 ARG C O 1
ATOM 3840 N N . VAL C 1 115 ? 33.907 4.646 -4.516 1.00 28.73 113 VAL C N 1
ATOM 3841 C CA . VAL C 1 115 ? 33.924 4.863 -5.951 1.00 31.63 113 VAL C CA 1
ATOM 3842 C C . VAL C 1 115 ? 32.742 4.129 -6.592 1.00 31.03 113 VAL C C 1
ATOM 3843 O O . VAL C 1 115 ? 32.085 4.642 -7.501 1.00 30.96 113 VAL C O 1
ATOM 3847 N N . LEU C 1 116 ? 32.463 2.935 -6.086 1.00 28.89 114 LEU C N 1
ATOM 3848 C CA . LEU C 1 116 ? 31.310 2.167 -6.529 1.00 32.68 114 LEU C CA 1
ATOM 3849 C C . LEU C 1 116 ? 30.017 2.945 -6.288 1.00 31.98 114 LEU C C 1
ATOM 3850 O O . LEU C 1 116 ? 29.182 3.095 -7.184 1.00 29.97 114 LEU C O 1
ATOM 3855 N N . ASN C 1 117 ? 29.873 3.473 -5.083 1.00 33.03 115 ASN C N 1
ATOM 3856 C CA . ASN C 1 117 ? 28.710 4.286 -4.761 1.00 34.30 115 ASN C CA 1
ATOM 3857 C C . ASN C 1 117 ? 28.579 5.531 -5.617 1.00 35.28 115 ASN C C 1
ATOM 3858 O O . ASN C 1 117 ? 27.464 5.924 -5.966 1.00 37.70 115 ASN C O 1
ATOM 3863 N N . ARG C 1 118 ? 29.711 6.143 -5.962 1.00 32.26 116 ARG C N 1
ATOM 3864 C CA . ARG C 1 118 ? 29.698 7.319 -6.834 1.00 34.32 116 ARG C CA 1
ATOM 3865 C C . ARG C 1 118 ? 29.195 6.945 -8.224 1.00 34.01 116 ARG C C 1
ATOM 3866 O O . ARG C 1 118 ? 28.523 7.738 -8.887 1.00 35.74 116 ARG C O 1
ATOM 3874 N N . LEU C 1 119 ? 29.533 5.734 -8.657 1.00 33.65 117 LEU C N 1
ATOM 3875 C CA . LEU C 1 119 ? 29.040 5.202 -9.923 1.00 32.92 117 LEU C CA 1
ATOM 3876 C C . LEU C 1 119 ? 27.527 5.110 -9.875 1.00 36.70 117 LEU C C 1
ATOM 3877 O O . LEU C 1 119 ? 26.833 5.507 -10.816 1.00 35.58 117 LEU C O 1
ATOM 3882 N N . LYS C 1 120 ? 27.023 4.587 -8.762 1.00 37.41 118 LYS C N 1
ATOM 3883 C CA . LYS C 1 120 ? 25.596 4.400 -8.601 1.00 37.84 118 LYS C CA 1
ATOM 3884 C C . LYS C 1 120 ? 24.897 5.742 -8.561 1.00 42.72 118 LYS C C 1
ATOM 3885 O O . LYS C 1 120 ? 23.817 5.918 -9.145 1.00 43.59 118 LYS C O 1
ATOM 3891 N N . GLU C 1 121 ? 25.509 6.696 -7.876 1.00 37.33 119 GLU C N 1
ATOM 3892 C CA . GLU C 1 121 ? 24.833 7.959 -7.654 1.00 40.55 119 GLU C CA 1
ATOM 3893 C C . GLU C 1 121 ? 24.864 8.789 -8.919 1.00 40.46 119 GLU C C 1
ATOM 3894 O O . GLU C 1 121 ? 23.839 9.307 -9.352 1.00 45.69 119 GLU C O 1
ATOM 3900 N N . GLN C 1 122 ? 26.030 8.888 -9.538 1.00 38.84 120 GLN C N 1
ATOM 3901 C CA . GLN C 1 122 ? 26.161 9.752 -10.692 1.00 37.95 120 GLN C CA 1
ATOM 3902 C C . GLN C 1 122 ? 25.632 9.112 -11.965 1.00 38.51 120 GLN C C 1
ATOM 3903 O O . GLN C 1 122 ? 25.139 9.806 -12.850 1.00 39.90 120 GLN C O 1
ATOM 3909 N N . PHE C 1 123 ? 25.744 7.795 -12.080 1.00 36.59 121 PHE C N 1
ATOM 3910 C CA . PHE C 1 123 ? 25.370 7.151 -13.336 1.00 36.65 121 PHE C CA 1
ATOM 3911 C C . PHE C 1 123 ? 24.304 6.071 -13.186 1.00 37.00 121 PHE C C 1
ATOM 3912 O O . PHE C 1 123 ? 23.909 5.442 -14.163 1.00 40.44 121 PHE C O 1
ATOM 3920 N N . ASN C 1 124 ? 23.827 5.876 -11.961 1.00 36.67 122 ASN C N 1
ATOM 3921 C CA . ASN C 1 124 ? 22.787 4.895 -11.709 1.00 38.16 122 ASN C CA 1
ATOM 3922 C C . ASN C 1 124 ? 23.214 3.525 -12.187 1.00 39.28 122 ASN C C 1
ATOM 3923 O O . ASN C 1 124 ? 22.450 2.828 -12.861 1.00 35.70 122 ASN C O 1
ATOM 3928 N N . ALA C 1 125 ? 24.444 3.146 -11.856 1.00 34.85 123 ALA C N 1
ATOM 3929 C CA . ALA C 1 125 ? 24.929 1.843 -12.260 1.00 37.12 123 ALA C CA 1
ATOM 3930 C C . ALA C 1 125 ? 24.115 0.769 -11.555 1.00 36.10 123 ALA C C 1
ATOM 3931 O O . ALA C 1 125 ? 23.664 0.958 -10.427 1.00 37.95 123 ALA C O 1
ATOM 3933 N N . ASN C 1 126 ? 23.909 -0.346 -12.236 1.00 31.61 124 ASN C N 1
ATOM 3934 C CA . ASN C 1 126 ? 23.252 -1.486 -11.624 1.00 35.32 124 ASN C CA 1
ATOM 3935 C C . ASN C 1 126 ? 24.288 -2.501 -11.206 1.00 35.70 124 ASN C C 1
ATOM 3936 O O . ASN C 1 126 ? 25.473 -2.329 -11.494 1.00 32.51 124 ASN C O 1
ATOM 3941 N N . GLU C 1 127 ? 23.834 -3.551 -10.527 1.00 36.58 125 GLU C N 1
ATOM 3942 C CA . GLU C 1 127 ? 24.721 -4.570 -9.982 1.00 36.33 125 GLU C CA 1
ATOM 3943 C C . GLU C 1 127 ? 25.666 -5.058 -11.052 1.00 34.43 125 GLU C C 1
ATOM 3944 O O . GLU C 1 127 ? 26.823 -5.367 -10.779 1.00 35.86 125 GLU C O 1
ATOM 3950 N N . GLU C 1 128 ? 25.160 -5.123 -12.277 1.00 33.68 126 GLU C N 1
ATOM 3951 C CA . GLU C 1 128 ? 25.895 -5.723 -13.379 1.00 37.54 126 GLU C CA 1
ATOM 3952 C C . GLU C 1 128 ? 26.961 -4.784 -13.945 1.00 34.86 126 GLU C C 1
ATOM 3953 O O . GLU C 1 128 ? 28.063 -5.210 -14.276 1.00 34.18 126 GLU C O 1
ATOM 3959 N N . GLN C 1 129 ? 26.627 -3.508 -14.061 1.00 31.62 127 GLN C N 1
ATOM 3960 C CA . GLN C 1 129 ? 27.584 -2.532 -14.551 1.00 34.30 127 GLN C CA 1
ATOM 3961 C C . GLN C 1 129 ? 28.687 -2.305 -13.518 1.00 34.73 127 GLN C C 1
ATOM 3962 O O . GLN C 1 129 ? 29.865 -2.190 -13.868 1.00 29.84 127 GLN C O 1
ATOM 3968 N N . VAL C 1 130 ? 28.295 -2.244 -12.246 1.00 35.43 128 VAL C N 1
ATOM 3969 C CA . VAL C 1 130 ? 29.255 -2.107 -11.154 1.00 32.35 128 VAL C CA 1
ATOM 3970 C C . VAL C 1 130 ? 30.232 -3.273 -11.209 1.00 33.31 128 VAL C C 1
ATOM 3971 O O . VAL C 1 130 ? 31.445 -3.110 -11.030 1.00 33.41 128 VAL C O 1
ATOM 3975 N N . LEU C 1 131 ? 29.686 -4.452 -11.474 1.00 31.79 129 LEU C N 1
ATOM 3976 C CA . LEU C 1 131 ? 30.476 -5.663 -11.562 1.00 29.74 129 LEU C CA 1
ATOM 3977 C C . LEU C 1 131 ? 31.415 -5.644 -12.761 1.00 28.65 129 LEU C C 1
ATOM 3978 O O . LEU C 1 131 ? 32.521 -6.184 -12.704 1.00 30.23 129 LEU C O 1
ATOM 3983 N N . GLU C 1 132 ? 30.981 -5.033 -13.854 1.00 29.05 130 GLU C N 1
ATOM 3984 C CA . GLU C 1 132 ? 31.834 -4.969 -15.030 1.00 31.90 130 GLU C CA 1
ATOM 3985 C C . GLU C 1 132 ? 32.992 -4.001 -14.783 1.00 27.42 130 GLU C C 1
ATOM 3986 O O . GLU C 1 132 ? 34.126 -4.259 -15.184 1.00 24.51 130 GLU C O 1
ATOM 3992 N N . TRP C 1 133 ? 32.683 -2.894 -14.121 1.00 26.44 131 TRP C N 1
ATOM 3993 C CA . TRP C 1 133 ? 33.682 -1.906 -13.708 1.00 28.22 131 TRP C CA 1
ATOM 3994 C C . TRP C 1 133 ? 34.764 -2.583 -12.874 1.00 27.50 131 TRP C C 1
ATOM 3995 O O . TRP C 1 133 ? 35.943 -2.585 -13.251 1.00 24.96 131 TRP C O 1
ATOM 4006 N N . TYR C 1 134 ? 34.335 -3.177 -11.757 1.00 25.73 132 TYR C N 1
ATOM 4007 C CA . TYR C 1 134 ? 35.221 -3.862 -10.823 1.00 24.84 132 TYR C CA 1
ATOM 4008 C C . TYR C 1 134 ? 36.139 -4.849 -11.543 1.00 25.31 132 TYR C C 1
ATOM 4009 O O . TYR C 1 134 ? 37.347 -4.894 -11.305 1.00 27.06 132 TYR C O 1
ATOM 4018 N N . HIS C 1 135 ? 35.558 -5.625 -12.441 1.00 24.31 133 HIS C N 1
ATOM 4019 C CA . HIS C 1 135 ? 36.282 -6.662 -13.161 1.00 25.14 133 HIS C CA 1
ATOM 4020 C C . HIS C 1 135 ? 37.200 -6.082 -14.204 1.00 24.90 133 HIS C C 1
ATOM 4021 O O . HIS C 1 135 ? 38.220 -6.675 -14.537 1.00 26.30 133 HIS C O 1
ATOM 4028 N N . HIS C 1 136 ? 36.824 -4.934 -14.748 1.00 23.16 134 HIS C N 1
ATOM 4029 C CA . HIS C 1 136 ? 37.670 -4.292 -15.732 1.00 24.86 134 HIS C CA 1
ATOM 4030 C C . HIS C 1 136 ? 39.007 -3.935 -15.098 1.00 25.97 134 HIS C C 1
ATOM 4031 O O . HIS C 1 136 ? 40.060 -4.291 -15.614 1.00 25.91 134 HIS C O 1
ATOM 4038 N N . TRP C 1 137 ? 38.951 -3.266 -13.951 1.00 24.14 135 TRP C N 1
ATOM 4039 C CA . TRP C 1 137 ? 40.164 -2.824 -13.258 1.00 26.57 135 TRP C CA 1
ATOM 4040 C C . TRP C 1 137 ? 40.977 -3.989 -12.698 1.00 24.88 135 TRP C C 1
ATOM 4041 O O . TRP C 1 137 ? 42.212 -3.986 -12.753 1.00 26.42 135 TRP C O 1
ATOM 4052 N N . LEU C 1 138 ? 40.286 -4.992 -12.176 1.00 25.21 136 LEU C N 1
ATOM 4053 C CA . LEU C 1 138 ? 40.948 -6.235 -11.809 1.00 25.04 136 LEU C CA 1
ATOM 4054 C C . LEU C 1 138 ? 41.797 -6.758 -12.951 1.00 24.82 136 LEU C C 1
ATOM 4055 O O . LEU C 1 138 ? 42.983 -7.019 -12.787 1.00 27.91 136 LEU C O 1
ATOM 4060 N N . LYS C 1 139 ? 41.187 -6.915 -14.115 1.00 25.19 137 LYS C N 1
ATOM 4061 C CA . LYS C 1 139 ? 41.902 -7.489 -15.247 1.00 26.73 137 LYS C CA 1
ATOM 4062 C C . LYS C 1 139 ? 43.097 -6.646 -15.663 1.00 26.18 137 LYS C C 1
ATOM 4063 O O . LYS C 1 139 ? 44.201 -7.160 -15.798 1.00 27.61 137 LYS C O 1
ATOM 4069 N N . THR C 1 140 ? 42.867 -5.355 -15.878 1.00 26.41 138 THR C N 1
ATOM 4070 C CA . THR C 1 140 ? 43.937 -4.429 -16.248 1.00 26.36 138 THR C CA 1
ATOM 4071 C C . THR C 1 140 ? 45.109 -4.526 -15.266 1.00 30.18 138 THR C C 1
ATOM 4072 O O . THR C 1 140 ? 46.283 -4.531 -15.661 1.00 28.88 138 THR C O 1
ATOM 4076 N N . GLY C 1 141 ? 44.784 -4.601 -13.980 1.00 26.68 139 GLY C N 1
ATOM 4077 C CA . GLY C 1 141 ? 45.803 -4.656 -12.953 1.00 25.34 139 GLY C CA 1
ATOM 4078 C C . GLY C 1 141 ? 46.623 -5.927 -12.979 1.00 29.22 139 GLY C C 1
ATOM 4079 O O . GLY C 1 141 ? 47.863 -5.865 -13.063 1.00 28.84 139 GLY C O 1
ATOM 4080 N N . PHE C 1 142 ? 45.943 -7.076 -12.903 1.00 25.03 140 PHE C N 1
ATOM 4081 C CA . PHE C 1 142 ? 46.626 -8.371 -12.889 1.00 26.76 140 PHE C CA 1
ATOM 4082 C C . PHE C 1 142 ? 47.373 -8.605 -14.197 1.00 27.38 140 PHE C C 1
ATOM 4083 O O . PHE C 1 142 ? 48.427 -9.241 -14.216 1.00 28.16 140 PHE C O 1
ATOM 4091 N N . ASP C 1 143 ? 46.814 -8.115 -15.296 1.00 25.69 141 ASP C N 1
ATOM 4092 C CA . ASP C 1 143 ? 47.510 -8.210 -16.576 1.00 27.97 141 ASP C CA 1
ATOM 4093 C C . ASP C 1 143 ? 48.926 -7.639 -16.423 1.00 31.09 141 ASP C C 1
ATOM 4094 O O . ASP C 1 143 ? 49.923 -8.335 -16.651 1.00 30.95 141 ASP C O 1
ATOM 4099 N N . ALA C 1 144 ? 49.008 -6.374 -16.012 1.00 30.08 142 ALA C N 1
ATOM 4100 C CA . ALA C 1 144 ? 50.293 -5.707 -15.838 1.00 29.71 142 ALA C CA 1
ATOM 4101 C C . ALA C 1 144 ? 51.147 -6.463 -14.834 1.00 32.43 142 ALA C C 1
ATOM 4102 O O . ALA C 1 144 ? 52.285 -6.848 -15.115 1.00 33.82 142 ALA C O 1
ATOM 4104 N N . PHE C 1 145 ? 50.573 -6.682 -13.660 1.00 29.37 143 PHE C N 1
ATOM 4105 C CA . PHE C 1 145 ? 51.253 -7.372 -12.578 1.00 31.31 143 PHE C CA 1
ATOM 4106 C C . PHE C 1 145 ? 51.822 -8.753 -12.976 1.00 33.01 143 PHE C C 1
ATOM 4107 O O . PHE C 1 145 ? 52.977 -9.069 -12.670 1.00 32.85 143 PHE C O 1
ATOM 4115 N N . GLU C 1 146 ? 51.012 -9.571 -13.646 1.00 31.28 144 GLU C N 1
ATOM 4116 C CA . GLU C 1 146 ? 51.428 -10.918 -14.046 1.00 31.30 144 GLU C CA 1
ATOM 4117 C C . GLU C 1 146 ? 52.596 -10.850 -15.029 1.00 34.56 144 GLU C C 1
ATOM 4118 O O . GLU C 1 146 ? 53.551 -11.633 -14.957 1.00 34.40 144 GLU C O 1
ATOM 4124 N N . GLU C 1 147 ? 52.499 -9.897 -15.946 1.00 33.23 145 GLU C N 1
ATOM 4125 C CA . GLU C 1 147 ? 53.529 -9.622 -16.930 1.00 34.29 145 GLU C CA 1
ATOM 4126 C C . GLU C 1 147 ? 54.876 -9.301 -16.285 1.00 37.57 145 GLU C C 1
ATOM 4127 O O . GLU C 1 147 ? 55.914 -9.824 -16.682 1.00 38.35 145 GLU C O 1
ATOM 4133 N N . LYS C 1 148 ? 54.860 -8.428 -15.291 1.00 34.90 146 LYS C N 1
ATOM 4134 C CA . LYS C 1 148 ? 56.093 -8.033 -14.640 1.00 33.77 146 LYS C CA 1
ATOM 4135 C C . LYS C 1 148 ? 56.664 -9.201 -13.860 1.00 38.23 146 LYS C C 1
ATOM 4136 O O . LYS C 1 148 ? 57.883 -9.338 -13.732 1.00 38.40 146 LYS C O 1
ATOM 4142 N N . LEU C 1 149 ? 55.775 -10.042 -13.343 1.00 33.30 147 LEU C N 1
ATOM 4143 C CA . LEU C 1 149 ? 56.186 -11.250 -12.645 1.00 35.64 147 LEU C CA 1
ATOM 4144 C C . LEU C 1 149 ? 57.079 -12.141 -13.503 1.00 38.17 147 LEU C C 1
ATOM 4145 O O . LEU C 1 149 ? 58.075 -12.677 -13.026 1.00 41.55 147 LEU C O 1
ATOM 4150 N N . GLY C 1 150 ? 56.706 -12.306 -14.766 1.00 39.33 148 GLY C N 1
ATOM 4151 C CA . GLY C 1 150 ? 57.396 -13.217 -15.657 1.00 40.35 148 GLY C CA 1
ATOM 4152 C C . GLY C 1 150 ? 58.769 -12.720 -16.051 1.00 43.70 148 GLY C C 1
ATOM 4153 O O . GLY C 1 150 ? 59.559 -13.444 -16.665 1.00 43.52 148 GLY C O 1
ATOM 4154 N N . ALA C 1 151 ? 59.060 -11.474 -15.698 1.00 41.61 149 ALA C N 1
ATOM 4155 C CA . ALA C 1 151 ? 60.373 -10.910 -15.964 1.00 38.91 149 ALA C CA 1
ATOM 4156 C C . ALA C 1 151 ? 61.205 -10.921 -14.692 1.00 42.08 149 ALA C C 1
ATOM 4157 O O . ALA C 1 151 ? 62.215 -10.222 -14.592 1.00 47.36 149 ALA C O 1
ATOM 4159 N N . LEU C 1 152 ? 60.776 -11.704 -13.712 1.00 39.65 150 LEU C N 1
ATOM 4160 C CA . LEU C 1 152 ? 61.516 -11.800 -12.458 1.00 38.98 150 LEU C CA 1
ATOM 4161 C C . LEU C 1 152 ? 61.889 -13.235 -12.159 1.00 41.61 150 LEU C C 1
ATOM 4162 O O . LEU C 1 152 ? 61.341 -14.164 -12.751 1.00 41.67 150 LEU C O 1
ATOM 4167 N N . GLU C 1 153 ? 62.814 -13.410 -11.223 1.00 40.84 151 GLU C N 1
ATOM 4168 C CA . GLU C 1 153 ? 63.257 -14.740 -10.831 1.00 45.74 151 GLU C CA 1
ATOM 4169 C C . GLU C 1 153 ? 62.918 -15.068 -9.385 1.00 42.93 151 GLU C C 1
ATOM 4170 O O . GLU C 1 153 ? 62.896 -14.178 -8.538 1.00 39.18 151 GLU C O 1
ATOM 4176 N N . ARG C 1 154 ? 62.649 -16.347 -9.117 1.00 39.83 152 ARG C N 1
ATOM 4177 C CA . ARG C 1 154 ? 62.204 -16.766 -7.796 1.00 42.04 152 ARG C CA 1
ATOM 4178 C C . ARG C 1 154 ? 62.498 -18.232 -7.450 1.00 45.03 152 ARG C C 1
ATOM 4179 O O . ARG C 1 154 ? 62.437 -19.123 -8.301 1.00 43.56 152 ARG C O 1
ATOM 4187 N N . ASP C 1 155 ? 62.812 -18.457 -6.178 1.00 45.56 153 ASP C N 1
ATOM 4188 C CA . ASP C 1 155 ? 63.120 -19.780 -5.654 1.00 47.44 153 ASP C CA 1
ATOM 4189 C C . ASP C 1 155 ? 61.868 -20.535 -5.270 1.00 48.83 153 ASP C C 1
ATOM 4190 O O . ASP C 1 155 ? 61.895 -21.757 -5.118 1.00 51.79 153 ASP C O 1
ATOM 4195 N N . LYS C 1 156 ? 60.782 -19.790 -5.075 1.00 48.24 154 LYS C N 1
ATOM 4196 C CA . LYS C 1 156 ? 59.541 -20.328 -4.535 1.00 41.25 154 LYS C CA 1
ATOM 4197 C C . LYS C 1 156 ? 58.421 -19.392 -4.954 1.00 39.57 154 LYS C C 1
ATOM 4198 O O . LYS C 1 156 ? 58.691 -18.277 -5.405 1.00 41.58 154 LYS C O 1
ATOM 4204 N N . PRO C 1 157 ? 57.161 -19.848 -4.843 1.00 36.87 155 PRO C N 1
ATOM 4205 C CA . PRO C 1 157 ? 56.026 -18.973 -5.147 1.00 36.18 155 PRO C CA 1
ATOM 4206 C C . PRO C 1 157 ? 55.948 -17.769 -4.206 1.00 36.28 155 PRO C C 1
ATOM 4207 O O . PRO C 1 157 ? 55.154 -17.724 -3.266 1.00 34.17 155 PRO C O 1
ATOM 4211 N N . VAL C 1 158 ? 56.829 -16.813 -4.471 1.00 34.87 156 VAL C N 1
ATOM 4212 C CA . VAL C 1 158 ? 56.757 -15.472 -3.933 1.00 35.70 156 VAL C CA 1
ATOM 4213 C C . VAL C 1 158 ? 57.000 -14.605 -5.158 1.00 32.16 156 VAL C C 1
ATOM 4214 O O . VAL C 1 158 ? 57.428 -15.100 -6.194 1.00 31.64 156 VAL C O 1
ATOM 4218 N N . CYS C 1 159 ? 56.700 -13.322 -5.062 1.00 31.23 157 CYS C N 1
ATOM 4219 C CA . CYS C 1 159 ? 56.887 -12.434 -6.199 1.00 33.33 157 CYS C CA 1
ATOM 4220 C C . CYS C 1 159 ? 58.343 -12.421 -6.686 1.00 35.30 157 CYS C C 1
ATOM 4221 O O . CYS C 1 159 ? 58.601 -12.513 -7.892 1.00 29.30 157 CYS C O 1
ATOM 4224 N N . PHE C 1 160 ? 59.287 -12.336 -5.747 1.00 29.97 158 PHE C N 1
ATOM 4225 C CA . PHE C 1 160 ? 60.687 -12.234 -6.109 1.00 33.98 158 PHE C CA 1
ATOM 4226 C C . PHE C 1 160 ? 61.624 -12.949 -5.146 1.00 37.15 158 PHE C C 1
ATOM 4227 O O . PHE C 1 160 ? 61.497 -12.830 -3.926 1.00 37.97 158 PHE C O 1
ATOM 4235 N N . GLY C 1 161 ? 62.582 -13.680 -5.708 1.00 38.27 159 GLY C N 1
ATOM 4236 C CA . GLY C 1 161 ? 63.623 -14.302 -4.913 1.00 37.48 159 GLY C CA 1
ATOM 4237 C C . GLY C 1 161 ? 63.117 -15.446 -4.056 1.00 45.01 159 GLY C C 1
ATOM 4238 O O . GLY C 1 161 ? 62.312 -16.273 -4.515 1.00 39.42 159 GLY C O 1
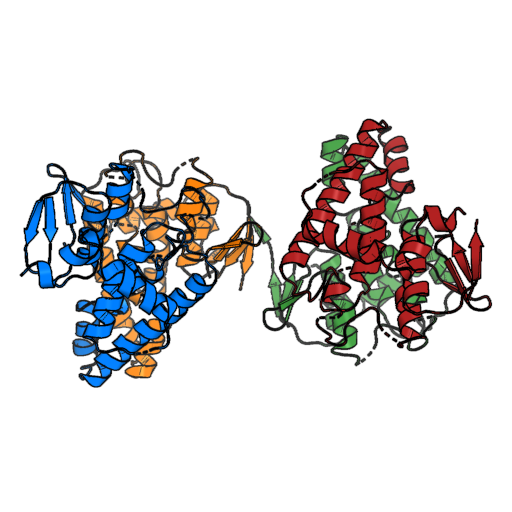ATOM 4239 N N . SER C 1 162 ? 63.574 -15.469 -2.804 1.00 42.55 160 SER C N 1
ATOM 4240 C CA . SER C 1 162 ? 63.368 -16.607 -1.914 1.00 47.29 160 SER C CA 1
ATOM 4241 C C . SER C 1 162 ? 62.453 -16.290 -0.736 1.00 46.84 160 SER C C 1
ATOM 4242 O O . SER C 1 162 ? 61.863 -17.190 -0.148 1.00 52.36 160 SER C O 1
ATOM 4245 N N . GLU C 1 163 ? 62.339 -15.020 -0.375 1.00 41.91 161 GLU C N 1
ATOM 4246 C CA . GLU C 1 163 ? 61.504 -14.670 0.764 1.00 42.98 161 GLU C CA 1
ATOM 4247 C C . GLU C 1 163 ? 60.335 -13.762 0.375 1.00 43.05 161 GLU C C 1
ATOM 4248 O O . GLU C 1 163 ? 60.404 -13.002 -0.593 1.00 41.20 161 GLU C O 1
ATOM 4254 N N . VAL C 1 164 ? 59.254 -13.851 1.136 1.00 37.03 162 VAL C N 1
ATOM 4255 C CA . VAL C 1 164 ? 58.111 -12.995 0.901 1.00 34.47 162 VAL C CA 1
ATOM 4256 C C . VAL C 1 164 ? 58.467 -11.542 1.192 1.00 34.37 162 VAL C C 1
ATOM 4257 O O . VAL C 1 164 ? 59.234 -11.257 2.111 1.00 35.56 162 VAL C O 1
ATOM 4261 N N . GLY C 1 165 ? 57.901 -10.628 0.409 1.00 32.42 163 GLY C N 1
ATOM 4262 C CA . GLY C 1 165 ? 58.150 -9.209 0.583 1.00 30.47 163 GLY C CA 1
ATOM 4263 C C . GLY C 1 165 ? 56.921 -8.360 0.324 1.00 31.55 163 GLY C C 1
ATOM 4264 O O . GLY C 1 165 ? 55.838 -8.895 0.064 1.00 29.57 163 GLY C O 1
ATOM 4265 N N . LEU C 1 166 ? 57.098 -7.038 0.382 1.00 28.10 164 LEU C N 1
ATOM 4266 C CA . LEU C 1 166 ? 56.012 -6.065 0.217 1.00 27.33 164 LEU C CA 1
ATOM 4267 C C . LEU C 1 166 ? 55.064 -6.316 -0.962 1.00 27.14 164 LEU C C 1
ATOM 4268 O O . LEU C 1 166 ? 53.882 -5.996 -0.884 1.00 28.26 164 LEU C O 1
ATOM 4273 N N . ALA C 1 167 ? 55.587 -6.851 -2.057 1.00 26.22 165 ALA C N 1
ATOM 4274 C CA . ALA C 1 167 ? 54.767 -7.134 -3.227 1.00 29.56 165 ALA C CA 1
ATOM 4275 C C . ALA C 1 167 ? 53.763 -8.267 -2.947 1.00 29.05 165 ALA C C 1
ATOM 4276 O O . ALA C 1 167 ? 52.621 -8.214 -3.404 1.00 27.68 165 ALA C O 1
ATOM 4278 N N . ASP C 1 168 ? 54.193 -9.277 -2.193 1.00 27.30 166 ASP C N 1
ATOM 4279 C CA . ASP C 1 168 ? 53.306 -10.365 -1.791 1.00 29.00 166 ASP C CA 1
ATOM 4280 C C . ASP C 1 168 ? 52.240 -9.868 -0.823 1.00 28.35 166 ASP C C 1
ATOM 4281 O O . ASP C 1 168 ? 51.081 -10.284 -0.895 1.00 25.32 166 ASP C O 1
ATOM 4286 N N . VAL C 1 169 ? 52.650 -8.981 0.081 1.00 24.67 167 VAL C N 1
ATOM 4287 C CA . VAL C 1 169 ? 51.763 -8.378 1.068 1.00 24.74 167 VAL C CA 1
ATOM 4288 C C . VAL C 1 169 ? 50.601 -7.648 0.425 1.00 26.55 167 VAL C C 1
ATOM 4289 O O . VAL C 1 169 ? 49.482 -7.642 0.948 1.00 27.22 167 VAL C O 1
ATOM 4293 N N . CYS C 1 170 ? 50.865 -7.022 -0.712 1.00 24.19 168 CYS C N 1
ATOM 4294 C CA . CYS C 1 170 ? 49.816 -6.306 -1.411 1.00 25.87 168 CYS C CA 1
ATOM 4295 C C . CYS C 1 170 ? 48.986 -7.252 -2.286 1.00 26.62 168 CYS C C 1
ATOM 4296 O O . CYS C 1 170 ? 47.765 -7.132 -2.361 1.00 24.37 168 CYS C O 1
ATOM 4299 N N . LEU C 1 171 ? 49.662 -8.198 -2.929 1.00 27.74 169 LEU C N 1
ATOM 4300 C CA . LEU C 1 171 ? 49.019 -9.095 -3.881 1.00 26.44 169 LEU C CA 1
ATOM 4301 C C . LEU C 1 171 ? 47.895 -9.906 -3.249 1.00 27.17 169 LEU C C 1
ATOM 4302 O O . LEU C 1 171 ? 46.799 -10.004 -3.811 1.00 25.70 169 LEU C O 1
ATOM 4307 N N . ILE C 1 172 ? 48.166 -10.478 -2.077 1.00 27.13 170 ILE C N 1
ATOM 4308 C CA . ILE C 1 172 ? 47.237 -11.438 -1.484 1.00 27.37 170 ILE C CA 1
ATOM 4309 C C . ILE C 1 172 ? 45.853 -10.868 -1.192 1.00 25.48 170 ILE C C 1
ATOM 4310 O O . ILE C 1 172 ? 44.874 -11.474 -1.562 1.00 25.82 170 ILE C O 1
ATOM 4315 N N . PRO C 1 173 ? 45.774 -9.699 -0.532 1.00 26.47 171 PRO C N 1
ATOM 4316 C CA . PRO C 1 173 ? 44.474 -9.082 -0.236 1.00 24.27 171 PRO C CA 1
ATOM 4317 C C . PRO C 1 173 ? 43.739 -8.692 -1.505 1.00 28.12 171 PRO C C 1
ATOM 4318 O O . PRO C 1 173 ? 42.509 -8.787 -1.557 1.00 31.33 171 PRO C O 1
ATOM 4322 N N . GLN C 1 174 ? 44.486 -8.272 -2.523 1.00 26.88 172 GLN C N 1
ATOM 4323 C CA . GLN C 1 174 ? 43.893 -7.997 -3.825 1.00 28.78 172 GLN C CA 1
ATOM 4324 C C . GLN C 1 174 ? 43.294 -9.249 -4.466 1.00 26.75 172 GLN C C 1
ATOM 4325 O O . GLN C 1 174 ? 42.204 -9.198 -5.009 1.00 28.44 172 GLN C O 1
ATOM 4331 N N . VAL C 1 175 ? 44.026 -10.356 -4.431 1.00 24.40 173 VAL C N 1
ATOM 4332 C CA . VAL C 1 175 ? 43.552 -11.598 -5.015 1.00 24.54 173 VAL C CA 1
ATOM 4333 C C . VAL C 1 175 ? 42.322 -12.089 -4.253 1.00 29.70 173 VAL C C 1
ATOM 4334 O O . VAL C 1 175 ? 41.399 -12.674 -4.834 1.00 29.79 173 VAL C O 1
ATOM 4338 N N . TYR C 1 176 ? 42.317 -11.844 -2.947 1.00 26.19 174 TYR C N 1
ATOM 4339 C CA . TYR C 1 176 ? 41.161 -12.121 -2.111 1.00 27.28 174 TYR C CA 1
ATOM 4340 C C . TYR C 1 176 ? 39.939 -11.352 -2.615 1.00 30.00 174 TYR C C 1
ATOM 4341 O O . TYR C 1 176 ? 38.828 -11.885 -2.664 1.00 28.89 174 TYR C O 1
ATOM 4350 N N . ASN C 1 177 ? 40.144 -10.088 -2.981 1.00 27.54 175 ASN C N 1
ATOM 4351 C CA . ASN C 1 177 ? 39.049 -9.286 -3.495 1.00 27.08 175 ASN C CA 1
ATOM 4352 C C . ASN C 1 177 ? 38.553 -9.795 -4.838 1.00 28.68 175 ASN C C 1
ATOM 4353 O O . ASN C 1 177 ? 37.357 -9.755 -5.127 1.00 26.48 175 ASN C O 1
ATOM 4358 N N . ALA C 1 178 ? 39.482 -10.256 -5.665 1.00 27.47 176 ALA C N 1
ATOM 4359 C CA . ALA C 1 178 ? 39.121 -10.794 -6.966 1.00 26.90 176 ALA C CA 1
ATOM 4360 C C . ALA C 1 178 ? 38.164 -11.980 -6.783 1.00 28.39 176 ALA C C 1
ATOM 4361 O O . ALA C 1 178 ? 37.157 -12.091 -7.485 1.00 30.75 176 ALA C O 1
ATOM 4363 N N . HIS C 1 179 ? 38.458 -12.854 -5.826 1.00 28.73 177 HIS C N 1
ATOM 4364 C CA . HIS C 1 179 ? 37.629 -14.049 -5.635 1.00 28.45 177 HIS C CA 1
ATOM 4365 C C . HIS C 1 179 ? 36.280 -13.722 -5.004 1.00 30.84 177 HIS C C 1
ATOM 4366 O O . HIS C 1 179 ? 35.243 -14.229 -5.436 1.00 27.65 177 HIS C O 1
ATOM 4373 N N . ARG C 1 180 ? 36.291 -12.870 -3.988 1.00 30.67 178 ARG C N 1
ATOM 4374 C CA . ARG C 1 180 ? 35.041 -12.438 -3.380 1.00 29.73 178 ARG C CA 1
ATOM 4375 C C . ARG C 1 180 ? 34.065 -11.947 -4.445 1.00 31.82 178 ARG C C 1
ATOM 4376 O O . ARG C 1 180 ? 32.877 -12.246 -4.384 1.00 34.20 178 ARG C O 1
ATOM 4384 N N . PHE C 1 181 ? 34.568 -11.209 -5.431 1.00 31.06 179 PHE C N 1
ATOM 4385 C CA . PHE C 1 181 ? 33.717 -10.714 -6.517 1.00 29.92 179 PHE C CA 1
ATOM 4386 C C . PHE C 1 181 ? 33.686 -11.618 -7.752 1.00 26.94 179 PHE C C 1
ATOM 4387 O O . PHE C 1 181 ? 33.345 -11.175 -8.837 1.00 29.11 179 PHE C O 1
ATOM 4395 N N . HIS C 1 182 ? 34.045 -12.882 -7.590 1.00 27.45 180 HIS C N 1
ATOM 4396 C CA . HIS C 1 182 ? 33.844 -13.873 -8.656 1.00 29.42 180 HIS C CA 1
ATOM 4397 C C . HIS C 1 182 ? 34.569 -13.560 -9.952 1.00 28.96 180 HIS C C 1
ATOM 4398 O O . HIS C 1 182 ? 34.066 -13.835 -11.033 1.00 30.44 180 HIS C O 1
ATOM 4405 N N . PHE C 1 183 ? 35.764 -12.997 -9.834 1.00 29.69 181 PHE C N 1
ATOM 4406 C CA . PHE C 1 183 ? 36.607 -12.749 -10.986 1.00 27.10 181 PHE C CA 1
ATOM 4407 C C . PHE C 1 183 ? 37.406 -14.006 -11.308 1.00 28.00 181 PHE C C 1
ATOM 4408 O O . PHE C 1 183 ? 37.928 -14.666 -10.408 1.00 29.67 181 PHE C O 1
ATOM 4416 N N . ASP C 1 184 ? 37.515 -14.332 -12.590 1.00 29.24 182 ASP C N 1
ATOM 4417 C CA . ASP C 1 184 ? 38.195 -15.560 -13.006 1.00 31.04 182 ASP C CA 1
ATOM 4418 C C . ASP C 1 184 ? 39.706 -15.341 -13.100 1.00 30.51 182 ASP C C 1
ATOM 4419 O O . ASP C 1 184 ? 40.176 -14.514 -13.871 1.00 32.37 182 ASP C O 1
ATOM 4432 N N . ALA C 1 186 ? 42.101 -17.466 -14.043 1.00 31.32 184 ALA C N 1
ATOM 4433 C CA . ALA C 1 186 ? 42.808 -18.481 -14.831 1.00 32.71 184 ALA C CA 1
ATOM 4434 C C . ALA C 1 186 ? 43.873 -17.945 -15.803 1.00 33.79 184 ALA C C 1
ATOM 4435 O O . ALA C 1 186 ? 44.764 -18.688 -16.211 1.00 34.02 184 ALA C O 1
ATOM 4437 N N . SER C 1 187 ? 43.792 -16.667 -16.166 1.00 31.87 185 SER C N 1
ATOM 4438 C CA . SER C 1 187 ? 44.869 -16.031 -16.937 1.00 30.94 185 SER C CA 1
ATOM 4439 C C . SER C 1 187 ? 46.167 -15.788 -16.149 1.00 29.66 185 SER C C 1
ATOM 4440 O O . SER C 1 187 ? 47.168 -15.399 -16.735 1.00 29.91 185 SER C O 1
ATOM 4443 N N . TYR C 1 188 ? 46.154 -16.015 -14.838 1.00 30.52 186 TYR C N 1
ATOM 4444 C CA . TYR C 1 188 ? 47.255 -15.553 -13.982 1.00 30.26 186 TYR C CA 1
ATOM 4445 C C . TYR C 1 188 ? 47.907 -16.650 -13.148 1.00 32.10 186 TYR C C 1
ATOM 4446 O O . TYR C 1 188 ? 47.870 -16.602 -11.919 1.00 31.25 186 TYR C O 1
ATOM 4455 N N . PRO C 1 189 ? 48.530 -17.633 -13.819 1.00 32.56 187 PRO C N 1
ATOM 4456 C CA . PRO C 1 189 ? 49.156 -18.790 -13.173 1.00 30.42 187 PRO C CA 1
ATOM 4457 C C . PRO C 1 189 ? 50.137 -18.369 -12.087 1.00 31.17 187 PRO C C 1
ATOM 4458 O O . PRO C 1 189 ? 50.072 -18.888 -10.976 1.00 32.82 187 PRO C O 1
ATOM 4462 N N . ILE C 1 190 ? 51.041 -17.449 -12.418 1.00 29.37 188 ILE C N 1
ATOM 4463 C CA . ILE C 1 190 ? 52.112 -17.075 -11.501 1.00 30.14 188 ILE C CA 1
ATOM 4464 C C . ILE C 1 190 ? 51.554 -16.438 -10.235 1.00 29.72 188 ILE C C 1
ATOM 4465 O O . ILE C 1 190 ? 51.890 -16.849 -9.131 1.00 30.77 188 ILE C O 1
ATOM 4470 N N . ILE C 1 191 ? 50.683 -15.450 -10.398 1.00 30.72 189 ILE C N 1
ATOM 4471 C CA . ILE C 1 191 ? 49.949 -14.905 -9.265 1.00 29.79 189 ILE C CA 1
ATOM 4472 C C . ILE C 1 191 ? 49.270 -16.022 -8.474 1.00 29.14 189 ILE C C 1
ATOM 4473 O O . ILE C 1 191 ? 49.389 -16.094 -7.255 1.00 30.35 189 ILE C O 1
ATOM 4478 N N . ASN C 1 192 ? 48.567 -16.898 -9.179 1.00 29.62 190 ASN C N 1
ATOM 4479 C CA . ASN C 1 192 ? 47.879 -18.009 -8.542 1.00 30.62 190 ASN C CA 1
ATOM 4480 C C . ASN C 1 192 ? 48.774 -18.894 -7.671 1.00 29.78 190 ASN C C 1
ATOM 4481 O O . ASN C 1 192 ? 48.444 -19.173 -6.517 1.00 30.15 190 ASN C O 1
ATOM 4486 N N . GLU C 1 193 ? 49.908 -19.330 -8.208 1.00 30.13 191 GLU C N 1
ATOM 4487 C CA . GLU C 1 193 ? 50.833 -20.146 -7.418 1.00 31.85 191 GLU C CA 1
ATOM 4488 C C . GLU C 1 193 ? 51.301 -19.402 -6.180 1.00 29.19 191 GLU C C 1
ATOM 4489 O O . GLU C 1 193 ? 51.340 -19.953 -5.083 1.00 30.99 191 GLU C O 1
ATOM 4495 N N . ILE C 1 194 ? 51.654 -18.136 -6.373 1.00 31.74 192 ILE C N 1
ATOM 4496 C CA . ILE C 1 194 ? 52.140 -17.294 -5.295 1.00 27.70 192 ILE C CA 1
ATOM 4497 C C . ILE C 1 194 ? 51.076 -17.124 -4.225 1.00 26.07 192 ILE C C 1
ATOM 4498 O O . ILE C 1 194 ? 51.347 -17.230 -3.034 1.00 26.62 192 ILE C O 1
ATOM 4503 N N . ASN C 1 195 ? 49.854 -16.859 -4.658 1.00 28.77 193 ASN C N 1
ATOM 4504 C CA . ASN C 1 195 ? 48.759 -16.673 -3.716 1.00 29.63 193 ASN C CA 1
ATOM 4505 C C . ASN C 1 195 ? 48.554 -17.905 -2.850 1.00 29.51 193 ASN C C 1
ATOM 4506 O O . ASN C 1 195 ? 48.551 -17.825 -1.623 1.00 31.83 193 ASN C O 1
ATOM 4511 N N . GLU C 1 196 ? 48.380 -19.047 -3.500 1.00 30.59 194 GLU C N 1
ATOM 4512 C CA . GLU C 1 196 ? 48.272 -20.323 -2.802 1.00 29.34 194 GLU C CA 1
ATOM 4513 C C . GLU C 1 196 ? 49.421 -20.490 -1.808 1.00 30.89 194 GLU C C 1
ATOM 4514 O O . GLU C 1 196 ? 49.202 -20.745 -0.628 1.00 30.19 194 GLU C O 1
ATOM 4520 N N . TYR C 1 197 ? 50.650 -20.318 -2.276 1.00 31.64 195 TYR C N 1
ATOM 4521 C CA . TYR C 1 197 ? 51.801 -20.496 -1.397 1.00 32.60 195 TYR C CA 1
ATOM 4522 C C . TYR C 1 197 ? 51.799 -19.605 -0.155 1.00 33.48 195 TYR C C 1
ATOM 4523 O O . TYR C 1 197 ? 52.010 -20.089 0.958 1.00 32.24 195 TYR C O 1
ATOM 4532 N N . CYS C 1 198 ? 51.587 -18.306 -0.346 1.00 29.45 196 CYS C N 1
ATOM 4533 C CA . CYS C 1 198 ? 51.603 -17.387 0.785 1.00 32.39 196 CYS C CA 1
ATOM 4534 C C . CYS C 1 198 ? 50.539 -17.768 1.798 1.00 30.47 196 CYS C C 1
ATOM 4535 O O . CYS C 1 198 ? 50.755 -17.706 3.006 1.00 31.19 196 CYS C O 1
ATOM 4538 N N . LEU C 1 199 ? 49.384 -18.168 1.291 1.00 30.96 197 LEU C N 1
ATOM 4539 C CA . LEU C 1 199 ? 48.257 -18.498 2.148 1.00 31.38 197 LEU C CA 1
ATOM 4540 C C . LEU C 1 199 ? 48.532 -19.672 3.085 1.00 32.68 197 LEU C C 1
ATOM 4541 O O . LEU C 1 199 ? 47.859 -19.825 4.112 1.00 33.39 197 LEU C O 1
ATOM 4546 N N . THR C 1 200 ? 49.524 -20.491 2.745 1.00 30.94 198 THR C N 1
ATOM 4547 C CA . THR C 1 200 ? 49.945 -21.548 3.655 1.00 35.12 198 THR C CA 1
ATOM 4548 C C . THR C 1 200 ? 50.823 -21.009 4.780 1.00 33.63 198 THR C C 1
ATOM 4549 O O . THR C 1 200 ? 51.200 -21.756 5.690 1.00 35.42 198 THR C O 1
ATOM 4553 N N . LEU C 1 201 ? 51.157 -19.724 4.727 1.00 32.42 199 LEU C N 1
ATOM 4554 C CA . LEU C 1 201 ? 52.011 -19.148 5.765 1.00 31.80 199 LEU C CA 1
ATOM 4555 C C . LEU C 1 201 ? 51.172 -18.511 6.876 1.00 31.69 199 LEU C C 1
ATOM 4556 O O . LEU C 1 201 ? 50.209 -17.795 6.604 1.00 33.97 199 LEU C O 1
ATOM 4561 N N . PRO C 1 202 ? 51.528 -18.792 8.137 1.00 34.53 200 PRO C N 1
ATOM 4562 C CA . PRO C 1 202 ? 50.833 -18.307 9.333 1.00 33.45 200 PRO C CA 1
ATOM 4563 C C . PRO C 1 202 ? 50.641 -16.806 9.332 1.00 33.61 200 PRO C C 1
ATOM 4564 O O . PRO C 1 202 ? 49.608 -16.334 9.789 1.00 35.79 200 PRO C O 1
ATOM 4568 N N . ALA C 1 203 ? 51.629 -16.064 8.843 1.00 33.79 201 ALA C N 1
ATOM 4569 C CA . ALA C 1 203 ? 51.548 -14.610 8.883 1.00 34.77 201 ALA C CA 1
ATOM 4570 C C . ALA C 1 203 ? 50.374 -14.147 8.040 1.00 31.62 201 ALA C C 1
ATOM 4571 O O . ALA C 1 203 ? 49.572 -13.320 8.471 1.00 33.34 201 ALA C O 1
ATOM 4573 N N . PHE C 1 204 ? 50.284 -14.695 6.835 1.00 30.54 202 PHE C N 1
ATOM 4574 C CA . PHE C 1 204 ? 49.175 -14.410 5.932 1.00 31.98 202 PHE C CA 1
ATOM 4575 C C . PHE C 1 204 ? 47.901 -15.009 6.469 1.00 32.43 202 PHE C C 1
ATOM 4576 O O . PHE C 1 204 ? 46.896 -14.320 6.620 1.00 31.30 202 PHE C O 1
ATOM 4584 N N . HIS C 1 205 ? 47.954 -16.300 6.766 1.00 33.06 203 HIS C N 1
ATOM 4585 C CA . HIS C 1 205 ? 46.771 -17.008 7.233 1.00 38.33 203 HIS C CA 1
ATOM 4586 C C . HIS C 1 205 ? 46.145 -16.307 8.438 1.00 34.44 203 HIS C C 1
ATOM 4587 O O . HIS C 1 205 ? 44.949 -16.019 8.455 1.00 34.72 203 HIS C O 1
ATOM 4594 N N . ASP C 1 206 ? 46.959 -16.012 9.437 1.00 31.53 204 ASP C N 1
ATOM 4595 C CA . ASP C 1 206 ? 46.442 -15.376 10.640 1.00 35.12 204 ASP C CA 1
ATOM 4596 C C . ASP C 1 206 ? 45.884 -13.988 10.347 1.00 37.74 204 ASP C C 1
ATOM 4597 O O . ASP C 1 206 ? 45.105 -13.440 11.137 1.00 35.28 204 ASP C O 1
ATOM 4602 N N . ALA C 1 207 ? 46.278 -13.423 9.207 1.00 37.60 205 ALA C N 1
ATOM 4603 C CA . ALA C 1 207 ? 45.889 -12.061 8.858 1.00 34.24 205 ALA C CA 1
ATOM 4604 C C . ALA C 1 207 ? 44.630 -12.016 8.000 1.00 33.76 205 ALA C C 1
ATOM 4605 O O . ALA C 1 207 ? 43.994 -10.960 7.874 1.00 30.04 205 ALA C O 1
ATOM 4607 N N . ALA C 1 208 ? 44.276 -13.160 7.415 1.00 35.29 206 ALA C N 1
ATOM 4608 C CA . ALA C 1 208 ? 43.074 -13.258 6.588 1.00 38.83 206 ALA C CA 1
ATOM 4609 C C . ALA C 1 208 ? 41.865 -12.823 7.410 1.00 37.74 206 ALA C C 1
ATOM 4610 O O . ALA C 1 208 ? 41.861 -12.974 8.626 1.00 42.53 206 ALA C O 1
ATOM 4612 N N . PRO C 1 209 ? 40.855 -12.245 6.749 1.00 36.40 207 PRO C N 1
ATOM 4613 C CA . PRO C 1 209 ? 39.681 -11.635 7.387 1.00 40.75 207 PRO C CA 1
ATOM 4614 C C . PRO C 1 209 ? 38.879 -12.552 8.307 1.00 43.35 207 PRO C C 1
ATOM 4615 O O . PRO C 1 209 ? 38.501 -12.144 9.411 1.00 46.32 207 PRO C O 1
ATOM 4619 N N . GLU C 1 210 ? 38.620 -13.772 7.860 1.00 42.68 208 GLU C N 1
ATOM 4620 C CA . GLU C 1 210 ? 37.745 -14.677 8.598 1.00 48.75 208 GLU C CA 1
ATOM 4621 C C . GLU C 1 210 ? 38.518 -15.528 9.604 1.00 47.97 208 GLU C C 1
ATOM 4622 O O . GLU C 1 210 ? 38.250 -15.485 10.805 1.00 49.09 208 GLU C O 1
ATOM 4628 N N . LEU D 1 3 ? 70.842 8.329 -16.212 1.00 25.05 1 LEU D N 1
ATOM 4629 C CA . LEU D 1 3 ? 69.482 8.727 -15.827 1.00 31.36 1 LEU D CA 1
ATOM 4630 C C . LEU D 1 3 ? 68.725 9.499 -16.908 1.00 37.86 1 LEU D C 1
ATOM 4631 O O . LEU D 1 3 ? 68.992 10.686 -17.143 1.00 32.82 1 LEU D O 1
ATOM 4636 N N . ILE D 1 4 ? 67.770 8.820 -17.547 1.00 31.08 2 ILE D N 1
ATOM 4637 C CA . ILE D 1 4 ? 66.910 9.461 -18.529 1.00 31.07 2 ILE D CA 1
ATOM 4638 C C . ILE D 1 4 ? 65.438 9.282 -18.179 1.00 29.62 2 ILE D C 1
ATOM 4639 O O . ILE D 1 4 ? 64.957 8.159 -18.036 1.00 26.94 2 ILE D O 1
ATOM 4644 N N . LEU D 1 5 ? 64.732 10.402 -18.060 1.00 26.95 3 LEU D N 1
ATOM 4645 C CA . LEU D 1 5 ? 63.315 10.397 -17.748 1.00 30.10 3 LEU D CA 1
ATOM 4646 C C . LEU D 1 5 ? 62.430 10.415 -18.997 1.00 28.70 3 LEU D C 1
ATOM 4647 O O . LEU D 1 5 ? 62.411 11.394 -19.742 1.00 29.40 3 LEU D O 1
ATOM 4652 N N . TYR D 1 6 ? 61.685 9.341 -19.219 1.00 30.76 4 TYR D N 1
ATOM 4653 C CA . TYR D 1 6 ? 60.655 9.362 -20.259 1.00 30.24 4 TYR D CA 1
ATOM 4654 C C . TYR D 1 6 ? 59.510 10.202 -19.747 1.00 29.32 4 TYR D C 1
ATOM 4655 O O . TYR D 1 6 ? 58.871 9.851 -18.756 1.00 31.69 4 TYR D O 1
ATOM 4664 N N . ASP D 1 7 ? 59.275 11.323 -20.418 1.00 28.14 5 ASP D N 1
ATOM 4665 C CA . ASP D 1 7 ? 58.484 12.409 -19.855 1.00 31.25 5 ASP D CA 1
ATOM 4666 C C . ASP D 1 7 ? 57.303 12.798 -20.745 1.00 31.51 5 ASP D C 1
ATOM 4667 O O . ASP D 1 7 ? 57.261 12.456 -21.915 1.00 33.02 5 ASP D O 1
ATOM 4672 N N . TYR D 1 8 ? 56.331 13.494 -20.169 1.00 29.86 6 TYR D N 1
ATOM 4673 C CA . TYR D 1 8 ? 55.283 14.131 -20.954 1.00 33.67 6 TYR D CA 1
ATOM 4674 C C . TYR D 1 8 ? 54.870 15.413 -20.252 1.00 33.72 6 TYR D C 1
ATOM 4675 O O . TYR D 1 8 ? 54.474 15.392 -19.092 1.00 34.04 6 TYR D O 1
ATOM 4684 N N . PHE D 1 9 ? 54.962 16.526 -20.965 1.00 34.16 7 PHE D N 1
ATOM 4685 C CA . PHE D 1 9 ? 54.913 17.841 -20.345 1.00 34.39 7 PHE D CA 1
ATOM 4686 C C . PHE D 1 9 ? 53.739 18.036 -19.386 1.00 35.45 7 PHE D C 1
ATOM 4687 O O . PHE D 1 9 ? 53.882 18.632 -18.307 1.00 36.81 7 PHE D O 1
ATOM 4695 N N . ARG D 1 10 ? 52.587 17.517 -19.777 1.00 31.23 8 ARG D N 1
ATOM 4696 C CA . ARG D 1 10 ? 51.363 17.740 -19.037 1.00 34.36 8 ARG D CA 1
ATOM 4697 C C . ARG D 1 10 ? 51.021 16.546 -18.139 1.00 37.45 8 ARG D C 1
ATOM 4698 O O . ARG D 1 10 ? 49.928 16.487 -17.578 1.00 39.70 8 ARG D O 1
ATOM 4706 N N . SER D 1 11 ? 51.931 15.586 -18.014 1.00 32.81 9 SER D N 1
ATOM 4707 C CA . SER D 1 11 ? 51.695 14.484 -17.088 1.00 30.96 9 SER D CA 1
ATOM 4708 C C . SER D 1 11 ? 51.910 14.891 -15.627 1.00 28.77 9 SER D C 1
ATOM 4709 O O . SER D 1 11 ? 53.030 15.182 -15.197 1.00 29.61 9 SER D O 1
ATOM 4712 N N . THR D 1 12 ? 50.821 14.913 -14.873 1.00 30.78 10 THR D N 1
ATOM 4713 C CA . THR D 1 12 ? 50.888 15.160 -13.437 1.00 32.14 10 THR D CA 1
ATOM 4714 C C . THR D 1 12 ? 51.962 14.317 -12.775 1.00 27.44 10 THR D C 1
ATOM 4715 O O . THR D 1 12 ? 52.816 14.837 -12.064 1.00 28.09 10 THR D O 1
ATOM 4719 N N . ALA D 1 13 ? 51.914 13.015 -13.014 1.00 26.78 11 ALA D N 1
ATOM 4720 C CA . ALA D 1 13 ? 52.910 12.098 -12.477 1.00 26.39 11 ALA D CA 1
ATOM 4721 C C . ALA D 1 13 ? 54.347 12.447 -12.885 1.00 23.70 11 ALA D C 1
ATOM 4722 O O . ALA D 1 13 ? 55.247 12.391 -12.055 1.00 25.44 11 ALA D O 1
ATOM 4724 N N . CYS D 1 14 ? 54.569 12.788 -14.152 1.00 21.92 12 CYS D N 1
ATOM 4725 C CA . CYS D 1 14 ? 55.894 13.225 -14.592 1.00 24.95 12 CYS D CA 1
ATOM 4726 C C . CYS D 1 14 ? 56.310 14.507 -13.884 1.00 25.41 12 CYS D C 1
ATOM 4727 O O . CYS D 1 14 ? 57.443 14.647 -13.430 1.00 24.28 12 CYS D O 1
ATOM 4730 N N . TYR D 1 15 ? 55.379 15.441 -13.797 1.00 22.31 13 TYR D N 1
ATOM 4731 C CA . TYR D 1 15 ? 55.619 16.693 -13.118 1.00 22.01 13 TYR D CA 1
ATOM 4732 C C . TYR D 1 15 ? 56.224 16.426 -11.720 1.00 25.43 13 TYR D C 1
ATOM 4733 O O . TYR D 1 15 ? 57.248 17.018 -11.356 1.00 21.30 13 TYR D O 1
ATOM 4742 N N . ARG D 1 16 ? 55.606 15.514 -10.962 1.00 25.18 14 ARG D N 1
ATOM 4743 C CA . ARG D 1 16 ? 56.084 15.162 -9.629 1.00 22.77 14 ARG D CA 1
ATOM 4744 C C . ARG D 1 16 ? 57.545 14.811 -9.659 1.00 22.27 14 ARG D C 1
ATOM 4745 O O . ARG D 1 16 ? 58.321 15.255 -8.809 1.00 22.96 14 ARG D O 1
ATOM 4753 N N . VAL D 1 17 ? 57.901 13.957 -10.609 1.00 20.40 15 VAL D N 1
ATOM 4754 C CA . VAL D 1 17 ? 59.267 13.493 -10.718 1.00 19.41 15 VAL D CA 1
ATOM 4755 C C . VAL D 1 17 ? 60.193 14.633 -11.158 1.00 23.63 15 VAL D C 1
ATOM 4756 O O . VAL D 1 17 ? 61.319 14.742 -10.682 1.00 24.34 15 VAL D O 1
ATOM 4760 N N . ARG D 1 18 ? 59.726 15.482 -12.066 1.00 19.61 16 ARG D N 1
ATOM 4761 C CA . ARG D 1 18 ? 60.552 16.592 -12.503 1.00 22.71 16 ARG D CA 1
ATOM 4762 C C . ARG D 1 18 ? 60.950 17.478 -11.305 1.00 24.38 16 ARG D C 1
ATOM 4763 O O . ARG D 1 18 ? 62.129 17.804 -11.128 1.00 22.53 16 ARG D O 1
ATOM 4771 N N . ILE D 1 19 ? 59.968 17.827 -10.476 1.00 21.39 17 ILE D N 1
ATOM 4772 C CA . ILE D 1 19 ? 60.216 18.596 -9.276 1.00 23.59 17 ILE D CA 1
ATOM 4773 C C . ILE D 1 19 ? 61.245 17.892 -8.392 1.00 27.22 17 ILE D C 1
ATOM 4774 O O . ILE D 1 19 ? 62.249 18.486 -7.988 1.00 24.93 17 ILE D O 1
ATOM 4779 N N . ALA D 1 20 ? 61.001 16.616 -8.105 1.00 23.60 18 ALA D N 1
ATOM 4780 C CA . ALA D 1 20 ? 61.921 15.853 -7.263 1.00 26.04 18 ALA D CA 1
ATOM 4781 C C . ALA D 1 20 ? 63.371 15.828 -7.796 1.00 25.04 18 ALA D C 1
ATOM 4782 O O . ALA D 1 20 ? 64.330 15.893 -7.023 1.00 29.26 18 ALA D O 1
ATOM 4784 N N . LEU D 1 21 ? 63.535 15.720 -9.105 1.00 22.44 19 LEU D N 1
ATOM 4785 C CA . LEU D 1 21 ? 64.871 15.700 -9.669 1.00 26.88 19 LEU D CA 1
ATOM 4786 C C . LEU D 1 21 ? 65.550 17.061 -9.494 1.00 28.13 19 LEU D C 1
ATOM 4787 O O . LEU D 1 21 ? 66.733 17.138 -9.154 1.00 26.63 19 LEU D O 1
ATOM 4792 N N . ASN D 1 22 ? 64.786 18.128 -9.715 1.00 28.42 20 ASN D N 1
ATOM 4793 C CA . ASN D 1 22 ? 65.295 19.488 -9.580 1.00 25.78 20 ASN D CA 1
ATOM 4794 C C . ASN D 1 22 ? 65.664 19.783 -8.128 1.00 27.11 20 ASN D C 1
ATOM 4795 O O . ASN D 1 22 ? 66.734 20.312 -7.843 1.00 25.77 20 ASN D O 1
ATOM 4800 N N . LEU D 1 23 ? 64.769 19.437 -7.212 1.00 26.42 21 LEU D N 1
ATOM 4801 C CA . LEU D 1 23 ? 65.006 19.693 -5.796 1.00 29.02 21 LEU D CA 1
ATOM 4802 C C . LEU D 1 23 ? 66.325 19.088 -5.316 1.00 29.85 21 LEU D C 1
ATOM 4803 O O . LEU D 1 23 ? 67.030 19.673 -4.496 1.00 32.81 21 LEU D O 1
ATOM 4808 N N . LYS D 1 24 ? 66.655 17.909 -5.828 1.00 29.77 22 LYS D N 1
ATOM 4809 C CA . LYS D 1 24 ? 67.837 17.205 -5.365 1.00 28.30 22 LYS D CA 1
ATOM 4810 C C . LYS D 1 24 ? 69.014 17.485 -6.262 1.00 28.19 22 LYS D C 1
ATOM 4811 O O . LYS D 1 24 ? 70.086 16.912 -6.086 1.00 30.43 22 LYS D O 1
ATOM 4817 N N . LYS D 1 25 ? 68.807 18.361 -7.237 1.00 27.76 23 LYS D N 1
ATOM 4818 C CA . LYS D 1 25 ? 69.890 18.794 -8.104 1.00 29.23 23 LYS D CA 1
ATOM 4819 C C . LYS D 1 25 ? 70.592 17.597 -8.718 1.00 28.20 23 LYS D C 1
ATOM 4820 O O . LYS D 1 25 ? 71.788 17.614 -8.970 1.00 30.03 23 LYS D O 1
ATOM 4826 N N . ILE D 1 26 ? 69.830 16.545 -8.961 1.00 32.74 24 ILE D N 1
ATOM 4827 C CA . ILE D 1 26 ? 70.359 15.383 -9.649 1.00 32.63 24 ILE D CA 1
ATOM 4828 C C . ILE D 1 26 ? 70.433 15.706 -11.133 1.00 34.78 24 ILE D C 1
ATOM 4829 O O . ILE D 1 26 ? 69.535 16.342 -11.690 1.00 33.14 24 ILE D O 1
ATOM 4834 N N . ALA D 1 27 ? 71.520 15.292 -11.767 1.00 37.45 25 ALA D N 1
ATOM 4835 C CA . ALA D 1 27 ? 71.680 15.504 -13.196 1.00 35.66 25 ALA D CA 1
ATOM 4836 C C . ALA D 1 27 ? 70.913 14.447 -13.972 1.00 31.48 25 ALA D C 1
ATOM 4837 O O . ALA D 1 27 ? 71.107 13.248 -13.762 1.00 34.47 25 ALA D O 1
ATOM 4839 N N . TYR D 1 28 ? 70.045 14.891 -14.876 1.00 32.85 26 TYR D N 1
ATOM 4840 C CA . TYR D 1 28 ? 69.331 13.970 -15.752 1.00 32.87 26 TYR D CA 1
ATOM 4841 C C . TYR D 1 28 ? 69.118 14.484 -17.168 1.00 36.45 26 TYR D C 1
ATOM 4842 O O . TYR D 1 28 ? 69.343 15.657 -17.487 1.00 32.83 26 TYR D O 1
ATOM 4851 N N . GLU D 1 29 ? 68.674 13.563 -18.011 1.00 37.80 27 GLU D N 1
ATOM 4852 C CA . GLU D 1 29 ? 68.265 13.860 -19.370 1.00 38.27 27 GLU D CA 1
ATOM 4853 C C . GLU D 1 29 ? 66.812 13.437 -19.454 1.00 35.17 27 GLU D C 1
ATOM 4854 O O . GLU D 1 29 ? 66.394 12.486 -18.799 1.00 34.37 27 GLU D O 1
ATOM 4860 N N . LYS D 1 30 ? 66.021 14.134 -20.244 1.00 35.57 28 LYS D N 1
ATOM 4861 C CA . LYS D 1 30 ? 64.664 13.671 -20.436 1.00 36.11 28 LYS D CA 1
ATOM 4862 C C . LYS D 1 30 ? 64.337 13.447 -21.913 1.00 32.40 28 LYS D C 1
ATOM 4863 O O . LYS D 1 30 ? 64.882 14.106 -22.804 1.00 30.48 28 LYS D O 1
ATOM 4869 N N . ILE D 1 31 ? 63.461 12.482 -22.157 1.00 31.75 29 ILE D N 1
ATOM 4870 C CA . ILE D 1 31 ? 62.973 12.219 -23.506 1.00 36.83 29 ILE D CA 1
ATOM 4871 C C . ILE D 1 31 ? 61.466 12.464 -23.581 1.00 35.76 29 ILE D C 1
ATOM 4872 O O . ILE D 1 31 ? 60.692 11.841 -22.847 1.00 33.15 29 ILE D O 1
ATOM 4877 N N . GLU D 1 32 ? 61.061 13.388 -24.448 1.00 32.44 30 GLU D N 1
ATOM 4878 C CA . GLU D 1 32 ? 59.645 13.644 -24.656 1.00 40.28 30 GLU D CA 1
ATOM 4879 C C . GLU D 1 32 ? 59.053 12.656 -25.647 1.00 40.41 30 GLU D C 1
ATOM 4880 O O . GLU D 1 32 ? 59.608 12.399 -26.714 1.00 37.80 30 GLU D O 1
ATOM 4886 N N . VAL D 1 33 ? 57.907 12.109 -25.288 1.00 44.21 31 VAL D N 1
ATOM 4887 C CA . VAL D 1 33 ? 57.240 11.134 -26.142 1.00 48.50 31 VAL D CA 1
ATOM 4888 C C . VAL D 1 33 ? 56.029 11.738 -26.862 1.00 46.62 31 VAL D C 1
ATOM 4889 O O . VAL D 1 33 ? 55.590 12.840 -26.524 1.00 50.12 31 VAL D O 1
ATOM 4893 N N . GLU D 1 54 ? 52.026 4.574 -17.845 1.00 45.63 52 GLU D N 1
ATOM 4894 C CA . GLU D 1 54 ? 53.085 3.617 -17.509 1.00 47.15 52 GLU D CA 1
ATOM 4895 C C . GLU D 1 54 ? 54.339 3.839 -18.362 1.00 45.04 52 GLU D C 1
ATOM 4896 O O . GLU D 1 54 ? 55.448 3.463 -17.977 1.00 43.20 52 GLU D O 1
ATOM 4898 N N . LEU D 1 55 ? 54.153 4.448 -19.525 1.00 44.93 53 LEU D N 1
ATOM 4899 C CA . LEU D 1 55 ? 55.277 4.852 -20.348 1.00 42.73 53 LEU D CA 1
ATOM 4900 C C . LEU D 1 55 ? 55.946 6.018 -19.636 1.00 42.50 53 LEU D C 1
ATOM 4901 O O . LEU D 1 55 ? 57.178 6.156 -19.628 1.00 36.67 53 LEU D O 1
ATOM 4906 N N . VAL D 1 56 ? 55.103 6.871 -19.060 1.00 39.92 54 VAL D N 1
ATOM 4907 C CA . VAL D 1 56 ? 55.544 8.102 -18.432 1.00 33.50 54 VAL D CA 1
ATOM 4908 C C . VAL D 1 56 ? 54.731 8.344 -17.169 1.00 33.50 54 VAL D C 1
ATOM 4909 O O . VAL D 1 56 ? 53.514 8.179 -17.177 1.00 34.60 54 VAL D O 1
ATOM 4913 N N . PRO D 1 57 ? 55.413 8.715 -16.072 1.00 29.52 55 PRO D N 1
ATOM 4914 C CA . PRO D 1 57 ? 56.867 8.900 -16.106 1.00 28.89 55 PRO D CA 1
ATOM 4915 C C . PRO D 1 57 ? 57.569 7.563 -16.129 1.00 29.25 55 PRO D C 1
ATOM 4916 O O . PRO D 1 57 ? 57.069 6.601 -15.560 1.00 31.14 55 PRO D O 1
ATOM 4920 N N . SER D 1 58 ? 58.718 7.506 -16.784 1.00 31.07 56 SER D N 1
ATOM 4921 C CA . SER D 1 58 ? 59.485 6.276 -16.860 1.00 29.72 56 SER D CA 1
ATOM 4922 C C . SER D 1 58 ? 60.954 6.618 -16.741 1.00 27.29 56 SER D C 1
ATOM 4923 O O . SER D 1 58 ? 61.417 7.589 -17.327 1.00 29.60 56 SER D O 1
ATOM 4926 N N . LEU D 1 59 ? 61.698 5.816 -15.999 1.00 24.84 57 LEU D N 1
ATOM 4927 C CA . LEU D 1 59 ? 63.099 6.137 -15.783 1.00 26.27 57 LEU D CA 1
ATOM 4928 C C . LEU D 1 59 ? 63.996 5.070 -16.399 1.00 27.07 57 LEU D C 1
ATOM 4929 O O . LEU D 1 59 ? 63.867 3.879 -16.099 1.00 27.36 57 LEU D O 1
ATOM 4934 N N . ASP D 1 60 ? 64.881 5.505 -17.288 1.00 30.04 58 ASP D N 1
ATOM 4935 C CA . ASP D 1 60 ? 65.874 4.621 -17.876 1.00 30.56 58 ASP D CA 1
ATOM 4936 C C . ASP D 1 60 ? 67.178 4.826 -17.137 1.00 27.59 58 ASP D C 1
ATOM 4937 O O . ASP D 1 60 ? 67.741 5.927 -17.151 1.00 27.41 58 ASP D O 1
ATOM 4942 N N . ILE D 1 61 ? 67.637 3.760 -16.489 1.00 28.89 59 ILE D N 1
ATOM 4943 C CA . ILE D 1 61 ? 68.839 3.777 -15.672 1.00 28.04 59 ILE D CA 1
ATOM 4944 C C . ILE D 1 61 ? 69.845 2.811 -16.266 1.00 28.82 59 ILE D C 1
ATOM 4945 O O . ILE D 1 61 ? 69.917 1.636 -15.863 1.00 29.73 59 ILE D O 1
ATOM 4950 N N . ASN D 1 62 ? 70.616 3.298 -17.230 1.00 30.21 60 ASN D N 1
ATOM 4951 C CA . ASN D 1 62 ? 71.584 2.463 -17.923 1.00 32.54 60 ASN D CA 1
ATOM 4952 C C . ASN D 1 62 ? 70.929 1.207 -18.504 1.00 31.36 60 ASN D C 1
ATOM 4953 O O . ASN D 1 62 ? 71.496 0.114 -18.414 1.00 33.71 60 ASN D O 1
ATOM 4958 N N . GLY D 1 63 ? 69.733 1.350 -19.075 1.00 30.14 61 GLY D N 1
ATOM 4959 C CA . GLY D 1 63 ? 69.096 0.212 -19.718 1.00 30.96 61 GLY D CA 1
ATOM 4960 C C . GLY D 1 63 ? 68.005 -0.443 -18.893 1.00 33.59 61 GLY D C 1
ATOM 4961 O O . GLY D 1 63 ? 67.040 -0.977 -19.448 1.00 41.03 61 GLY D O 1
ATOM 4962 N N . GLN D 1 64 ? 68.156 -0.427 -17.574 1.00 31.59 62 GLN D N 1
ATOM 4963 C CA . GLN D 1 64 ? 67.100 -0.880 -16.674 1.00 29.87 62 GLN D CA 1
ATOM 4964 C C . GLN D 1 64 ? 66.010 0.193 -16.554 1.00 32.46 62 GLN D C 1
ATOM 4965 O O . GLN D 1 64 ? 66.305 1.386 -16.412 1.00 34.48 62 GLN D O 1
ATOM 4971 N N . ILE D 1 65 ? 64.754 -0.236 -16.614 1.00 25.78 63 ILE D N 1
ATOM 4972 C CA . ILE D 1 65 ? 63.630 0.676 -16.687 1.00 24.00 63 ILE D CA 1
ATOM 4973 C C . ILE D 1 65 ? 62.844 0.669 -15.377 1.00 26.05 63 ILE D C 1
ATOM 4974 O O . ILE D 1 65 ? 62.681 -0.378 -14.751 1.00 23.90 63 ILE D O 1
ATOM 4979 N N . LEU D 1 66 ? 62.370 1.838 -14.953 1.00 26.60 64 LEU D N 1
ATOM 4980 C CA . LEU D 1 66 ? 61.574 1.931 -13.724 1.00 26.77 64 LEU D CA 1
ATOM 4981 C C . LEU D 1 66 ? 60.331 2.819 -13.909 1.00 26.89 64 LEU D C 1
ATOM 4982 O O . LEU D 1 66 ? 60.445 3.966 -14.366 1.00 27.52 64 LEU D O 1
ATOM 4987 N N . SER D 1 67 ? 59.153 2.297 -13.552 1.00 22.27 65 SER D N 1
ATOM 4988 C CA . SER D 1 67 ? 57.922 3.082 -13.652 1.00 24.50 65 SER D CA 1
ATOM 4989 C C . SER D 1 67 ? 57.281 3.332 -12.295 1.00 22.12 65 SER D C 1
ATOM 4990 O O . SER D 1 67 ? 57.763 2.843 -11.288 1.00 22.43 65 SER D O 1
ATOM 4993 N N . GLN D 1 68 ? 56.175 4.073 -12.291 1.00 22.91 66 GLN D N 1
ATOM 4994 C CA . GLN D 1 68 ? 55.479 4.485 -11.065 1.00 22.72 66 GLN D CA 1
ATOM 4995 C C . GLN D 1 68 ? 56.206 5.660 -10.420 1.00 22.86 66 GLN D C 1
ATOM 4996 O O . GLN D 1 68 ? 57.315 5.510 -9.916 1.00 21.58 66 GLN D O 1
ATOM 5002 N N . SER D 1 69 ? 55.566 6.822 -10.442 1.00 22.25 67 SER D N 1
ATOM 5003 C CA . SER D 1 69 ? 56.196 8.046 -9.983 1.00 20.71 67 SER D CA 1
ATOM 5004 C C . SER D 1 69 ? 56.664 7.932 -8.530 1.00 25.06 67 SER D C 1
ATOM 5005 O O . SER D 1 69 ? 57.810 8.280 -8.220 1.00 22.35 67 SER D O 1
ATOM 5016 N N . ALA D 1 71 ? 57.506 5.271 -6.865 1.00 23.70 69 ALA D N 1
ATOM 5017 C CA . ALA D 1 71 ? 58.655 4.371 -6.715 1.00 23.60 69 ALA D CA 1
ATOM 5018 C C . ALA D 1 71 ? 59.917 4.975 -7.334 1.00 22.27 69 ALA D C 1
ATOM 5019 O O . ALA D 1 71 ? 61.027 4.677 -6.920 1.00 24.03 69 ALA D O 1
ATOM 5021 N N . ILE D 1 72 ? 59.739 5.829 -8.331 1.00 21.33 70 ILE D N 1
ATOM 5022 C CA . ILE D 1 72 ? 60.874 6.525 -8.929 1.00 24.10 70 ILE D CA 1
ATOM 5023 C C . ILE D 1 72 ? 61.415 7.536 -7.935 1.00 22.54 70 ILE D C 1
ATOM 5024 O O . ILE D 1 72 ? 62.622 7.672 -7.760 1.00 25.13 70 ILE D O 1
ATOM 5029 N N . ILE D 1 73 ? 60.508 8.236 -7.272 1.00 21.56 71 ILE D N 1
ATOM 5030 C CA . ILE D 1 73 ? 60.900 9.191 -6.258 1.00 24.09 71 ILE D CA 1
ATOM 5031 C C . ILE D 1 73 ? 61.575 8.533 -5.044 1.00 25.54 71 ILE D C 1
ATOM 5032 O O . ILE D 1 73 ? 62.543 9.060 -4.515 1.00 28.86 71 ILE D O 1
ATOM 5037 N N . ASP D 1 74 ? 61.079 7.379 -4.612 1.00 26.43 72 ASP D N 1
ATOM 5038 C CA . ASP D 1 74 ? 61.721 6.659 -3.520 1.00 27.71 72 ASP D CA 1
ATOM 5039 C C . ASP D 1 74 ? 63.102 6.191 -3.949 1.00 25.94 72 ASP D C 1
ATOM 5040 O O . ASP D 1 74 ? 64.013 6.086 -3.139 1.00 27.76 72 ASP D O 1
ATOM 5045 N N . TYR D 1 75 ? 63.255 5.898 -5.230 1.00 24.18 73 TYR D N 1
ATOM 5046 C CA . TYR D 1 75 ? 64.542 5.453 -5.722 1.00 24.83 73 TYR D CA 1
ATOM 5047 C C . TYR D 1 75 ? 65.575 6.592 -5.703 1.00 30.03 73 TYR D C 1
ATOM 5048 O O . TYR D 1 75 ? 66.729 6.397 -5.306 1.00 26.90 73 TYR D O 1
ATOM 5057 N N . LEU D 1 76 ? 65.146 7.780 -6.122 1.00 26.23 74 LEU D N 1
ATOM 5058 C CA . LEU D 1 76 ? 66.012 8.950 -6.110 1.00 27.57 74 LEU D CA 1
ATOM 5059 C C . LEU D 1 76 ? 66.530 9.242 -4.703 1.00 29.76 74 LEU D C 1
ATOM 5060 O O . LEU D 1 76 ? 67.703 9.570 -4.515 1.00 30.62 74 LEU D O 1
ATOM 5065 N N . GLU D 1 77 ? 65.644 9.102 -3.721 1.00 30.50 75 GLU D N 1
ATOM 5066 C CA . GLU D 1 77 ? 65.973 9.342 -2.321 1.00 32.25 75 GLU D CA 1
ATOM 5067 C C . GLU D 1 77 ? 66.950 8.306 -1.809 1.00 32.61 75 GLU D C 1
ATOM 5068 O O . GLU D 1 77 ? 67.767 8.584 -0.942 1.00 31.85 75 GLU D O 1
ATOM 5074 N N . GLU D 1 78 ? 66.856 7.103 -2.355 1.00 31.34 76 GLU D N 1
ATOM 5075 C CA . GLU D 1 78 ? 67.721 6.016 -1.942 1.00 30.91 76 GLU D CA 1
ATOM 5076 C C . GLU D 1 78 ? 69.133 6.251 -2.452 1.00 33.62 76 GLU D C 1
ATOM 5077 O O . GLU D 1 78 ? 70.089 6.260 -1.674 1.00 33.03 76 GLU D O 1
ATOM 5083 N N . ILE D 1 79 ? 69.259 6.439 -3.762 1.00 29.29 77 ILE D N 1
ATOM 5084 C CA . ILE D 1 79 ? 70.564 6.599 -4.377 1.00 31.17 77 ILE D CA 1
ATOM 5085 C C . ILE D 1 79 ? 71.173 7.982 -4.135 1.00 33.71 77 ILE D C 1
ATOM 5086 O O . ILE D 1 79 ? 72.357 8.193 -4.393 1.00 34.90 77 ILE D O 1
ATOM 5091 N N . HIS D 1 80 ? 70.372 8.922 -3.643 1.00 32.11 78 HIS D N 1
ATOM 5092 C CA A HIS D 1 80 ? 70.880 10.254 -3.326 0.57 33.17 78 HIS D CA 1
ATOM 5093 C CA B HIS D 1 80 ? 70.860 10.267 -3.349 0.43 33.22 78 HIS D CA 1
ATOM 5094 C C . HIS D 1 80 ? 70.215 10.813 -2.078 1.00 34.07 78 HIS D C 1
ATOM 5095 O O . HIS D 1 80 ? 69.308 11.637 -2.160 1.00 33.61 78 HIS D O 1
ATOM 5108 N N . PRO D 1 81 ? 70.665 10.344 -0.900 1.00 33.94 79 PRO D N 1
ATOM 5109 C CA . PRO D 1 81 ? 70.157 10.854 0.379 1.00 34.40 79 PRO D CA 1
ATOM 5110 C C . PRO D 1 81 ? 70.322 12.375 0.580 1.00 33.73 79 PRO D C 1
ATOM 5111 O O . PRO D 1 81 ? 69.552 12.945 1.347 1.00 35.22 79 PRO D O 1
ATOM 5115 N N . GLU D 1 82 ? 71.272 13.025 -0.088 1.00 33.41 80 GLU D N 1
ATOM 5116 C CA . GLU D 1 82 ? 71.370 14.489 0.008 1.00 35.21 80 GLU D CA 1
ATOM 5117 C C . GLU D 1 82 ? 70.086 15.174 -0.460 1.00 33.74 80 GLU D C 1
ATOM 5118 O O . GLU D 1 82 ? 69.376 14.643 -1.294 1.00 34.33 80 GLU D O 1
ATOM 5132 N N . PRO D 1 84 ? 67.146 15.834 1.291 1.00 35.26 82 PRO D N 1
ATOM 5133 C CA . PRO D 1 84 ? 66.123 14.850 1.651 1.00 28.95 82 PRO D CA 1
ATOM 5134 C C . PRO D 1 84 ? 64.733 15.409 1.394 1.00 29.61 82 PRO D C 1
ATOM 5135 O O . PRO D 1 84 ? 64.482 16.577 1.687 1.00 31.03 82 PRO D O 1
ATOM 5139 N N . LEU D 1 85 ? 63.829 14.589 0.868 1.00 30.72 83 LEU D N 1
ATOM 5140 C CA . LEU D 1 85 ? 62.469 15.050 0.629 1.00 27.42 83 LEU D CA 1
ATOM 5141 C C . LEU D 1 85 ? 61.577 14.731 1.814 1.00 26.39 83 LEU D C 1
ATOM 5142 O O . LEU D 1 85 ? 60.452 15.199 1.893 1.00 27.10 83 LEU D O 1
ATOM 5147 N N . LEU D 1 86 ? 62.104 13.953 2.749 1.00 27.93 84 LEU D N 1
ATOM 5148 C CA . LEU D 1 86 ? 61.367 13.593 3.951 1.00 30.86 84 LEU D CA 1
ATOM 5149 C C . LEU D 1 86 ? 62.160 13.963 5.198 1.00 31.62 84 LEU D C 1
ATOM 5150 O O . LEU D 1 86 ? 63.381 14.047 5.147 1.00 34.31 84 LEU D O 1
ATOM 5155 N N . PRO D 1 87 ? 61.472 14.198 6.327 1.00 31.69 85 PRO D N 1
ATOM 5156 C CA . PRO D 1 87 ? 62.220 14.433 7.572 1.00 36.61 85 PRO D CA 1
ATOM 5157 C C . PRO D 1 87 ? 62.810 13.143 8.137 1.00 33.51 85 PRO D C 1
ATOM 5158 O O . PRO D 1 87 ? 62.499 12.059 7.651 1.00 35.31 85 PRO D O 1
ATOM 5162 N N . LYS D 1 88 ? 63.643 13.275 9.162 1.00 35.33 86 LYS D N 1
ATOM 5163 C CA . LYS D 1 88 ? 64.333 12.148 9.784 1.00 35.36 86 LYS D CA 1
ATOM 5164 C C . LYS D 1 88 ? 63.498 11.408 10.826 1.00 34.27 86 LYS D C 1
ATOM 5165 O O . LYS D 1 88 ? 63.677 10.217 11.030 1.00 32.12 86 LYS D O 1
ATOM 5171 N N . ASP D 1 89 ? 62.585 12.109 11.483 1.00 32.63 87 ASP D N 1
ATOM 5172 C CA . ASP D 1 89 ? 61.702 11.464 12.450 1.00 34.40 87 ASP D CA 1
ATOM 5173 C C . ASP D 1 89 ? 60.787 10.448 11.769 1.00 35.62 87 ASP D C 1
ATOM 5174 O O . ASP D 1 89 ? 60.009 10.807 10.890 1.00 36.80 87 ASP D O 1
ATOM 5179 N N . PRO D 1 90 ? 60.856 9.181 12.187 1.00 36.95 88 PRO D N 1
ATOM 5180 C CA . PRO D 1 90 ? 60.101 8.137 11.494 1.00 35.73 88 PRO D CA 1
ATOM 5181 C C . PRO D 1 90 ? 58.625 8.474 11.373 1.00 32.85 88 PRO D C 1
ATOM 5182 O O . PRO D 1 90 ? 58.037 8.262 10.321 1.00 36.02 88 PRO D O 1
ATOM 5186 N N . PHE D 1 91 ? 58.035 8.999 12.433 1.00 32.97 89 PHE D N 1
ATOM 5187 C CA . PHE D 1 91 ? 56.615 9.307 12.418 1.00 32.16 89 PHE D CA 1
ATOM 5188 C C . PHE D 1 91 ? 56.246 10.360 11.375 1.00 33.67 89 PHE D C 1
ATOM 5189 O O . PHE D 1 91 ? 55.261 10.205 10.651 1.00 34.10 89 PHE D O 1
ATOM 5205 N N . LYS D 1 93 ? 58.179 11.467 8.747 1.00 30.77 91 LYS D N 1
ATOM 5206 C CA . LYS D 1 93 ? 58.481 10.890 7.453 1.00 29.78 91 LYS D CA 1
ATOM 5207 C C . LYS D 1 93 ? 57.226 10.163 6.947 1.00 27.88 91 LYS D C 1
ATOM 5208 O O . LYS D 1 93 ? 56.736 10.434 5.849 1.00 27.67 91 LYS D O 1
ATOM 5214 N N . ALA D 1 94 ? 56.679 9.279 7.774 1.00 26.38 92 ALA D N 1
ATOM 5215 C CA . ALA D 1 94 ? 55.514 8.497 7.370 1.00 29.00 92 ALA D CA 1
ATOM 5216 C C . ALA D 1 94 ? 54.279 9.368 7.213 1.00 24.82 92 ALA D C 1
ATOM 5217 O O . ALA D 1 94 ? 53.514 9.192 6.290 1.00 24.71 92 ALA D O 1
ATOM 5219 N N . THR D 1 95 ? 54.080 10.302 8.129 1.00 25.22 93 THR D N 1
ATOM 5220 C CA . THR D 1 95 ? 52.955 11.220 8.031 1.00 26.01 93 THR D CA 1
ATOM 5221 C C . THR D 1 95 ? 52.941 11.947 6.685 1.00 26.06 93 THR D C 1
ATOM 5222 O O . THR D 1 95 ? 51.905 12.071 6.038 1.00 27.02 93 THR D O 1
ATOM 5226 N N . LEU D 1 96 ? 54.093 12.446 6.271 1.00 25.81 94 LEU D N 1
ATOM 5227 C CA . LEU D 1 96 ? 54.153 13.198 5.033 1.00 26.20 94 LEU D CA 1
ATOM 5228 C C . LEU D 1 96 ? 53.976 12.269 3.835 1.00 26.89 94 LEU D C 1
ATOM 5229 O O . LEU D 1 96 ? 53.373 12.645 2.834 1.00 27.84 94 LEU D O 1
ATOM 5234 N N . LYS D 1 97 ? 54.517 11.061 3.939 1.00 23.72 95 LYS D N 1
ATOM 5235 C CA . LYS D 1 97 ? 54.382 10.080 2.881 1.00 26.51 95 LYS D CA 1
ATOM 5236 C C . LYS D 1 97 ? 52.904 9.727 2.728 1.00 24.56 95 LYS D C 1
ATOM 5237 O O . LYS D 1 97 ? 52.411 9.501 1.633 1.00 23.67 95 LYS D O 1
ATOM 5243 N N . SER D 1 98 ? 52.185 9.722 3.835 1.00 24.44 96 SER D N 1
ATOM 5244 C CA . SER D 1 98 ? 50.768 9.436 3.775 1.00 25.42 96 SER D CA 1
ATOM 5245 C C . SER D 1 9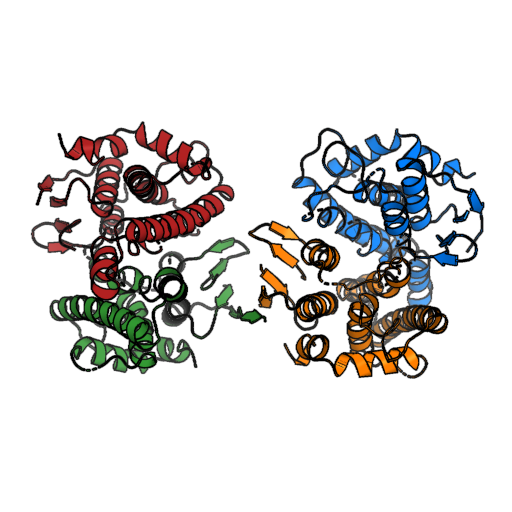8 ? 50.003 10.567 3.111 1.00 27.24 96 SER D C 1
ATOM 5246 O O . SER D 1 98 ? 49.039 10.315 2.400 1.00 24.86 96 SER D O 1
ATOM 5257 N N . ALA D 1 100 ? 51.310 12.485 0.817 1.00 24.60 98 ALA D N 1
ATOM 5258 C CA . ALA D 1 100 ? 51.664 12.311 -0.588 1.00 25.03 98 ALA D CA 1
ATOM 5259 C C . ALA D 1 100 ? 50.785 11.236 -1.241 1.00 26.27 98 ALA D C 1
ATOM 5260 O O . ALA D 1 100 ? 50.416 11.356 -2.413 1.00 26.07 98 ALA D O 1
ATOM 5262 N N . LEU D 1 101 ? 50.448 10.196 -0.476 1.00 26.62 99 LEU D N 1
ATOM 5263 C CA . LEU D 1 101 ? 49.620 9.095 -0.982 1.00 26.69 99 LEU D CA 1
ATOM 5264 C C . LEU D 1 101 ? 48.159 9.502 -1.121 1.00 27.96 99 LEU D C 1
ATOM 5265 O O . LEU D 1 101 ? 47.409 8.903 -1.888 1.00 25.93 99 LEU D O 1
ATOM 5270 N N . ILE D 1 102 ? 47.745 10.531 -0.393 1.00 27.35 100 ILE D N 1
ATOM 5271 C CA . ILE D 1 102 ? 46.385 11.002 -0.570 1.00 29.58 100 ILE D CA 1
ATOM 5272 C C . ILE D 1 102 ? 46.241 11.417 -2.029 1.00 31.18 100 ILE D C 1
ATOM 5273 O O . ILE D 1 102 ? 45.270 11.054 -2.703 1.00 29.09 100 ILE D O 1
ATOM 5278 N N . VAL D 1 103 ? 47.229 12.164 -2.507 1.00 26.25 101 VAL D N 1
ATOM 5279 C CA . VAL D 1 103 ? 47.265 12.633 -3.881 1.00 26.57 101 VAL D CA 1
ATOM 5280 C C . VAL D 1 103 ? 47.562 11.509 -4.868 1.00 25.32 101 VAL D C 1
ATOM 5281 O O . VAL D 1 103 ? 46.861 11.346 -5.861 1.00 23.68 101 VAL D O 1
ATOM 5285 N N . ALA D 1 104 ? 48.606 10.741 -4.579 1.00 25.05 102 ALA D N 1
ATOM 5286 C CA . ALA D 1 104 ? 49.099 9.711 -5.487 1.00 24.71 102 ALA D CA 1
ATOM 5287 C C . ALA D 1 104 ? 48.152 8.531 -5.638 1.00 29.49 102 ALA D C 1
ATOM 5288 O O . ALA D 1 104 ? 48.110 7.915 -6.701 1.00 28.80 102 ALA D O 1
ATOM 5290 N N . CYS D 1 105 ? 47.415 8.213 -4.576 1.00 29.05 103 CYS D N 1
ATOM 5291 C CA . CYS D 1 105 ? 46.562 7.025 -4.550 1.00 30.46 103 CYS D CA 1
ATOM 5292 C C . CYS D 1 105 ? 45.068 7.335 -4.459 1.00 30.74 103 CYS D C 1
ATOM 5293 O O . CYS D 1 105 ? 44.254 6.720 -5.145 1.00 33.58 103 CYS D O 1
ATOM 5296 N N . ASP D 1 106 ? 44.711 8.300 -3.629 1.00 29.88 104 ASP D N 1
ATOM 5297 C CA . ASP D 1 106 ? 43.310 8.607 -3.381 1.00 33.36 104 ASP D CA 1
ATOM 5298 C C . ASP D 1 106 ? 42.705 9.685 -4.295 1.00 33.41 104 ASP D C 1
ATOM 5299 O O . ASP D 1 106 ? 41.517 9.995 -4.190 1.00 34.50 104 ASP D O 1
ATOM 5312 N N . HIS D 1 108 ? 44.595 11.115 -7.735 1.00 29.03 106 HIS D N 1
ATOM 5313 C CA . HIS D 1 108 ? 44.988 11.130 -9.121 1.00 30.30 106 HIS D CA 1
ATOM 5314 C C . HIS D 1 108 ? 44.506 9.930 -9.941 1.00 27.03 106 HIS D C 1
ATOM 5315 O O . HIS D 1 108 ? 44.056 10.097 -11.077 1.00 23.91 106 HIS D O 1
ATOM 5322 N N . PRO D 1 109 ? 44.597 8.722 -9.373 1.00 26.08 107 PRO D N 1
ATOM 5323 C CA . PRO D 1 109 ? 44.162 7.539 -10.126 1.00 25.88 107 PRO D CA 1
ATOM 5324 C C . PRO D 1 109 ? 42.705 7.657 -10.576 1.00 24.93 107 PRO D C 1
ATOM 5325 O O . PRO D 1 109 ? 42.368 7.298 -11.697 1.00 25.18 107 PRO D O 1
ATOM 5329 N N . LEU D 1 110 ? 41.855 8.183 -9.706 1.00 23.12 108 LEU D N 1
ATOM 5330 C CA . LEU D 1 110 ? 40.447 8.311 -10.026 1.00 26.60 108 LEU D CA 1
ATOM 5331 C C . LEU D 1 110 ? 40.162 9.246 -11.211 1.00 27.38 108 LEU D C 1
ATOM 5332 O O . LEU D 1 110 ? 39.106 9.146 -11.832 1.00 24.31 108 LEU D O 1
ATOM 5337 N N . ASN D 1 111 ? 41.109 10.127 -11.529 1.00 26.65 109 ASN D N 1
ATOM 5338 C CA . ASN D 1 111 ? 40.912 11.147 -12.563 1.00 26.95 109 ASN D CA 1
ATOM 5339 C C . ASN D 1 111 ? 41.793 10.925 -13.777 1.00 25.74 109 ASN D C 1
ATOM 5340 O O . ASN D 1 111 ? 41.762 11.699 -14.722 1.00 30.25 109 ASN D O 1
ATOM 5345 N N . ASN D 1 112 ? 42.587 9.870 -13.739 1.00 24.20 110 ASN D N 1
ATOM 5346 C CA . ASN D 1 112 ? 43.409 9.483 -14.876 1.00 27.91 110 ASN D CA 1
ATOM 5347 C C . ASN D 1 112 ? 42.571 9.388 -16.165 1.00 30.95 110 ASN D C 1
ATOM 5348 O O . ASN D 1 112 ? 41.400 8.985 -16.127 1.00 28.74 110 ASN D O 1
ATOM 5353 N N . LEU D 1 113 ? 43.151 9.765 -17.303 1.00 29.91 111 LEU D N 1
ATOM 5354 C CA . LEU D 1 113 ? 42.389 9.763 -18.557 1.00 32.74 111 LEU D CA 1
ATOM 5355 C C . LEU D 1 113 ? 41.658 8.432 -18.829 1.00 30.93 111 LEU D C 1
ATOM 5356 O O . LEU D 1 113 ? 40.505 8.438 -19.266 1.00 31.44 111 LEU D O 1
ATOM 5361 N N . ARG D 1 114 ? 42.322 7.307 -18.561 1.00 27.59 112 ARG D N 1
ATOM 5362 C CA . ARG D 1 114 ? 41.739 5.978 -18.798 1.00 29.08 112 ARG D CA 1
ATOM 5363 C C . ARG D 1 114 ? 40.492 5.708 -17.966 1.00 28.88 112 ARG D C 1
ATOM 5364 O O . ARG D 1 114 ? 39.670 4.878 -18.320 1.00 33.55 112 ARG D O 1
ATOM 5372 N N . VAL D 1 115 ? 40.360 6.394 -16.844 1.00 29.37 113 VAL D N 1
ATOM 5373 C CA . VAL D 1 115 ? 39.183 6.221 -16.025 1.00 30.69 113 VAL D CA 1
ATOM 5374 C C . VAL D 1 115 ? 38.056 7.047 -16.606 1.00 29.88 113 VAL D C 1
ATOM 5375 O O . VAL D 1 115 ? 36.937 6.566 -16.756 1.00 32.79 113 VAL D O 1
ATOM 5379 N N . LEU D 1 116 ? 38.357 8.292 -16.938 1.00 30.43 114 LEU D N 1
ATOM 5380 C CA . LEU D 1 116 ? 37.371 9.163 -17.552 1.00 31.31 114 LEU D CA 1
ATOM 5381 C C . LEU D 1 116 ? 36.812 8.527 -18.847 1.00 31.79 114 LEU D C 1
ATOM 5382 O O . LEU D 1 116 ? 35.610 8.583 -19.115 1.00 31.56 114 LEU D O 1
ATOM 5387 N N . ASN D 1 117 ? 37.685 7.913 -19.637 1.00 29.79 115 ASN D N 1
ATOM 5388 C CA . ASN D 1 117 ? 37.253 7.234 -20.850 1.00 32.62 115 ASN D CA 1
ATOM 5389 C C . ASN D 1 117 ? 36.305 6.092 -20.537 1.00 36.95 115 ASN D C 1
ATOM 5390 O O . ASN D 1 117 ? 35.306 5.887 -21.220 1.00 38.19 115 ASN D O 1
ATOM 5395 N N . ARG D 1 118 ? 36.640 5.333 -19.503 1.00 36.15 116 ARG D N 1
ATOM 5396 C CA . ARG D 1 118 ? 35.787 4.252 -19.053 1.00 35.69 116 ARG D CA 1
ATOM 5397 C C . ARG D 1 118 ? 34.392 4.805 -18.835 1.00 35.20 116 ARG D C 1
ATOM 5398 O O . ARG D 1 118 ? 33.401 4.193 -19.221 1.00 36.98 116 ARG D O 1
ATOM 5406 N N . LEU D 1 119 ? 34.318 5.978 -18.227 1.00 33.11 117 LEU D N 1
ATOM 5407 C CA . LEU D 1 119 ? 33.030 6.586 -17.958 1.00 35.13 117 LEU D CA 1
ATOM 5408 C C . LEU D 1 119 ? 32.302 6.928 -19.262 1.00 39.63 117 LEU D C 1
ATOM 5409 O O . LEU D 1 119 ? 31.103 6.660 -19.402 1.00 38.48 117 LEU D O 1
ATOM 5414 N N . LYS D 1 120 ? 33.028 7.509 -20.215 1.00 38.56 118 LYS D N 1
ATOM 5415 C CA . LYS D 1 120 ? 32.447 7.824 -21.519 1.00 42.71 118 LYS D CA 1
ATOM 5416 C C . LYS D 1 120 ? 31.985 6.547 -22.199 1.00 43.18 118 LYS D C 1
ATOM 5417 O O . LYS D 1 120 ? 30.925 6.505 -22.810 1.00 42.33 118 LYS D O 1
ATOM 5423 N N . GLU D 1 121 ? 32.808 5.512 -22.119 1.00 38.35 119 GLU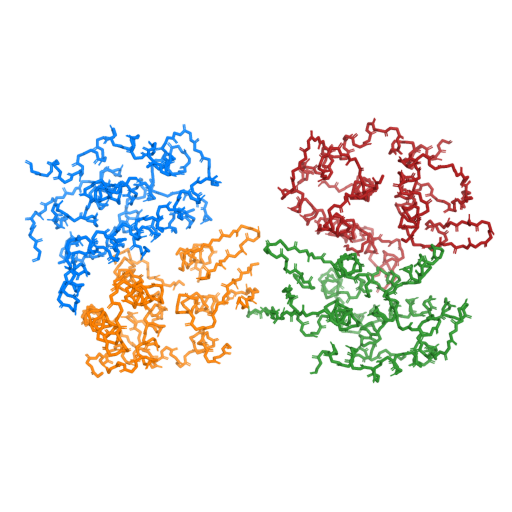 D N 1
ATOM 5424 C CA . GLU D 1 121 ? 32.524 4.294 -22.847 1.00 39.87 119 GLU D CA 1
ATOM 5425 C C . GLU D 1 121 ? 31.425 3.502 -22.170 1.00 39.33 119 GLU D C 1
ATOM 5426 O O . GLU D 1 121 ? 30.406 3.199 -22.795 1.00 37.82 119 GLU D O 1
ATOM 5432 N N . GLN D 1 122 ? 31.617 3.197 -20.888 1.00 37.62 120 GLN D N 1
ATOM 5433 C CA . GLN D 1 122 ? 30.662 2.357 -20.168 1.00 39.61 120 GLN D CA 1
ATOM 5434 C C . GLN D 1 122 ? 29.378 3.085 -19.791 1.00 38.47 120 GLN D C 1
ATOM 5435 O O . GLN D 1 122 ? 28.311 2.475 -19.730 1.00 40.95 120 GLN D O 1
ATOM 5441 N N . PHE D 1 123 ? 29.468 4.383 -19.534 1.00 36.31 121 PHE D N 1
ATOM 5442 C CA . PHE D 1 123 ? 28.272 5.126 -19.155 1.00 38.15 121 PHE D CA 1
ATOM 5443 C C . PHE D 1 123 ? 28.018 6.289 -20.110 1.00 41.13 121 PHE D C 1
ATOM 5444 O O . PHE D 1 123 ? 27.150 7.137 -19.863 1.00 39.02 121 PHE D O 1
ATOM 5452 N N . ASN D 1 124 ? 28.767 6.303 -21.211 1.00 41.43 122 ASN D N 1
ATOM 5453 C CA . ASN D 1 124 ? 28.728 7.412 -22.157 1.00 41.89 122 ASN D CA 1
ATOM 5454 C C . ASN D 1 124 ? 28.384 8.687 -21.426 1.00 40.23 122 ASN D C 1
ATOM 5455 O O . ASN D 1 124 ? 27.390 9.342 -21.701 1.00 41.76 122 ASN D O 1
ATOM 5460 N N . ALA D 1 125 ? 29.217 8.991 -20.441 1.00 45.32 123 ALA D N 1
ATOM 5461 C CA . ALA D 1 125 ? 29.128 10.217 -19.678 1.00 41.54 123 ALA D CA 1
ATOM 5462 C C . ALA D 1 125 ? 29.441 11.372 -20.614 1.00 41.78 123 ALA D C 1
ATOM 5463 O O . ALA D 1 125 ? 30.330 11.271 -21.461 1.00 40.36 123 ALA D O 1
ATOM 5465 N N . ASN D 1 126 ? 28.708 12.466 -20.477 1.00 43.67 124 ASN D N 1
ATOM 5466 C CA . ASN D 1 126 ? 28.995 13.632 -21.292 1.00 43.93 124 ASN D CA 1
ATOM 5467 C C . ASN D 1 126 ? 30.054 14.488 -20.615 1.00 45.73 124 ASN D C 1
ATOM 5468 O O . ASN D 1 126 ? 30.343 14.296 -19.436 1.00 46.56 124 ASN D O 1
ATOM 5473 N N . GLU D 1 127 ? 30.629 15.424 -21.365 1.00 44.69 125 GLU D N 1
ATOM 5474 C CA . GLU D 1 127 ? 31.671 16.295 -20.850 1.00 47.74 125 GLU D CA 1
ATOM 5475 C C . GLU D 1 127 ? 31.308 16.912 -19.507 1.00 46.55 125 GLU D C 1
ATOM 5476 O O . GLU D 1 127 ? 32.165 17.057 -18.643 1.00 44.00 125 GLU D O 1
ATOM 5482 N N . GLU D 1 128 ? 30.044 17.268 -19.323 1.00 43.49 126 GLU D N 1
ATOM 5483 C CA . GLU D 1 128 ? 29.634 17.847 -18.051 1.00 44.00 126 GLU D CA 1
ATOM 5484 C C . GLU D 1 128 ? 29.773 16.851 -16.912 1.00 45.67 126 GLU D C 1
ATOM 5485 O O . GLU D 1 128 ? 29.983 17.234 -15.759 1.00 47.20 126 GLU D O 1
ATOM 5491 N N . GLN D 1 129 ? 29.641 15.570 -17.230 1.00 42.90 127 GLN D N 1
ATOM 5492 C CA . GLN D 1 129 ? 29.630 14.546 -16.194 1.00 46.44 127 GLN D CA 1
ATOM 5493 C C . GLN D 1 129 ? 31.040 14.116 -15.823 1.00 41.13 127 GLN D C 1
ATOM 5494 O O . GLN D 1 129 ? 31.348 13.861 -14.654 1.00 34.48 127 GLN D O 1
ATOM 5500 N N . VAL D 1 130 ? 31.890 14.027 -16.834 1.00 37.97 128 VAL D N 1
ATOM 5501 C CA . VAL D 1 130 ? 33.280 13.710 -16.601 1.00 39.93 128 VAL D CA 1
ATOM 5502 C C . VAL D 1 130 ? 33.860 14.754 -15.658 1.00 38.28 128 VAL D C 1
ATOM 5503 O O . VAL D 1 130 ? 34.516 14.429 -14.679 1.00 40.61 128 VAL D O 1
ATOM 5507 N N . LEU D 1 131 ? 33.577 16.016 -15.938 1.00 39.51 129 LEU D N 1
ATOM 5508 C CA . LEU D 1 131 ? 34.060 17.098 -15.100 1.00 38.16 129 LEU D CA 1
ATOM 5509 C C . LEU D 1 131 ? 33.501 17.084 -13.669 1.00 35.82 129 LEU D C 1
ATOM 5510 O O . LEU D 1 131 ? 34.193 17.471 -12.734 1.00 36.45 129 LEU D O 1
ATOM 5515 N N . GLU D 1 132 ? 32.261 16.633 -13.493 1.00 39.49 130 GLU D N 1
ATOM 5516 C CA . GLU D 1 132 ? 31.632 16.622 -12.165 1.00 37.48 130 GLU D CA 1
ATOM 5517 C C . GLU D 1 132 ? 32.260 15.553 -11.260 1.00 36.39 130 GLU D C 1
ATOM 5518 O O . GLU D 1 132 ? 32.405 15.718 -10.040 1.00 36.69 130 GLU D O 1
ATOM 5524 N N . TRP D 1 133 ? 32.628 14.454 -11.892 1.00 31.83 131 TRP D N 1
ATOM 5525 C CA . TRP D 1 133 ? 33.390 13.386 -11.276 1.00 32.96 131 TRP D CA 1
ATOM 5526 C C . TRP D 1 133 ? 34.795 13.903 -10.934 1.00 30.03 131 TRP D C 1
ATOM 5527 O O . TRP D 1 133 ? 35.282 13.712 -9.821 1.00 28.82 131 TRP D O 1
ATOM 5538 N N . TYR D 1 134 ? 35.428 14.584 -11.883 1.00 29.04 132 TYR D N 1
ATOM 5539 C CA . TYR D 1 134 ? 36.746 15.163 -11.649 1.00 28.96 132 TYR D CA 1
ATOM 5540 C C . TYR D 1 134 ? 36.768 16.029 -10.387 1.00 31.73 132 TYR D C 1
ATOM 5541 O O . TYR D 1 134 ? 37.666 15.904 -9.552 1.00 28.98 132 TYR D O 1
ATOM 5550 N N . HIS D 1 135 ? 35.769 16.894 -10.240 1.00 34.19 133 HIS D N 1
ATOM 5551 C CA . HIS D 1 135 ? 35.720 17.824 -9.109 1.00 32.66 133 HIS D CA 1
ATOM 5552 C C . HIS D 1 135 ? 35.372 17.125 -7.807 1.00 33.28 133 HIS D C 1
ATOM 5553 O O . HIS D 1 135 ? 35.821 17.520 -6.735 1.00 36.05 133 HIS D O 1
ATOM 5560 N N . HIS D 1 136 ? 34.564 16.079 -7.889 1.00 36.44 134 HIS D N 1
ATOM 5561 C CA . HIS D 1 136 ? 34.248 15.333 -6.689 1.00 33.11 134 HIS D CA 1
ATOM 5562 C C . HIS D 1 136 ? 35.536 14.821 -6.034 1.00 34.55 134 HIS D C 1
ATOM 5563 O O . HIS D 1 136 ? 35.737 14.970 -4.825 1.00 34.57 134 HIS D O 1
ATOM 5570 N N . TRP D 1 137 ? 36.408 14.223 -6.839 1.00 34.10 135 TRP D N 1
ATOM 5571 C CA . TRP D 1 137 ? 37.623 13.607 -6.317 1.00 31.97 135 TRP D CA 1
ATOM 5572 C C . TRP D 1 137 ? 38.677 14.634 -5.917 1.00 30.13 135 TRP D C 1
ATOM 5573 O O . TRP D 1 137 ? 39.466 14.401 -5.005 1.00 30.15 135 TRP D O 1
ATOM 5584 N N . LEU D 1 138 ? 38.683 15.766 -6.600 1.00 29.51 136 LEU D N 1
ATOM 5585 C CA . LEU D 1 138 ? 39.533 16.876 -6.200 1.00 32.62 136 LEU D CA 1
ATOM 5586 C C . LEU D 1 138 ? 39.117 17.393 -4.826 1.00 33.97 136 LEU D C 1
ATOM 5587 O O . LEU D 1 138 ? 39.962 17.589 -3.953 1.00 35.35 136 LEU D O 1
ATOM 5592 N N . LYS D 1 139 ? 37.816 17.612 -4.637 1.00 34.15 137 LYS D N 1
ATOM 5593 C CA . LYS D 1 139 ? 37.307 18.132 -3.368 1.00 33.82 137 LYS D CA 1
ATOM 5594 C C . LYS D 1 139 ? 37.522 17.136 -2.245 1.00 33.67 137 LYS D C 1
ATOM 5595 O O . LYS D 1 139 ? 37.978 17.479 -1.149 1.00 34.55 137 LYS D O 1
ATOM 5601 N N . THR D 1 140 ? 37.156 15.894 -2.526 1.00 36.94 138 THR D N 1
ATOM 5602 C CA . THR D 1 140 ? 37.348 14.807 -1.589 1.00 35.11 138 THR D CA 1
ATOM 5603 C C . THR D 1 140 ? 38.798 14.816 -1.114 1.00 33.79 138 THR D C 1
ATOM 5604 O O . THR D 1 140 ? 39.067 14.844 0.084 1.00 31.97 138 THR D O 1
ATOM 5608 N N . GLY D 1 141 ? 39.724 14.816 -2.068 1.00 31.07 139 GLY D N 1
ATOM 5609 C CA . GLY D 1 141 ? 41.143 14.799 -1.764 1.00 32.45 139 GLY D CA 1
ATOM 5610 C C . GLY D 1 141 ? 41.692 16.063 -1.119 1.00 31.45 139 GLY D C 1
ATOM 5611 O O . GLY D 1 141 ? 42.472 15.991 -0.173 1.00 32.37 139 GLY D O 1
ATOM 5612 N N . PHE D 1 142 ? 41.306 17.226 -1.625 1.00 31.59 140 PHE D N 1
ATOM 5613 C CA . PHE D 1 142 ? 41.780 18.469 -1.026 1.00 34.32 140 PHE D CA 1
ATOM 5614 C C . PHE D 1 142 ? 41.224 18.660 0.395 1.00 32.97 140 PHE D C 1
ATOM 5615 O O . PHE D 1 142 ? 41.935 19.108 1.272 1.00 32.55 140 PHE D O 1
ATOM 5623 N N . ASP D 1 143 ? 39.961 18.302 0.618 1.00 34.53 141 ASP D N 1
ATOM 5624 C CA . ASP D 1 143 ? 39.368 18.364 1.956 1.00 34.13 141 ASP D CA 1
ATOM 5625 C C . ASP D 1 143 ? 40.250 17.664 2.977 1.00 33.58 141 ASP D C 1
ATOM 5626 O O . ASP D 1 143 ? 40.522 18.206 4.051 1.00 39.58 141 ASP D O 1
ATOM 5631 N N . ALA D 1 144 ? 40.692 16.457 2.642 1.00 30.74 142 ALA D N 1
ATOM 5632 C CA . ALA D 1 144 ? 41.478 15.647 3.560 1.00 31.73 142 ALA D CA 1
ATOM 5633 C C . ALA D 1 144 ? 42.897 16.194 3.748 1.00 32.39 142 ALA D C 1
ATOM 5634 O O . ALA D 1 144 ? 43.375 16.335 4.871 1.00 33.90 142 ALA D O 1
ATOM 5636 N N . PHE D 1 145 ? 43.569 16.489 2.644 1.00 30.23 143 PHE D N 1
ATOM 5637 C CA . PHE D 1 145 ? 44.914 17.056 2.687 1.00 29.80 143 PHE D CA 1
ATOM 5638 C C . PHE D 1 145 ? 44.953 18.335 3.543 1.00 33.79 143 PHE D C 1
ATOM 5639 O O . PHE D 1 145 ? 45.774 18.452 4.455 1.00 31.71 143 PHE D O 1
ATOM 5647 N N . GLU D 1 146 ? 44.056 19.277 3.252 1.00 30.12 144 GLU D N 1
ATOM 5648 C CA . GLU D 1 146 ? 43.964 20.518 4.014 1.00 34.65 144 GLU D CA 1
ATOM 5649 C C . GLU D 1 146 ? 43.797 20.252 5.515 1.00 40.97 144 GLU D C 1
ATOM 5650 O O . GLU D 1 146 ? 44.479 20.869 6.354 1.00 41.32 144 GLU D O 1
ATOM 5656 N N . GLU D 1 147 ? 42.917 19.314 5.855 1.00 36.79 145 GLU D N 1
ATOM 5657 C CA . GLU D 1 147 ? 42.666 18.989 7.253 1.00 39.23 145 GLU D CA 1
ATOM 5658 C C . GLU D 1 147 ? 43.905 18.434 7.966 1.00 41.66 145 GLU D C 1
ATOM 5659 O O . GLU D 1 147 ? 44.167 18.792 9.116 1.00 44.39 145 GLU D O 1
ATOM 5665 N N . LYS D 1 148 ? 44.666 17.568 7.298 1.00 38.05 146 LYS D N 1
ATOM 5666 C CA . LYS D 1 148 ? 45.919 17.082 7.872 1.00 36.89 146 LYS D CA 1
ATOM 5667 C C . LYS D 1 148 ? 46.916 18.232 7.983 1.00 40.55 146 LYS D C 1
ATOM 5668 O O . LYS D 1 148 ? 47.778 18.257 8.871 1.00 39.27 146 LYS D O 1
ATOM 5674 N N . LEU D 1 149 ? 46.774 19.187 7.072 1.00 36.39 147 LEU D N 1
ATOM 5675 C CA . LEU D 1 149 ? 47.627 20.361 7.028 1.00 38.39 147 LEU D CA 1
ATOM 5676 C C . LEU D 1 149 ? 47.475 21.247 8.271 1.00 41.66 147 LEU D C 1
ATOM 5677 O O . LEU D 1 149 ? 48.442 21.836 8.742 1.00 43.76 147 LEU D O 1
ATOM 5682 N N . GLY D 1 150 ? 46.260 21.339 8.794 1.00 40.65 148 GLY D N 1
ATOM 5683 C CA . GLY D 1 150 ? 45.992 22.195 9.933 1.00 40.56 148 GLY D CA 1
ATOM 5684 C C . GLY D 1 150 ? 46.626 21.687 11.214 1.00 43.66 148 GLY D C 1
ATOM 5685 O O . GLY D 1 150 ? 46.835 22.448 12.162 1.00 39.82 148 GLY D O 1
ATOM 5686 N N . ALA D 1 151 ? 46.936 20.395 11.232 1.00 42.02 149 ALA D N 1
ATOM 5687 C CA . ALA D 1 151 ? 47.530 19.757 12.398 1.00 38.46 149 ALA D CA 1
ATOM 5688 C C . ALA D 1 151 ? 49.054 19.899 12.469 1.00 38.46 149 ALA D C 1
ATOM 5689 O O . ALA D 1 151 ? 49.664 19.541 13.476 1.00 37.74 149 ALA D O 1
ATOM 5691 N N . LEU D 1 152 ? 49.668 20.412 11.408 1.00 40.92 150 LEU D N 1
ATOM 5692 C CA . LEU D 1 152 ? 51.128 20.510 11.355 1.00 39.28 150 LEU D CA 1
ATOM 5693 C C . LEU D 1 152 ? 51.622 21.932 11.576 1.00 38.67 150 LEU D C 1
ATOM 5694 O O . LEU D 1 152 ? 50.907 22.904 11.314 1.00 39.42 150 LEU D O 1
ATOM 5699 N N . GLU D 1 153 ? 52.861 22.043 12.042 1.00 39.55 151 GLU D N 1
ATOM 5700 C CA . GLU D 1 153 ? 53.490 23.331 12.256 1.00 39.97 151 GLU D CA 1
ATOM 5701 C C . GLU D 1 153 ? 54.482 23.621 11.150 1.00 42.22 151 GLU D C 1
ATOM 5702 O O . GLU D 1 153 ? 55.335 22.781 10.839 1.00 42.24 151 GLU D O 1
ATOM 5703 N N . ARG D 1 154 ? 54.362 24.804 10.550 1.00 39.78 152 ARG D N 1
ATOM 5704 C CA . ARG D 1 154 ? 55.270 25.232 9.494 1.00 38.54 152 ARG D CA 1
ATOM 5705 C C . ARG D 1 154 ? 55.907 26.600 9.771 1.00 43.18 152 ARG D C 1
ATOM 5706 O O . ARG D 1 154 ? 55.246 27.538 10.222 1.00 41.20 152 ARG D O 1
ATOM 5714 N N . ASP D 1 155 ? 57.197 26.707 9.481 1.00 42.20 153 ASP D N 1
ATOM 5715 C CA . ASP D 1 155 ? 57.924 27.943 9.696 1.00 45.17 153 ASP D CA 1
ATOM 5716 C C . ASP D 1 155 ? 57.796 28.836 8.473 1.00 47.96 153 ASP D C 1
ATOM 5717 O O . ASP D 1 155 ? 58.266 29.979 8.467 1.00 47.58 153 ASP D O 1
ATOM 5722 N N . LYS D 1 156 ? 57.175 28.291 7.433 1.00 40.32 154 LYS D N 1
ATOM 5723 C CA . LYS D 1 156 ? 56.946 29.005 6.181 1.00 43.76 154 LYS D CA 1
ATOM 5724 C C . LYS D 1 156 ? 55.923 28.195 5.386 1.00 42.17 154 LYS D C 1
ATOM 5725 O O . LYS D 1 156 ? 55.495 27.132 5.855 1.00 40.29 154 LYS D O 1
ATOM 5731 N N . PRO D 1 157 ? 55.514 28.686 4.199 1.00 36.37 155 PRO D N 1
ATOM 5732 C CA . PRO D 1 157 ? 54.429 28.019 3.467 1.00 36.03 155 PRO D CA 1
ATOM 5733 C C . PRO D 1 157 ? 54.897 26.756 2.763 1.00 33.52 155 PRO D C 1
ATOM 5734 O O . PRO D 1 157 ? 55.126 26.766 1.552 1.00 28.58 155 PRO D O 1
ATOM 5738 N N . VAL D 1 158 ? 55.055 25.693 3.545 1.00 33.00 156 VAL D N 1
ATOM 5739 C CA . VAL D 1 158 ? 55.331 24.358 3.040 1.00 31.19 156 VAL D CA 1
ATOM 5740 C C . VAL D 1 158 ? 54.515 23.409 3.884 1.00 33.88 156 VAL D C 1
ATOM 5741 O O . VAL D 1 158 ? 53.916 23.820 4.877 1.00 35.04 156 VAL D O 1
ATOM 5745 N N . CYS D 1 159 ? 54.494 22.140 3.501 1.00 30.23 157 CYS D N 1
ATOM 5746 C CA . CYS D 1 159 ? 53.651 21.184 4.189 1.00 32.68 157 CYS D CA 1
ATOM 5747 C C . CYS D 1 159 ? 54.052 21.015 5.649 1.00 32.70 157 CYS D C 1
ATOM 5748 O O . CYS D 1 159 ? 53.195 20.854 6.518 1.00 37.17 157 CYS D O 1
ATOM 5751 N N . PHE D 1 160 ? 55.346 21.086 5.930 1.00 36.75 158 PHE D N 1
ATOM 5752 C CA . PHE D 1 160 ? 55.808 20.898 7.301 1.00 36.14 158 PHE D CA 1
ATOM 5753 C C . PHE D 1 160 ? 57.233 21.388 7.543 1.00 37.01 158 PHE D C 1
ATOM 5754 O O . PHE D 1 160 ? 58.119 21.183 6.709 1.00 38.75 158 PHE D O 1
ATOM 5762 N N . GLY D 1 161 ? 57.454 22.018 8.693 1.00 35.01 159 GLY D N 1
ATOM 5763 C CA . GLY D 1 161 ? 58.780 22.494 9.049 1.00 37.40 159 GLY D CA 1
ATOM 5764 C C . GLY D 1 161 ? 59.224 23.726 8.278 1.00 38.82 159 GLY D C 1
ATOM 5765 O O . GLY D 1 161 ? 58.460 24.687 8.126 1.00 37.81 159 GLY D O 1
ATOM 5766 N N . SER D 1 162 ? 60.462 23.693 7.789 1.00 38.38 160 SER D N 1
ATOM 5767 C CA . SER D 1 162 ? 61.049 24.831 7.070 1.00 44.07 160 SER D CA 1
ATOM 5768 C C . SER D 1 162 ? 61.683 24.421 5.743 1.00 45.21 160 SER D C 1
ATOM 5769 O O . SER D 1 162 ? 62.448 25.186 5.151 1.00 48.42 160 SER D O 1
ATOM 5772 N N . GLU D 1 163 ? 61.369 23.218 5.280 1.00 41.99 161 GLU D N 1
ATOM 5773 C CA . GLU D 1 163 ? 62.017 22.652 4.106 1.00 40.89 161 GLU D CA 1
ATOM 5774 C C . GLU D 1 163 ? 60.944 22.054 3.181 1.00 38.86 161 GLU D C 1
ATOM 5775 O O . GLU D 1 163 ? 60.000 21.422 3.656 1.00 39.11 161 GLU D O 1
ATOM 5781 N N . VAL D 1 164 ? 61.071 22.266 1.872 1.00 33.94 162 VAL D N 1
ATOM 5782 C CA . VAL D 1 164 ? 60.181 21.616 0.908 1.00 34.22 162 VAL D CA 1
ATOM 5783 C C . VAL D 1 164 ? 60.451 20.109 0.862 1.00 33.22 162 VAL D C 1
ATOM 5784 O O . VAL D 1 164 ? 61.594 19.681 1.043 1.00 35.64 162 VAL D O 1
ATOM 5788 N N . GLY D 1 165 ? 59.415 19.307 0.617 1.00 26.48 163 GLY D N 1
ATOM 5789 C CA . GLY D 1 165 ? 59.572 17.858 0.624 1.00 28.11 163 GLY D CA 1
ATOM 5790 C C . GLY D 1 165 ? 58.543 17.093 -0.191 1.00 25.17 163 GLY D C 1
ATOM 5791 O O . GLY D 1 165 ? 57.869 17.682 -1.036 1.00 25.11 163 GLY D O 1
ATOM 5792 N N . LEU D 1 166 ? 58.424 15.786 0.059 1.00 24.22 164 LEU D N 1
ATOM 5793 C CA . LEU D 1 166 ? 57.516 14.910 -0.713 1.00 24.13 164 LEU D CA 1
ATOM 5794 C C . LEU D 1 166 ? 56.087 15.430 -0.829 1.00 21.45 164 LEU D C 1
ATOM 5795 O O . LEU D 1 166 ? 55.545 15.527 -1.924 1.00 24.53 164 LEU D O 1
ATOM 5800 N N . ALA D 1 167 ? 55.469 15.756 0.298 1.00 20.18 165 ALA D N 1
ATOM 5801 C CA . ALA D 1 167 ? 54.100 16.263 0.272 1.00 24.48 165 ALA D CA 1
ATOM 5802 C C . ALA D 1 167 ? 53.914 17.474 -0.665 1.00 24.24 165 ALA D C 1
ATOM 5803 O O . ALA D 1 167 ? 52.898 17.578 -1.342 1.00 23.70 165 ALA D O 1
ATOM 5805 N N . ASP D 1 168 ? 54.886 18.387 -0.687 1.00 25.43 166 ASP D N 1
ATOM 5806 C CA . ASP D 1 168 ? 54.815 19.576 -1.524 1.00 22.50 166 ASP D CA 1
ATOM 5807 C C . ASP D 1 168 ? 54.988 19.150 -2.985 1.00 24.09 166 ASP D C 1
ATOM 5808 O O . ASP D 1 168 ? 54.300 19.629 -3.881 1.00 22.65 166 ASP D O 1
ATOM 5813 N N . VAL D 1 169 ? 55.937 18.252 -3.211 1.00 22.09 167 VAL D N 1
ATOM 5814 C CA . VAL D 1 169 ? 56.213 17.725 -4.529 1.00 22.60 167 VAL D CA 1
ATOM 5815 C C . VAL D 1 169 ? 54.948 17.146 -5.161 1.00 23.71 167 VAL D C 1
ATOM 5816 O O . VAL D 1 169 ? 54.732 17.281 -6.363 1.00 22.25 167 VAL D O 1
ATOM 5820 N N . CYS D 1 170 ? 54.108 16.509 -4.347 1.00 22.89 168 CYS D N 1
ATOM 5821 C CA . CYS D 1 170 ? 52.889 15.874 -4.863 1.00 24.43 168 CYS D CA 1
ATOM 5822 C C . CYS D 1 170 ? 51.739 16.834 -4.906 1.00 22.75 168 CYS D C 1
ATOM 5823 O O . CYS D 1 170 ? 50.843 16.693 -5.721 1.00 21.50 168 CYS D O 1
ATOM 5826 N N . LEU D 1 171 ? 51.768 17.807 -4.007 1.00 23.41 169 LEU D N 1
ATOM 5827 C CA . LEU D 1 171 ? 50.696 18.774 -3.915 1.00 22.93 169 LEU D CA 1
ATOM 5828 C C . LEU D 1 171 ? 50.639 19.710 -5.124 1.00 23.36 169 LEU D C 1
ATOM 5829 O O . LEU D 1 171 ? 49.587 19.864 -5.746 1.00 25.65 169 LEU D O 1
ATOM 5834 N N . ILE D 1 172 ? 51.758 20.350 -5.448 1.00 23.81 170 ILE D N 1
ATOM 5835 C CA . ILE D 1 172 ? 51.763 21.379 -6.498 1.00 24.43 170 ILE D CA 1
ATOM 5836 C C . ILE D 1 172 ? 51.152 20.920 -7.845 1.00 25.89 170 ILE D C 1
ATOM 5837 O O . ILE D 1 172 ? 50.259 21.579 -8.375 1.00 29.04 170 ILE D O 1
ATOM 5842 N N . PRO D 1 173 ? 51.617 19.781 -8.389 1.00 24.86 171 PRO D N 1
ATOM 5843 C CA . PRO D 1 173 ? 51.023 19.268 -9.622 1.00 25.81 171 PRO D CA 1
ATOM 5844 C C . PRO D 1 173 ? 49.529 18.986 -9.482 1.00 28.21 171 PRO D C 1
ATOM 5845 O O . PRO D 1 173 ? 48.787 19.140 -10.444 1.00 29.83 171 PRO D O 1
ATOM 5849 N N . GLN D 1 174 ? 49.078 18.582 -8.301 1.00 28.47 172 GLN D N 1
ATOM 5850 C CA . GLN D 1 174 ? 47.660 18.261 -8.148 1.00 27.70 172 GLN D CA 1
ATOM 5851 C C . GLN D 1 174 ? 46.834 19.544 -8.145 1.00 27.69 172 GLN D C 1
ATOM 5852 O O . GLN D 1 174 ? 45.770 19.594 -8.733 1.00 29.91 172 GLN D O 1
ATOM 5858 N N . VAL D 1 175 ? 47.338 20.584 -7.484 1.00 29.62 173 VAL D N 1
ATOM 5859 C CA . VAL D 1 175 ? 46.684 21.889 -7.488 1.00 28.99 173 VAL D CA 1
ATOM 5860 C C . VAL D 1 175 ? 46.639 22.434 -8.902 1.00 31.19 173 VAL D C 1
ATOM 5861 O O . VAL D 1 175 ? 45.718 23.150 -9.294 1.00 31.81 173 VAL D O 1
ATOM 5865 N N . TYR D 1 176 ? 47.659 22.087 -9.666 1.00 28.33 174 TYR D N 1
ATOM 5866 C CA . TYR D 1 176 ? 47.733 22.483 -11.046 1.00 28.39 174 TYR D CA 1
ATOM 5867 C C . TYR D 1 176 ? 46.577 21.885 -11.864 1.00 35.02 174 TYR D C 1
ATOM 5868 O O . TYR D 1 176 ? 45.915 22.590 -12.631 1.00 35.63 174 TYR D O 1
ATOM 5877 N N . ASN D 1 177 ? 46.343 20.583 -11.723 1.00 34.56 175 ASN D N 1
ATOM 5878 C CA . ASN D 1 177 ? 45.193 19.954 -12.370 1.00 31.94 175 ASN D CA 1
ATOM 5879 C C . ASN D 1 177 ? 43.884 20.627 -11.959 1.00 32.94 175 ASN D C 1
ATOM 5880 O O . ASN D 1 177 ? 42.994 20.832 -12.777 1.00 35.11 175 ASN D O 1
ATOM 5885 N N . ALA D 1 178 ? 43.776 20.972 -10.683 1.00 30.95 176 ALA D N 1
ATOM 5886 C CA . ALA D 1 178 ? 42.589 21.651 -10.177 1.00 32.76 176 ALA D CA 1
ATOM 5887 C C . ALA D 1 178 ? 42.284 22.936 -10.959 1.00 39.40 176 ALA D C 1
ATOM 5888 O O . ALA D 1 178 ? 41.129 23.198 -11.318 1.00 37.75 176 ALA D O 1
ATOM 5890 N N . HIS D 1 179 ? 43.313 23.745 -11.213 1.00 36.11 177 HIS D N 1
ATOM 5891 C CA . HIS D 1 179 ? 43.114 24.981 -11.957 1.00 35.90 177 HIS D CA 1
ATOM 5892 C C . HIS D 1 179 ? 42.817 24.675 -13.411 1.00 37.96 177 HIS D C 1
ATOM 5893 O O . HIS D 1 179 ? 41.965 25.318 -14.023 1.00 40.02 177 HIS D O 1
ATOM 5900 N N . ARG D 1 180 ? 43.515 23.687 -13.957 1.00 34.13 178 ARG D N 1
ATOM 5901 C CA . ARG D 1 180 ? 43.330 23.325 -15.349 1.00 34.60 178 ARG D CA 1
ATOM 5902 C C . ARG D 1 180 ? 41.899 22.904 -15.633 1.00 38.53 178 ARG D C 1
ATOM 5903 O O . ARG D 1 180 ? 41.386 23.095 -16.731 1.00 39.64 178 ARG D O 1
ATOM 5911 N N . PHE D 1 181 ? 41.254 22.327 -14.638 1.00 39.58 179 PHE D N 1
ATOM 5912 C CA . PHE D 1 181 ? 39.894 21.848 -14.813 1.00 39.03 179 PHE D CA 1
ATOM 5913 C C . PHE D 1 181 ? 38.929 22.734 -14.056 1.00 41.26 179 PHE D C 1
ATOM 5914 O O . PHE D 1 181 ? 37.839 22.311 -13.669 1.00 42.01 179 PHE D O 1
ATOM 5922 N N . HIS D 1 182 ? 39.357 23.972 -13.843 1.00 40.72 180 HIS D N 1
ATOM 5923 C CA . HIS D 1 182 ? 38.463 25.024 -13.386 1.00 42.35 180 HIS D CA 1
ATOM 5924 C C . HIS D 1 182 ? 37.735 24.617 -12.116 1.00 40.68 180 HIS D C 1
ATOM 5925 O O . HIS D 1 182 ? 36.517 24.748 -12.012 1.00 48.08 180 HIS D O 1
ATOM 5932 N N . PHE D 1 183 ? 38.499 24.120 -11.151 1.00 39.12 181 PHE D N 1
ATOM 5933 C CA . PHE D 1 183 ? 37.967 23.768 -9.845 1.00 36.85 181 PHE D CA 1
ATOM 5934 C C . PHE D 1 183 ? 38.366 24.858 -8.858 1.00 37.38 181 PHE D C 1
ATOM 5935 O O . PHE D 1 183 ? 39.508 25.310 -8.859 1.00 36.64 181 PHE D O 1
ATOM 5943 N N . ASP D 1 184 ? 37.424 25.275 -8.020 1.00 37.74 182 ASP D N 1
ATOM 5944 C CA . ASP D 1 184 ? 37.622 26.417 -7.122 1.00 43.53 182 ASP D CA 1
ATOM 5945 C C . ASP D 1 184 ? 38.352 26.099 -5.803 1.00 41.55 182 ASP D C 1
ATOM 5946 O O . ASP D 1 184 ? 37.801 25.453 -4.904 1.00 39.30 182 ASP D O 1
ATOM 5959 N N . ALA D 1 186 ? 39.086 27.992 -3.426 1.00 44.09 184 ALA D N 1
ATOM 5960 C CA . ALA D 1 186 ? 38.776 28.948 -2.368 1.00 46.46 184 ALA D CA 1
ATOM 5961 C C . ALA D 1 186 ? 38.840 28.326 -0.975 1.00 44.74 184 ALA D C 1
ATOM 5962 O O . ALA D 1 186 ? 39.258 28.969 -0.014 1.00 50.28 184 ALA D O 1
ATOM 5964 N N . SER D 1 187 ? 38.445 27.064 -0.878 1.00 43.01 185 SER D N 1
ATOM 5965 C CA . SER D 1 187 ? 38.258 26.401 0.408 1.00 40.05 185 SER D CA 1
ATOM 5966 C C . SER D 1 187 ? 39.561 25.896 1.029 1.00 44.05 185 SER D C 1
ATOM 5967 O O . SER D 1 187 ? 39.537 25.233 2.072 1.00 40.37 185 SER D O 1
ATOM 5970 N N . TYR D 1 188 ? 40.697 26.208 0.405 1.00 42.66 186 TYR D N 1
ATOM 5971 C CA . TYR D 1 188 ? 41.960 25.600 0.820 1.00 41.72 186 TYR D CA 1
ATOM 5972 C C . TYR D 1 188 ? 43.087 26.602 0.983 1.00 41.08 186 TYR D C 1
ATOM 5973 O O . TYR D 1 188 ? 44.055 26.598 0.218 1.00 40.91 186 TYR D O 1
ATOM 5982 N N . PRO D 1 189 ? 42.964 27.458 2.000 1.00 41.18 187 PRO D N 1
ATOM 5983 C CA . PRO D 1 189 ? 43.887 28.557 2.320 1.00 41.08 187 PRO D CA 1
ATOM 5984 C C . PRO D 1 189 ? 45.328 28.081 2.488 1.00 41.45 187 PRO D C 1
ATOM 5985 O O . PRO D 1 189 ? 46.227 28.629 1.850 1.00 46.01 187 PRO D O 1
ATOM 5989 N N . ILE D 1 190 ? 45.539 27.073 3.332 1.00 39.95 188 ILE D N 1
ATOM 5990 C CA . ILE D 1 190 ? 46.881 26.569 3.612 1.00 39.07 188 ILE D CA 1
ATOM 5991 C C . ILE D 1 190 ? 47.542 25.942 2.394 1.00 40.15 188 ILE D C 1
ATOM 5992 O O . ILE D 1 190 ? 48.759 26.066 2.212 1.00 35.92 188 ILE D O 1
ATOM 5997 N N . ILE D 1 191 ? 46.743 25.242 1.586 1.00 36.05 189 ILE D N 1
ATOM 5998 C CA . ILE D 1 191 ? 47.231 24.671 0.338 1.00 35.28 189 ILE D CA 1
ATOM 5999 C C . ILE D 1 191 ? 47.620 25.790 -0.614 1.00 35.76 189 ILE D C 1
ATOM 6000 O O . ILE D 1 191 ? 48.699 25.785 -1.187 1.00 34.77 189 ILE D O 1
ATOM 6005 N N . ASN D 1 192 ? 46.726 26.753 -0.778 1.00 37.39 190 ASN D N 1
ATOM 6006 C CA . ASN D 1 192 ? 46.937 27.826 -1.730 1.00 36.95 190 ASN D CA 1
ATOM 6007 C C . ASN D 1 192 ? 48.219 28.607 -1.462 1.00 38.36 190 ASN D C 1
ATOM 6008 O O . ASN D 1 192 ? 48.935 28.988 -2.395 1.00 34.17 190 ASN D O 1
ATOM 6013 N N . GLU D 1 193 ? 48.509 28.820 -0.180 1.00 38.45 191 GLU D N 1
ATOM 6014 C CA . GLU D 1 193 ? 49.728 29.507 0.229 1.00 38.61 191 GLU D CA 1
ATOM 6015 C C . GLU D 1 193 ? 50.948 28.677 -0.134 1.00 36.38 191 GLU D C 1
ATOM 6016 O O . GLU D 1 193 ? 51.922 29.192 -0.695 1.00 35.05 191 GLU D O 1
ATOM 6022 N N . ILE D 1 194 ? 50.883 27.387 0.186 1.00 34.58 192 ILE D N 1
ATOM 6023 C CA . ILE D 1 194 ? 51.985 26.481 -0.099 1.00 32.05 192 ILE D CA 1
ATOM 6024 C C . ILE D 1 194 ? 52.253 26.405 -1.587 1.00 29.60 192 ILE D C 1
ATOM 6025 O O . ILE D 1 194 ? 53.396 26.489 -2.025 1.00 32.62 192 ILE D O 1
ATOM 6030 N N . ASN D 1 195 ? 51.192 26.252 -2.364 1.00 30.60 193 ASN D N 1
ATOM 6031 C CA . ASN D 1 195 ? 51.308 26.217 -3.810 1.00 29.67 193 ASN D CA 1
ATOM 6032 C C . ASN D 1 195 ? 51.970 27.495 -4.304 1.00 29.31 193 ASN D C 1
ATOM 6033 O O . ASN D 1 195 ? 52.843 27.464 -5.159 1.00 29.89 193 ASN D O 1
ATOM 6038 N N . GLU D 1 196 ? 51.546 28.623 -3.752 1.00 32.30 194 GLU D N 1
ATOM 6039 C CA . GLU D 1 196 ? 52.098 29.909 -4.149 1.00 33.98 194 GLU D CA 1
ATOM 6040 C C . GLU D 1 196 ? 53.575 29.992 -3.800 1.00 32.05 194 GLU D C 1
ATOM 6041 O O . GLU D 1 196 ? 54.414 30.336 -4.636 1.00 30.22 194 GLU D O 1
ATOM 6047 N N . TYR D 1 197 ? 53.903 29.657 -2.564 1.00 30.70 195 TYR D N 1
ATOM 6048 C CA . TYR D 1 197 ? 55.303 29.709 -2.175 1.00 31.65 195 TYR D CA 1
ATOM 6049 C C . TYR D 1 197 ? 56.166 28.783 -3.026 1.00 30.98 195 TYR D C 1
ATOM 6050 O O . TYR D 1 197 ? 57.207 29.192 -3.541 1.00 29.40 195 TYR D O 1
ATOM 6059 N N . CYS D 1 198 ? 55.731 27.534 -3.171 1.00 30.19 196 CYS D N 1
ATOM 6060 C CA . CYS D 1 198 ? 56.500 26.553 -3.929 1.00 28.91 196 CYS D CA 1
ATOM 6061 C C . CYS D 1 198 ? 56.728 26.975 -5.362 1.00 27.65 196 CYS D C 1
ATOM 6062 O O . CYS D 1 198 ? 57.750 26.643 -5.964 1.00 27.50 196 CYS D O 1
ATOM 6065 N N . LEU D 1 199 ? 55.774 27.711 -5.913 1.00 28.27 197 LEU D N 1
ATOM 6066 C CA . LEU D 1 199 ? 55.892 28.126 -7.297 1.00 28.65 197 LEU D CA 1
ATOM 6067 C C . LEU D 1 199 ? 56.881 29.284 -7.473 1.00 34.00 197 LEU D C 1
ATOM 6068 O O . LEU D 1 199 ? 57.299 29.568 -8.592 1.00 35.59 197 LEU D O 1
ATOM 6073 N N . THR D 1 200 ? 57.267 29.936 -6.373 1.00 31.29 198 THR D N 1
ATOM 6074 C CA . THR D 1 200 ? 58.304 30.958 -6.442 1.00 30.84 198 THR D CA 1
ATOM 6075 C C . THR D 1 200 ? 59.687 30.315 -6.421 1.00 32.30 198 THR D C 1
ATOM 6076 O O . THR D 1 200 ? 60.698 31.014 -6.495 1.00 31.82 198 THR D O 1
ATOM 6080 N N . LEU D 1 201 ? 59.730 28.988 -6.312 1.00 30.69 199 LEU D N 1
ATOM 6081 C CA . LEU D 1 201 ? 61.001 28.264 -6.287 1.00 28.51 199 LEU D CA 1
ATOM 6082 C C . LEU D 1 201 ? 61.357 27.706 -7.663 1.00 28.82 199 LEU D C 1
ATOM 6083 O O . LEU D 1 201 ? 60.523 27.097 -8.324 1.00 27.96 199 LEU D O 1
ATOM 6088 N N . PRO D 1 202 ? 62.610 27.908 -8.099 1.00 33.88 200 PRO D N 1
ATOM 6089 C CA . PRO D 1 202 ? 63.023 27.508 -9.454 1.00 32.19 200 PRO D CA 1
ATOM 6090 C C . PRO D 1 202 ? 62.834 26.015 -9.711 1.00 29.49 200 PRO D C 1
ATOM 6091 O O . PRO D 1 202 ? 62.489 25.616 -10.818 1.00 30.79 200 PRO D O 1
ATOM 6095 N N . ALA D 1 203 ? 63.060 25.200 -8.691 1.00 29.52 201 ALA D N 1
ATOM 6096 C CA . ALA D 1 203 ? 62.898 23.761 -8.823 1.00 27.91 201 ALA D CA 1
ATOM 6097 C C . ALA D 1 203 ? 61.479 23.388 -9.268 1.00 26.57 201 ALA D C 1
ATOM 6098 O O . ALA D 1 203 ? 61.294 22.567 -10.156 1.00 26.12 201 ALA D O 1
ATOM 6100 N N . PHE D 1 204 ? 60.482 23.995 -8.638 1.00 26.62 202 PHE D N 1
ATOM 6101 C CA . PHE D 1 204 ? 59.101 23.746 -9.005 1.00 24.45 202 PHE D CA 1
ATOM 6102 C C . PHE D 1 204 ? 58.820 24.436 -10.323 1.00 29.37 202 PHE D C 1
ATOM 6103 O O . PHE D 1 204 ? 58.309 23.827 -11.267 1.00 33.25 202 PHE D O 1
ATOM 6111 N N . HIS D 1 205 ? 59.181 25.713 -10.391 1.00 30.44 203 HIS D N 1
ATOM 6112 C CA . HIS D 1 205 ? 58.879 26.534 -11.541 1.00 25.76 203 HIS D CA 1
ATOM 6113 C C . HIS D 1 205 ? 59.428 25.962 -12.832 1.00 25.90 203 HIS D C 1
ATOM 6114 O O . HIS D 1 205 ? 58.763 26.015 -13.857 1.00 27.09 203 HIS D O 1
ATOM 6121 N N . ASP D 1 206 ? 60.640 25.427 -12.797 1.00 24.86 204 ASP D N 1
ATOM 6122 C CA . ASP D 1 206 ? 61.269 24.919 -14.021 1.00 26.89 204 ASP D CA 1
ATOM 6123 C C . ASP D 1 206 ? 60.702 23.548 -14.404 1.00 31.19 204 ASP D C 1
ATOM 6124 O O . ASP D 1 206 ? 61.021 23.000 -15.459 1.00 31.56 204 ASP D O 1
ATOM 6129 N N . ALA D 1 207 ? 59.865 22.995 -13.534 1.00 28.02 205 ALA D N 1
ATOM 6130 C CA . ALA D 1 207 ? 59.301 21.672 -13.766 1.00 29.23 205 ALA D CA 1
ATOM 6131 C C . ALA D 1 207 ? 57.891 21.763 -14.335 1.00 31.05 205 ALA D C 1
ATOM 6132 O O . ALA D 1 207 ? 57.351 20.768 -14.800 1.00 30.04 205 ALA D O 1
ATOM 6134 N N . ALA D 1 208 ? 57.297 22.952 -14.296 1.00 30.36 206 ALA D N 1
ATOM 6135 C CA . ALA D 1 208 ? 55.911 23.119 -14.720 1.00 29.48 206 ALA D CA 1
ATOM 6136 C C . ALA D 1 208 ? 55.697 22.714 -16.177 1.00 33.91 206 ALA D C 1
ATOM 6137 O O . ALA D 1 208 ? 56.616 22.787 -16.992 1.00 37.40 206 ALA D O 1
ATOM 6139 N N . PRO D 1 209 ? 54.505 22.264 -16.499 1.00 32.42 207 PRO D N 1
ATOM 6140 C CA . PRO D 1 209 ? 54.173 21.892 -17.859 1.00 37.22 207 PRO D CA 1
ATOM 6141 C C . PRO D 1 209 ? 54.524 22.977 -18.867 1.00 40.53 207 PRO D C 1
ATOM 6142 O O . PRO D 1 209 ? 55.137 22.705 -19.857 1.00 40.86 207 PRO D O 1
ATOM 6146 N N . GLU D 1 210 ? 54.154 24.204 -18.575 1.00 42.30 208 GLU D N 1
ATOM 6147 C CA . GLU D 1 210 ? 54.425 25.318 -19.450 1.00 43.40 208 GLU D CA 1
ATOM 6148 C C . GLU D 1 210 ? 55.907 25.584 -19.638 1.00 45.70 208 GLU D C 1
ATOM 6149 O O . GLU D 1 210 ? 56.332 25.902 -20.710 1.00 49.37 208 GLU D O 1
ATOM 6155 N N . ALA D 1 211 ? 56.700 25.411 -18.605 1.00 44.52 209 ALA D N 1
ATOM 6156 C CA . ALA D 1 211 ? 58.139 25.476 -18.752 1.00 46.41 209 ALA D CA 1
ATOM 6157 C C . ALA D 1 211 ? 58.690 24.320 -19.557 1.00 46.12 209 ALA D C 1
ATOM 6158 O O . ALA D 1 211 ? 59.591 24.495 -20.331 1.00 44.16 209 ALA D O 1
ATOM 6160 N N . ILE D 1 212 ? 58.157 23.120 -19.368 1.00 42.43 210 ILE D N 1
ATOM 6161 C CA . ILE D 1 212 ? 58.649 21.976 -20.130 1.00 46.12 210 ILE D CA 1
ATOM 6162 C C . ILE D 1 212 ? 58.290 22.217 -21.582 1.00 48.00 210 ILE D C 1
ATOM 6163 O O . ILE D 1 212 ? 58.853 21.635 -22.477 1.00 45.95 210 ILE D O 1
ATOM 6168 N N . SER D 1 213 ? 57.335 23.102 -21.798 1.00 48.69 211 SER D N 1
ATOM 6169 C CA . SER D 1 213 ? 56.771 23.288 -23.115 1.00 54.08 211 SER D CA 1
ATOM 6170 C C . SER D 1 213 ? 57.654 24.161 -23.964 1.00 53.27 211 SER D C 1
ATOM 6171 O O . SER D 1 213 ? 57.899 23.862 -25.109 1.00 55.12 211 SER D O 1
ATOM 6174 N N . SER D 1 214 ? 58.169 25.220 -23.387 1.00 50.19 212 SER D N 1
ATOM 6175 C CA . SER D 1 214 ? 59.258 25.902 -24.026 1.00 52.95 212 SER D CA 1
ATOM 6176 C C . SER D 1 214 ? 60.182 24.887 -24.718 1.00 54.77 212 SER D C 1
ATOM 6177 O O . SER D 1 214 ? 61.366 24.772 -24.425 1.00 57.77 212 SER D O 1
#

Secondary structure (DSSP, 8-state):
-EEE-TT-HHHHHHHHHHHHTT----EEE-----SEEEETTEEEE---HHHHHHHH-----S-SS---HHHH--HHHHH--GGGSHHHHHHHHHHH---HHHHHHHHHHHHHHHHHHHHHHHTT--BSSSSSSBTS--HHHHHHHHHHHHHHHTT-----HHHHHHHHHHTTSHHHHTTSHHHH-/-EEEE-TT-HHHHHHHHHHHHTT--EEEEE---EEEETTEEE----HHHHHHHH-----S-SS---HHHH--HHHHH--GGGSHHHHHHHHHHS---HHHHHHHHHHHHHHHHHHHHHHHTT--BSSSSSSBTS--HHHHHHHHHHHHHHHTT-----HHHHHHHHHHTTSHHHHTTSTTT-/-EEEE-TT-HHHHHHHHHHHHTT---EEEEEEEE---SEEEETTEEEE---HHHHHHHH-----S-SS---HHHH--HHHHT--GGG-HHHHHHHHHHH---HHHHHHHHHHHHHHHHHHHHHHHTTS-BSSSSSSBSS--HHHHHHHHHHHHHHHTT-----HHHHHHHHHHHTSHHHHHHS--/-EEEE-TT-HHHHHHHHHHHHTT---EEEE---SSEEEETTEEEE---HHHHHHHH-----S-SS---HHHH--HHHHH--GGGSHHHHHHHHHHH---HHHHHHHHHHHHHHHHHHHHHHHHTS-BSSSSSSBTS--HHHHHHHHHHHHHHHTT-----HHHHHHHHHHHTSHHHHTTSHHHHH-